Protein AF-A0A5C6YU87-F1 (afdb_monomer_lite)

Sequence (389 aa):
AAAARAAITAGRIEARHSPREPLDVLVQHLVTVALGGGFEPDALLAEVRGTVAYEALDDANWRWALDFVRQGGASLTAYPDYHRVVPDEHGVWRVPDARLARRHRVNIGTIVSDASISVQYLGGGKLGSVEESFIARLRPGDAFMFSGRLLELVRVEQMTALVRRATAGRAALPRWNGGRMPLSSTLADAVLRELAEADAGRFDSPEMACVRPLIDIQRRWSGVPAPDVLVAETLKSREGWHLFLYPFAGRQVHLGLAGLIAWRAAQPETGTFSIALNDYGIELLSAKPIDWAERLPGLLSVPPLETLLHEVLASLNATELARRRFREIARIAGLIFQSHPGERRSNRQLQASATLFFEVFQQHDPGNLLLAQAERELLTQELDVRRLA

Foldseek 3Di:
DQLVVVCVVVVNDDDDDAAACLLLLVLLVQLVVLAVPFAALVVVLVVQCVDPNCVVPDPVSSVQSVCCQQQNGDQRNVPVLSRQWDADPVRTIHGPDPVSVVQSVVLADLDDDQDWAWEAEPVGDTPGTARPVQVVPDDQQAWADDPNFIWGFHDDDDSYGYIDGDPDDDHDYRDDPVPDDWQAPSSLLSVQALQVCVVVVHQPDPVSVVCNVVSVVCVVQFDTHHQPDWTWDWDQDPQAIKIKIFNLHIDLQQVLLQLQLQQVQCVVPHWDWDWDDGRGIIMTGTRDDDPCVVCVVVSLDDDPLVVSLVSSCVSDVVVVQLLVLLQSSCSSSPLATDDDVPDDDDPPDPRQHSVNVLVSCVVPPVVNVSSVSSSVCCCCPRNVSVSSD

Structure (mmCIF, N/CA/C/O backbone):
data_AF-A0A5C6YU87-F1
#
_entry.id   AF-A0A5C6YU87-F1
#
loop_
_atom_site.group_PDB
_atom_site.id
_atom_site.type_symbol
_atom_site.label_atom_id
_atom_site.label_alt_id
_atom_site.label_comp_id
_atom_site.label_asym_id
_atom_site.label_entity_id
_atom_site.label_seq_id
_atom_site.pdbx_PDB_ins_code
_atom_site.Cartn_x
_atom_site.Cartn_y
_atom_site.Cartn_z
_atom_site.occupancy
_atom_site.B_iso_or_equiv
_atom_site.auth_seq_id
_atom_site.auth_comp_id
_atom_site.auth_asym_id
_atom_site.auth_atom_id
_atom_site.pdbx_PDB_model_num
ATOM 1 N N . ALA A 1 1 ? -4.157 -17.519 17.948 1.00 85.12 1 ALA A N 1
ATOM 2 C CA . ALA A 1 1 ? -3.646 -18.887 17.709 1.00 85.12 1 ALA A CA 1
ATOM 3 C C . ALA A 1 1 ? -4.759 -19.826 17.247 1.00 85.12 1 ALA A C 1
ATOM 5 O O . ALA A 1 1 ? -4.598 -20.373 16.164 1.00 85.12 1 ALA A O 1
ATOM 6 N N . ALA A 1 2 ? -5.884 -19.941 17.976 1.00 92.62 2 ALA A N 1
ATOM 7 C CA . ALA A 1 2 ? -7.069 -20.710 17.553 1.00 92.62 2 ALA A CA 1
ATOM 8 C C . ALA A 1 2 ? -7.459 -20.456 16.085 1.00 92.62 2 ALA A C 1
ATOM 10 O O . ALA A 1 2 ? -7.330 -21.354 15.260 1.00 92.62 2 ALA A O 1
ATOM 11 N N . ALA A 1 3 ? -7.752 -19.196 15.739 1.00 92.81 3 ALA A N 1
ATOM 12 C CA . ALA A 1 3 ? -8.098 -18.779 14.377 1.00 92.81 3 ALA A CA 1
ATOM 13 C C . ALA A 1 3 ? -7.095 -19.238 13.302 1.00 92.81 3 ALA A C 1
ATOM 15 O O . ALA A 1 3 ? -7.489 -19.759 12.263 1.00 92.81 3 ALA A O 1
ATOM 16 N N . ALA A 1 4 ? -5.790 -19.090 13.557 1.00 92.38 4 ALA A N 1
ATOM 17 C CA . ALA A 1 4 ? -4.751 -19.510 12.617 1.00 92.38 4 ALA A CA 1
ATOM 18 C C . ALA A 1 4 ? -4.733 -21.037 12.436 1.00 92.38 4 ALA A C 1
ATOM 20 O O . ALA A 1 4 ? -4.671 -21.523 11.312 1.00 92.38 4 ALA A O 1
ATOM 21 N N . ARG A 1 5 ? -4.842 -21.806 13.529 1.00 92.31 5 ARG A N 1
ATOM 22 C CA . ARG A 1 5 ? -4.903 -23.277 13.478 1.00 92.31 5 ARG A CA 1
ATOM 23 C C . ARG A 1 5 ? -6.151 -23.754 12.738 1.00 92.31 5 ARG A C 1
ATOM 25 O O . ARG A 1 5 ? -6.049 -24.651 11.902 1.00 92.31 5 ARG A O 1
ATOM 32 N N . ALA A 1 6 ? -7.300 -23.136 13.008 1.00 90.75 6 ALA A N 1
ATOM 33 C CA . ALA A 1 6 ? -8.559 -23.433 12.337 1.00 90.75 6 ALA A CA 1
ATOM 34 C C . ALA A 1 6 ? -8.488 -23.120 10.834 1.00 90.75 6 ALA A C 1
ATOM 36 O O . ALA A 1 6 ? -8.895 -23.941 10.014 1.00 90.75 6 ALA A O 1
ATOM 37 N N . ALA A 1 7 ? -7.920 -21.969 10.456 1.00 92.31 7 ALA A N 1
ATOM 38 C CA . ALA A 1 7 ? -7.718 -21.594 9.057 1.00 92.31 7 ALA A CA 1
ATOM 39 C C . ALA A 1 7 ? -6.790 -22.575 8.322 1.00 92.31 7 ALA A C 1
ATOM 41 O O . ALA A 1 7 ? -7.168 -23.081 7.268 1.00 92.31 7 ALA A O 1
ATOM 42 N N . ILE A 1 8 ? -5.639 -22.915 8.915 1.00 92.88 8 ILE A N 1
ATOM 43 C CA . ILE A 1 8 ? -4.677 -23.875 8.347 1.00 92.88 8 ILE A CA 1
ATOM 44 C C . ILE A 1 8 ? -5.317 -25.255 8.167 1.00 92.88 8 ILE A C 1
ATOM 46 O O . ILE A 1 8 ? -5.205 -25.847 7.097 1.00 92.88 8 ILE A O 1
ATOM 50 N N . THR A 1 9 ? -6.024 -25.753 9.185 1.00 92.62 9 THR A N 1
ATOM 51 C CA . THR A 1 9 ? -6.695 -27.065 9.130 1.00 92.62 9 THR A CA 1
ATOM 52 C C . THR A 1 9 ? -7.761 -27.102 8.034 1.00 92.62 9 THR A C 1
ATOM 54 O O . THR A 1 9 ? -7.929 -28.117 7.366 1.00 92.62 9 THR A O 1
ATOM 57 N N . ALA A 1 10 ? -8.448 -25.981 7.807 1.00 92.06 10 ALA A N 1
ATOM 58 C CA . ALA A 1 10 ? -9.442 -25.832 6.750 1.00 92.06 10 ALA A CA 1
ATOM 59 C C . ALA A 1 10 ? -8.846 -25.504 5.364 1.00 92.06 10 ALA A C 1
ATOM 61 O O . ALA A 1 10 ? -9.606 -25.230 4.438 1.00 92.06 10 ALA A O 1
ATOM 62 N N . GLY A 1 11 ? -7.515 -25.465 5.214 1.00 92.31 11 GLY A N 1
ATOM 63 C CA . GLY A 1 11 ? -6.851 -25.102 3.957 1.00 92.31 11 GLY A CA 1
ATOM 64 C C . GLY A 1 11 ? -7.065 -23.646 3.524 1.00 92.31 11 GLY A C 1
ATOM 65 O O . GLY A 1 11 ? -6.836 -23.309 2.365 1.00 92.31 11 GLY A O 1
ATOM 66 N N . ARG A 1 12 ? -7.512 -22.770 4.432 1.00 91.38 12 ARG A N 1
ATOM 67 C CA . ARG A 1 12 ? -7.722 -21.343 4.164 1.00 91.38 12 ARG A CA 1
ATOM 68 C C . ARG A 1 12 ? -6.412 -20.590 4.367 1.00 91.38 12 ARG A C 1
ATOM 70 O O . ARG A 1 12 ? -6.059 -20.251 5.493 1.00 91.38 12 ARG A O 1
ATOM 77 N N . ILE A 1 13 ? -5.709 -20.348 3.267 1.00 88.94 13 ILE A N 1
ATOM 78 C CA . ILE A 1 13 ? -4.433 -19.625 3.209 1.00 88.94 13 ILE A CA 1
ATOM 79 C C . ILE A 1 13 ? -4.624 -18.374 2.344 1.00 88.94 13 ILE A C 1
ATOM 81 O O . ILE A 1 13 ? -5.483 -18.349 1.462 1.00 88.94 13 ILE A O 1
ATOM 85 N N . GLU A 1 14 ? -3.842 -17.332 2.606 1.00 87.06 14 GLU A N 1
ATOM 86 C CA . GLU A 1 14 ? -3.879 -16.078 1.863 1.00 87.06 14 GLU A CA 1
ATOM 87 C C . GLU A 1 14 ? -3.655 -16.295 0.361 1.00 87.06 14 GLU A C 1
ATOM 89 O O . GLU A 1 14 ? -2.667 -16.901 -0.071 1.00 87.06 14 GLU A O 1
ATOM 94 N N . ALA A 1 15 ? -4.554 -15.732 -0.446 1.00 85.00 15 ALA A N 1
ATOM 95 C CA . ALA A 1 15 ? -4.391 -15.693 -1.890 1.00 85.00 15 ALA A CA 1
ATOM 96 C C . ALA A 1 15 ? -3.213 -14.785 -2.272 1.00 85.00 15 ALA A C 1
ATOM 98 O O . ALA A 1 15 ? -3.036 -13.691 -1.731 1.00 85.00 15 ALA A O 1
ATOM 99 N N . ARG A 1 16 ? -2.422 -15.228 -3.251 1.00 84.31 16 ARG A N 1
ATOM 100 C CA . ARG A 1 16 ? -1.367 -14.419 -3.865 1.00 84.31 16 ARG A CA 1
ATOM 101 C C . ARG A 1 16 ? -1.865 -13.912 -5.205 1.00 84.31 16 ARG A C 1
ATOM 103 O O . ARG A 1 16 ? -2.233 -14.704 -6.066 1.00 84.31 16 ARG A O 1
ATOM 110 N N . HIS A 1 17 ? -1.848 -12.599 -5.373 1.00 83.19 17 HIS A N 1
ATOM 111 C CA . HIS A 1 17 ? -2.238 -11.950 -6.615 1.00 83.19 17 HIS A CA 1
ATOM 112 C C . HIS A 1 17 ? -0.985 -11.453 -7.329 1.00 83.19 17 HIS A C 1
ATOM 114 O O . HIS A 1 17 ? -0.085 -10.903 -6.693 1.00 83.19 17 HIS A O 1
ATOM 120 N N . SER A 1 18 ? -0.928 -11.655 -8.644 1.00 89.12 18 SER A N 1
ATOM 121 C CA . SER A 1 18 ? 0.130 -11.068 -9.464 1.00 89.12 18 SER A CA 1
ATOM 122 C C . SER A 1 18 ? -0.140 -9.565 -9.625 1.00 89.12 18 SER A C 1
ATOM 124 O O . SER A 1 18 ? -1.296 -9.197 -9.870 1.00 89.12 18 SER A O 1
ATOM 126 N N . PRO A 1 19 ? 0.873 -8.687 -9.499 1.00 88.25 19 PRO A N 1
ATOM 127 C CA . PRO A 1 19 ? 0.748 -7.291 -9.902 1.00 88.25 19 PRO A CA 1
ATOM 128 C C . PRO A 1 19 ? 0.308 -7.184 -11.366 1.00 88.25 19 PRO A C 1
ATOM 130 O O . PRO A 1 19 ? 0.625 -8.052 -12.178 1.00 88.25 19 PRO A O 1
ATOM 133 N N . ARG A 1 20 ? -0.407 -6.109 -11.706 1.00 90.81 20 ARG A N 1
ATOM 134 C CA . ARG A 1 20 ? -0.860 -5.842 -13.077 1.00 90.81 20 ARG A CA 1
ATOM 135 C C . ARG A 1 20 ? -0.042 -4.709 -13.674 1.00 90.81 20 ARG A C 1
ATOM 137 O O . ARG A 1 20 ? -0.125 -3.583 -13.187 1.00 90.81 20 ARG A O 1
ATOM 144 N N . GLU A 1 21 ? 0.733 -5.035 -14.701 1.00 94.38 21 GLU A N 1
ATOM 145 C CA . GLU A 1 21 ? 1.553 -4.112 -15.489 1.00 94.38 21 GLU A CA 1
ATOM 146 C C . GLU A 1 21 ? 2.400 -3.141 -14.638 1.00 94.38 21 GLU A C 1
ATOM 148 O O . GLU A 1 21 ? 2.215 -1.922 -14.733 1.00 94.38 21 GLU A O 1
ATOM 153 N N . PRO A 1 22 ? 3.312 -3.634 -13.772 1.00 95.31 22 PRO A N 1
ATOM 154 C CA . PRO A 1 22 ? 4.274 -2.774 -13.084 1.00 95.31 22 PRO A CA 1
ATOM 155 C C . PRO A 1 22 ? 5.314 -2.253 -14.091 1.00 95.31 22 PRO A C 1
ATOM 157 O O . PRO A 1 22 ? 6.263 -2.943 -14.465 1.00 95.31 22 PRO A O 1
ATOM 160 N N . LEU A 1 23 ? 5.107 -1.039 -14.595 1.00 97.12 23 LEU A N 1
ATOM 161 C CA . LEU A 1 23 ? 5.894 -0.474 -15.691 1.00 97.12 23 LEU A CA 1
ATOM 162 C C . LEU A 1 23 ? 7.319 -0.109 -15.272 1.00 97.12 23 LEU A C 1
ATOM 164 O O . LEU A 1 23 ? 8.227 -0.196 -16.092 1.00 97.12 23 LEU A O 1
ATOM 168 N N . ASP A 1 24 ? 7.545 0.238 -14.008 1.00 95.94 24 ASP A N 1
ATOM 169 C CA . ASP A 1 24 ? 8.885 0.386 -13.430 1.00 95.94 24 ASP A CA 1
ATOM 170 C C . ASP A 1 24 ? 9.734 -0.892 -13.555 1.00 95.94 24 ASP A C 1
ATOM 172 O O . ASP A 1 24 ? 10.902 -0.835 -13.957 1.00 95.94 24 ASP A O 1
ATOM 176 N N . VAL A 1 25 ? 9.141 -2.054 -13.276 1.00 96.94 25 VAL A N 1
ATOM 177 C CA . VAL A 1 25 ? 9.771 -3.366 -13.441 1.00 96.94 25 VAL A CA 1
ATOM 178 C C . VAL A 1 25 ? 9.985 -3.659 -14.920 1.00 96.94 25 VAL A C 1
ATOM 180 O O . VAL A 1 25 ? 11.058 -4.145 -15.279 1.00 96.94 25 VAL A O 1
ATOM 183 N N . LEU A 1 26 ? 9.020 -3.326 -15.783 1.00 97.81 26 LEU A N 1
ATOM 184 C CA . LEU A 1 26 ? 9.150 -3.500 -17.229 1.00 97.81 26 LEU A CA 1
ATOM 185 C C . LEU A 1 26 ? 10.330 -2.697 -17.786 1.00 97.81 26 LEU A C 1
ATOM 187 O O . LEU A 1 26 ? 11.214 -3.273 -18.416 1.00 97.81 26 LEU A O 1
ATOM 191 N N . VAL A 1 27 ? 10.414 -1.392 -17.509 1.00 97.19 27 VAL A N 1
ATOM 192 C CA . VAL A 1 27 ? 11.515 -0.554 -18.014 1.00 97.19 27 VAL A CA 1
ATOM 193 C C . VAL A 1 27 ? 12.866 -0.986 -17.440 1.00 97.19 27 VAL A C 1
ATOM 195 O O . VAL A 1 27 ? 13.872 -0.963 -18.149 1.00 97.19 27 VAL A O 1
ATOM 198 N N . GLN A 1 28 ? 12.913 -1.449 -16.186 1.00 96.50 28 GLN A N 1
ATOM 199 C CA . GLN A 1 28 ? 14.116 -2.057 -15.614 1.00 96.50 28 GLN A CA 1
ATOM 200 C C . GLN A 1 28 ? 14.509 -3.342 -16.355 1.00 96.50 28 GLN A C 1
ATOM 202 O O . GLN A 1 28 ? 15.694 -3.578 -16.620 1.00 96.50 28 GLN A O 1
ATOM 207 N N . HIS A 1 29 ? 13.526 -4.178 -16.685 1.00 97.56 29 HIS A N 1
ATOM 208 C CA . HIS A 1 29 ? 13.731 -5.423 -17.410 1.00 97.56 29 HIS A CA 1
ATOM 209 C C . HIS A 1 29 ? 14.273 -5.161 -18.819 1.00 97.56 29 HIS A C 1
ATOM 211 O O . HIS A 1 29 ? 15.285 -5.756 -19.178 1.00 97.56 29 HIS A O 1
ATOM 217 N N . LEU A 1 30 ? 13.725 -4.188 -19.556 1.00 97.81 30 LEU A N 1
ATOM 218 C CA . LEU A 1 30 ? 14.235 -3.784 -20.875 1.00 97.81 30 LEU A CA 1
ATOM 219 C C . LEU A 1 30 ? 15.729 -3.429 -20.834 1.00 97.81 30 LEU A C 1
ATOM 221 O O . LEU A 1 30 ? 16.518 -3.941 -21.625 1.00 97.81 30 LEU A O 1
ATOM 225 N N . VAL A 1 31 ? 16.150 -2.602 -19.870 1.00 96.75 31 VAL A N 1
ATOM 226 C CA . VAL A 1 31 ? 17.574 -2.251 -19.703 1.00 96.75 31 VAL A CA 1
ATOM 227 C C . VAL A 1 31 ? 18.413 -3.488 -19.359 1.00 96.75 31 VAL A C 1
ATOM 229 O O . VAL A 1 31 ? 19.546 -3.623 -19.817 1.00 96.75 31 VAL A O 1
ATOM 232 N N . THR A 1 32 ? 17.860 -4.419 -18.580 1.00 96.69 32 THR A N 1
ATOM 233 C CA . THR A 1 32 ? 18.535 -5.670 -18.206 1.00 96.69 32 THR A CA 1
ATOM 234 C C . THR A 1 32 ? 18.770 -6.571 -19.417 1.00 96.69 32 THR A C 1
ATOM 236 O O . THR A 1 32 ? 19.893 -7.035 -19.613 1.00 96.69 32 THR A O 1
ATOM 239 N N . VAL A 1 33 ? 17.753 -6.784 -20.255 1.00 97.12 33 VAL A N 1
ATOM 240 C CA . VAL A 1 33 ? 17.874 -7.600 -21.473 1.00 97.12 33 VAL A CA 1
ATOM 241 C C . VAL A 1 33 ? 18.802 -6.923 -22.487 1.00 97.12 33 VAL A C 1
ATOM 243 O O . VAL A 1 33 ? 19.673 -7.577 -23.061 1.00 97.12 33 VAL A O 1
ATOM 246 N N . ALA A 1 34 ? 18.729 -5.593 -22.620 1.00 96.94 34 ALA A N 1
ATOM 247 C CA . ALA A 1 34 ? 19.652 -4.824 -23.458 1.00 96.94 34 ALA A CA 1
ATOM 248 C C . ALA A 1 34 ? 21.129 -5.026 -23.070 1.00 96.94 34 ALA A C 1
ATOM 250 O O . ALA A 1 34 ? 22.004 -5.025 -23.938 1.00 96.94 34 ALA A O 1
ATOM 251 N N . LEU A 1 35 ? 21.420 -5.219 -21.777 1.00 94.00 35 LEU A N 1
ATOM 252 C CA . LEU A 1 35 ? 22.762 -5.549 -21.283 1.00 94.00 35 LEU A CA 1
ATOM 253 C C . LEU A 1 35 ? 23.158 -7.009 -21.515 1.00 94.00 35 LEU A C 1
ATOM 255 O O . LEU A 1 35 ? 24.347 -7.299 -21.630 1.00 94.00 35 LEU A O 1
ATOM 259 N N . GLY A 1 36 ? 22.184 -7.918 -21.550 1.00 91.81 36 GLY A N 1
ATOM 260 C CA . GLY A 1 36 ? 22.383 -9.365 -21.655 1.00 91.81 36 GLY A CA 1
ATOM 261 C C . GLY A 1 36 ? 22.646 -9.890 -23.067 1.00 91.81 36 GLY A C 1
ATOM 262 O O . GLY A 1 36 ? 22.768 -11.097 -23.238 1.00 91.81 36 GLY A O 1
ATOM 263 N N . GLY A 1 37 ? 22.735 -9.019 -24.072 1.00 89.12 37 GLY A N 1
ATOM 264 C CA . GLY A 1 37 ? 22.900 -9.429 -25.471 1.00 89.12 37 GLY A CA 1
ATOM 265 C C . GLY A 1 37 ? 22.091 -8.600 -26.462 1.00 89.12 37 GLY A C 1
ATOM 266 O O . GLY A 1 37 ? 22.342 -8.706 -27.662 1.00 89.12 37 GLY A O 1
ATOM 267 N N . GLY A 1 38 ? 21.219 -7.718 -25.969 1.00 95.75 38 GLY A N 1
ATOM 268 C CA . GLY A 1 38 ? 20.331 -6.895 -26.784 1.00 95.75 38 GLY A CA 1
ATOM 269 C C . GLY A 1 38 ? 18.974 -7.558 -27.014 1.00 95.75 38 GLY A C 1
ATOM 270 O O . GLY A 1 38 ? 18.820 -8.750 -26.754 1.00 95.75 38 GLY A O 1
ATOM 271 N N . PHE A 1 39 ? 17.989 -6.792 -27.482 1.00 98.12 39 PHE A N 1
ATOM 272 C CA . PHE A 1 39 ? 16.667 -7.328 -27.823 1.00 98.12 39 PHE A CA 1
ATOM 273 C C . PHE A 1 39 ? 16.058 -6.676 -29.063 1.00 98.12 39 PHE A C 1
ATOM 275 O O . PHE A 1 39 ? 16.335 -5.519 -29.371 1.00 98.12 39 PHE A O 1
ATOM 282 N N . GLU A 1 40 ? 15.180 -7.411 -29.739 1.00 98.00 40 GLU A N 1
ATOM 283 C CA . GLU A 1 40 ? 14.272 -6.871 -30.752 1.00 98.00 40 GLU A CA 1
ATOM 284 C C . GLU A 1 40 ? 12.913 -6.572 -30.096 1.00 98.00 40 GLU A C 1
ATOM 286 O O . GLU A 1 40 ? 12.397 -7.436 -29.376 1.00 98.00 40 GLU A O 1
ATOM 291 N N . PRO A 1 41 ? 12.319 -5.377 -30.294 1.00 97.19 41 PRO A N 1
ATOM 292 C CA . PRO A 1 41 ? 11.104 -4.982 -29.583 1.00 97.19 41 PRO A CA 1
ATOM 293 C C . PRO A 1 41 ? 9.926 -5.951 -29.730 1.00 97.19 41 PRO A C 1
ATOM 295 O O . PRO A 1 41 ? 9.310 -6.308 -28.731 1.00 97.19 41 PRO A O 1
ATOM 298 N N . ASP A 1 42 ? 9.628 -6.411 -30.944 1.00 97.00 42 ASP A N 1
ATOM 299 C CA . ASP A 1 42 ? 8.447 -7.250 -31.187 1.00 97.00 42 ASP A CA 1
ATOM 300 C C . ASP A 1 42 ? 8.604 -8.652 -30.581 1.00 97.00 42 ASP A C 1
ATOM 302 O O . ASP A 1 42 ? 7.666 -9.189 -29.987 1.00 97.00 42 ASP A O 1
ATOM 306 N N . ALA A 1 43 ? 9.811 -9.221 -30.662 1.00 97.56 43 ALA A N 1
ATOM 307 C CA . ALA A 1 43 ? 10.125 -10.508 -30.052 1.00 97.56 43 ALA A CA 1
ATOM 308 C C . ALA A 1 43 ? 10.036 -10.437 -28.518 1.00 97.56 43 ALA A C 1
ATOM 310 O O . ALA A 1 43 ? 9.415 -11.299 -27.895 1.00 97.56 43 ALA A O 1
ATOM 311 N N . LEU A 1 44 ? 10.597 -9.383 -27.910 1.00 98.19 44 LEU A N 1
ATOM 312 C CA . LEU A 1 44 ? 10.551 -9.211 -26.458 1.00 98.19 44 LEU A CA 1
ATOM 313 C C . LEU A 1 44 ? 9.131 -8.915 -25.955 1.00 98.19 44 LEU A C 1
ATOM 315 O O . LEU A 1 44 ? 8.749 -9.408 -24.898 1.00 98.19 44 LEU A O 1
ATOM 319 N N . LEU A 1 45 ? 8.321 -8.167 -26.710 1.00 98.38 45 LEU A N 1
ATOM 320 C CA . LEU A 1 45 ? 6.913 -7.944 -26.375 1.00 98.38 45 LEU A CA 1
ATOM 321 C C . LEU A 1 45 ? 6.129 -9.260 -26.311 1.00 98.38 45 LEU A C 1
ATOM 323 O O . LEU A 1 45 ? 5.336 -9.456 -25.388 1.00 98.38 45 LEU A O 1
ATOM 327 N N . ALA A 1 46 ? 6.352 -10.164 -27.270 1.00 98.12 46 ALA A N 1
ATOM 328 C CA . ALA A 1 46 ? 5.695 -11.469 -27.292 1.00 98.12 46 ALA A CA 1
ATOM 329 C C . ALA A 1 46 ? 6.063 -12.316 -26.060 1.00 98.12 46 ALA A C 1
ATOM 331 O O . ALA A 1 46 ? 5.186 -12.936 -25.459 1.00 98.12 46 ALA A O 1
ATOM 332 N N . GLU A 1 47 ? 7.333 -12.291 -25.644 1.00 98.06 47 GLU A N 1
ATOM 333 C CA . GLU A 1 47 ? 7.791 -12.952 -24.416 1.00 98.06 47 GLU A CA 1
ATOM 334 C C . GLU A 1 47 ? 7.153 -12.331 -23.163 1.00 98.06 47 GLU A C 1
ATOM 336 O O . GLU A 1 47 ? 6.588 -13.044 -22.332 1.00 98.06 47 GLU A O 1
ATOM 341 N N . VAL A 1 48 ? 7.180 -10.999 -23.046 1.00 98.00 48 VAL A N 1
ATOM 342 C CA . VAL A 1 48 ? 6.624 -10.257 -21.902 1.00 98.00 48 VAL A CA 1
ATOM 343 C C . VAL A 1 48 ? 5.129 -10.541 -21.729 1.00 98.00 48 VAL A C 1
ATOM 345 O O . VAL A 1 48 ? 4.690 -10.852 -20.617 1.00 98.00 48 VAL A O 1
ATOM 348 N N . ARG A 1 49 ? 4.353 -10.513 -22.821 1.00 98.06 49 ARG A N 1
ATOM 349 C CA . ARG A 1 49 ? 2.914 -10.843 -22.819 1.00 98.06 49 ARG A CA 1
ATOM 350 C C . ARG A 1 49 ? 2.622 -12.307 -22.478 1.00 98.06 49 ARG A C 1
ATOM 352 O O . ARG A 1 49 ? 1.496 -12.624 -22.114 1.00 98.06 49 ARG A O 1
ATOM 359 N N . GLY A 1 50 ? 3.620 -13.190 -22.535 1.00 97.44 50 GLY A N 1
ATOM 360 C CA . GLY A 1 50 ? 3.513 -14.569 -22.050 1.00 97.44 50 GLY A CA 1
ATOM 361 C C . GLY A 1 50 ? 3.467 -14.695 -20.522 1.00 97.44 50 GLY A C 1
ATOM 362 O O . GLY A 1 50 ? 3.229 -15.784 -20.001 1.00 97.44 50 GLY A O 1
ATOM 363 N N . THR A 1 51 ? 3.696 -13.606 -19.782 1.00 96.94 51 THR A N 1
ATOM 364 C CA . THR A 1 51 ? 3.670 -13.595 -18.315 1.00 96.94 51 THR A CA 1
ATOM 365 C C . THR A 1 51 ? 2.338 -13.075 -17.766 1.00 96.94 51 THR A C 1
ATOM 367 O O . THR A 1 51 ? 1.747 -12.148 -18.310 1.00 96.94 51 THR A O 1
ATOM 370 N N . VAL A 1 52 ? 1.909 -13.589 -16.606 1.00 95.88 52 VAL A N 1
ATOM 371 C CA . VAL A 1 52 ? 0.647 -13.179 -15.947 1.00 95.88 52 VAL A CA 1
ATOM 372 C C . VAL A 1 52 ? 0.598 -11.676 -15.637 1.00 95.88 52 VAL A C 1
ATOM 374 O O . VAL A 1 52 ? -0.465 -11.069 -15.654 1.00 95.88 52 VAL A O 1
ATOM 377 N N . ALA A 1 53 ? 1.739 -11.053 -15.323 1.00 95.62 53 ALA A N 1
ATOM 378 C CA . ALA A 1 53 ? 1.773 -9.640 -14.941 1.00 95.62 53 ALA A CA 1
ATOM 379 C C . ALA A 1 53 ? 1.547 -8.683 -16.125 1.00 95.62 53 ALA A C 1
ATOM 381 O O . ALA A 1 53 ? 1.105 -7.556 -15.905 1.00 95.62 53 ALA A O 1
ATOM 382 N N . TYR A 1 54 ? 1.844 -9.120 -17.354 1.00 97.81 54 TYR A N 1
ATOM 383 C CA . TYR A 1 54 ? 1.800 -8.289 -18.562 1.00 97.81 54 TYR A CA 1
ATOM 384 C C . TYR A 1 54 ? 0.936 -8.896 -19.679 1.00 97.81 54 TYR A C 1
ATOM 386 O O . TYR A 1 54 ? 0.997 -8.429 -20.813 1.00 97.81 54 TYR A O 1
ATOM 394 N N . GLU A 1 55 ? 0.110 -9.904 -19.382 1.00 96.31 55 GLU A N 1
ATOM 395 C CA . GLU A 1 55 ? -0.777 -10.554 -20.363 1.00 96.31 55 GLU A CA 1
ATOM 396 C C . GLU A 1 55 ? -1.735 -9.565 -21.051 1.00 96.31 55 GLU A C 1
ATOM 398 O O . GLU A 1 55 ? -2.094 -9.746 -22.213 1.00 96.31 55 GLU A O 1
ATOM 403 N N . ALA A 1 56 ? -2.109 -8.494 -20.343 1.00 96.06 56 ALA A N 1
ATOM 404 C CA . ALA A 1 56 ? -2.993 -7.433 -20.820 1.00 96.06 56 ALA A CA 1
ATOM 405 C C . ALA A 1 56 ? -2.250 -6.166 -21.289 1.00 96.06 56 ALA A C 1
ATOM 407 O O . ALA A 1 56 ? -2.907 -5.200 -21.672 1.00 96.06 56 ALA A O 1
ATOM 408 N N . LEU A 1 57 ? -0.907 -6.173 -21.295 1.00 97.50 57 LEU A N 1
ATOM 409 C CA . LEU A 1 57 ? -0.096 -5.008 -21.649 1.00 97.50 57 LEU A CA 1
ATOM 410 C C . LEU A 1 57 ? -0.421 -4.551 -23.070 1.00 97.50 57 LEU A C 1
ATOM 412 O O . LEU A 1 57 ? -0.130 -5.264 -24.035 1.00 97.50 57 LEU A O 1
ATOM 416 N N . ASP A 1 58 ? -0.982 -3.355 -23.208 1.00 96.81 58 ASP A N 1
ATOM 417 C CA . ASP A 1 58 ? -1.329 -2.794 -24.509 1.00 96.81 58 ASP A CA 1
ATOM 418 C C . ASP A 1 58 ? -0.103 -2.243 -25.267 1.00 96.81 58 ASP A C 1
ATOM 420 O O . ASP A 1 58 ? 0.997 -2.068 -24.730 1.00 96.81 58 ASP A O 1
ATOM 424 N N . ASP A 1 59 ? -0.280 -2.000 -26.567 1.00 97.31 59 ASP A N 1
ATOM 425 C CA . ASP A 1 59 ? 0.796 -1.489 -27.423 1.00 97.31 59 ASP A CA 1
ATOM 426 C C . ASP A 1 59 ? 1.220 -0.058 -27.048 1.00 97.31 59 ASP A C 1
ATOM 428 O O . ASP A 1 59 ? 2.342 0.347 -27.354 1.00 97.31 59 ASP A O 1
ATOM 432 N N . ALA A 1 60 ? 0.344 0.729 -26.415 1.00 96.38 60 ALA A N 1
ATOM 433 C CA . ALA A 1 60 ? 0.644 2.106 -26.035 1.00 96.38 60 ALA A CA 1
ATOM 434 C C . ALA A 1 60 ? 1.606 2.144 -24.838 1.00 96.38 60 ALA A C 1
ATOM 436 O O . ALA A 1 60 ? 2.632 2.822 -24.899 1.00 96.38 60 ALA A O 1
ATOM 437 N N . ASN A 1 61 ? 1.333 1.347 -23.806 1.00 96.81 61 ASN A N 1
ATOM 438 C CA . ASN A 1 61 ? 2.181 1.156 -22.635 1.00 96.81 61 ASN A CA 1
ATOM 439 C C . ASN A 1 61 ? 3.528 0.539 -23.028 1.00 96.81 61 ASN A C 1
ATOM 441 O O . ASN A 1 61 ? 4.569 0.952 -22.512 1.00 96.81 61 ASN A O 1
ATOM 445 N N . TRP A 1 62 ? 3.538 -0.397 -23.986 1.00 97.88 62 TRP A N 1
ATOM 446 C CA . TRP A 1 62 ? 4.781 -0.939 -24.542 1.00 97.88 62 TRP A CA 1
ATOM 447 C C . TRP A 1 62 ? 5.636 0.134 -25.232 1.00 97.88 62 TRP A C 1
ATOM 449 O O . TRP A 1 62 ? 6.823 0.272 -24.929 1.00 97.88 62 TRP A O 1
ATOM 459 N N . ARG A 1 63 ? 5.040 0.938 -26.123 1.00 96.56 63 ARG A N 1
ATOM 460 C CA . ARG A 1 63 ? 5.745 2.046 -26.798 1.00 96.56 63 ARG A CA 1
ATOM 461 C C . ARG A 1 63 ? 6.257 3.073 -25.799 1.00 96.56 63 ARG A C 1
ATOM 463 O O . ARG A 1 63 ? 7.407 3.489 -25.897 1.00 96.56 63 ARG A O 1
ATOM 470 N N . TRP A 1 64 ? 5.443 3.415 -24.802 1.00 96.69 64 TRP A N 1
ATOM 471 C CA . TRP A 1 64 ? 5.862 4.292 -23.717 1.00 96.69 64 TRP A CA 1
ATOM 472 C C . TRP A 1 64 ? 7.089 3.729 -22.986 1.00 96.69 64 TRP A C 1
ATOM 474 O O . TRP A 1 64 ? 8.040 4.468 -22.745 1.00 96.69 64 TRP A O 1
ATOM 484 N N . ALA A 1 65 ? 7.122 2.425 -22.687 1.00 97.50 65 ALA A N 1
ATOM 485 C CA . ALA A 1 65 ? 8.255 1.802 -22.003 1.00 97.50 65 ALA A CA 1
ATOM 486 C C . ALA A 1 65 ? 9.542 1.861 -22.846 1.00 97.50 65 ALA A C 1
ATOM 488 O O . ALA A 1 65 ? 10.611 2.169 -22.309 1.00 97.50 65 ALA A O 1
ATOM 489 N N . LEU A 1 66 ? 9.440 1.627 -24.160 1.00 96.81 66 LEU A N 1
ATOM 490 C CA . LEU A 1 66 ? 10.553 1.771 -25.105 1.00 96.81 66 LEU A CA 1
ATOM 491 C C . LEU A 1 66 ? 11.066 3.216 -25.172 1.00 96.81 66 LEU A C 1
ATOM 493 O O . LEU A 1 66 ? 12.268 3.451 -25.028 1.00 96.81 66 LEU A O 1
ATOM 497 N N . ASP A 1 67 ? 10.171 4.191 -25.325 1.00 95.31 67 ASP A N 1
ATOM 498 C CA . ASP A 1 67 ? 10.529 5.613 -25.350 1.00 95.31 67 ASP A CA 1
ATOM 499 C C . ASP A 1 67 ? 11.155 6.053 -24.021 1.00 95.31 67 ASP A C 1
ATOM 501 O O . ASP A 1 67 ? 12.137 6.804 -23.988 1.00 95.31 67 ASP A O 1
ATOM 505 N N . PHE A 1 68 ? 10.651 5.530 -22.905 1.00 95.62 68 PHE A N 1
ATOM 506 C CA . PHE A 1 68 ? 11.177 5.824 -21.582 1.00 95.62 68 PHE A CA 1
ATOM 507 C C . PHE A 1 68 ? 12.610 5.316 -21.395 1.00 95.62 68 PHE A C 1
ATOM 509 O O . PHE A 1 68 ? 13.456 6.042 -20.872 1.00 95.62 68 PHE A O 1
ATOM 516 N N . VAL A 1 69 ? 12.938 4.098 -21.839 1.00 95.56 69 VAL A N 1
ATOM 517 C CA . VAL A 1 69 ? 14.325 3.601 -21.751 1.00 95.56 69 VAL A CA 1
ATOM 518 C C . VAL A 1 69 ? 15.248 4.224 -22.795 1.00 95.56 69 VAL A C 1
ATOM 520 O O . VAL A 1 69 ? 16.455 4.299 -22.556 1.00 95.56 69 VAL A O 1
ATOM 523 N N . ARG A 1 70 ? 14.698 4.702 -23.917 1.00 94.62 70 ARG A N 1
ATOM 524 C CA . ARG A 1 70 ? 15.463 5.333 -24.995 1.00 94.62 70 ARG A CA 1
ATOM 525 C C . ARG A 1 70 ? 15.877 6.762 -24.700 1.00 94.62 70 ARG A C 1
ATOM 527 O O . ARG A 1 70 ? 17.016 7.127 -24.977 1.00 94.62 70 ARG A O 1
ATOM 534 N N . GLN A 1 71 ? 14.960 7.562 -24.169 1.00 90.75 71 GLN A N 1
ATOM 535 C CA . GLN A 1 71 ? 15.155 9.006 -24.013 1.00 90.75 71 GLN A CA 1
ATOM 536 C C . GLN A 1 71 ? 14.592 9.575 -22.700 1.00 90.75 71 GLN A C 1
ATOM 538 O O . GLN A 1 71 ? 14.501 10.786 -22.537 1.00 90.75 71 GLN A O 1
ATOM 543 N N . GLY A 1 72 ? 14.194 8.719 -21.754 1.00 85.62 72 GLY A N 1
ATOM 544 C CA . GLY A 1 72 ? 13.634 9.145 -20.468 1.00 85.62 72 GLY A CA 1
ATOM 545 C C . GLY A 1 72 ? 12.202 9.697 -20.547 1.00 85.62 72 GLY A C 1
ATOM 546 O O . GLY A 1 72 ? 11.758 10.389 -19.633 1.00 85.62 72 GLY A O 1
ATOM 547 N N . GLY A 1 73 ? 11.467 9.394 -21.622 1.00 84.12 73 GLY A N 1
ATOM 548 C CA . GLY A 1 73 ? 10.093 9.859 -21.835 1.00 84.12 73 GLY A CA 1
ATOM 549 C C . GLY A 1 73 ? 10.029 11.285 -22.388 1.00 84.12 73 GLY A C 1
ATOM 550 O O . GLY A 1 73 ? 10.976 11.750 -23.021 1.00 84.12 73 GLY A O 1
ATOM 551 N N . ALA A 1 74 ? 8.910 11.984 -22.174 1.00 83.19 74 ALA A N 1
ATOM 552 C CA . ALA A 1 74 ? 8.699 13.325 -22.727 1.00 83.19 74 ALA A CA 1
ATOM 553 C C . ALA A 1 74 ? 9.528 14.409 -22.011 1.00 83.19 74 ALA A C 1
ATOM 555 O O . ALA A 1 74 ? 10.022 15.333 -22.656 1.00 83.19 74 ALA A O 1
ATOM 556 N N . SER A 1 75 ? 9.721 14.294 -20.691 1.00 85.19 75 SER A N 1
ATOM 557 C CA . SER A 1 75 ? 10.371 15.345 -19.888 1.00 85.19 75 SER A CA 1
ATOM 558 C C . SER A 1 75 ? 11.891 15.249 -19.781 1.00 85.19 75 SER A C 1
ATOM 560 O O . SER A 1 75 ? 12.518 16.218 -19.356 1.00 85.19 75 SER A O 1
ATOM 562 N N . LEU A 1 76 ? 12.501 14.101 -20.096 1.00 86.31 76 LEU A N 1
ATOM 563 C CA . LEU A 1 76 ? 13.917 13.852 -19.785 1.00 86.31 76 LEU A CA 1
ATOM 564 C C . LEU A 1 76 ? 14.831 13.738 -21.017 1.00 86.31 76 LEU A C 1
ATOM 566 O O . LEU A 1 76 ? 16.014 13.440 -20.866 1.00 86.31 76 LEU A O 1
ATOM 570 N N . THR A 1 77 ? 14.326 14.060 -22.208 1.00 85.75 77 THR A N 1
ATOM 571 C CA . THR A 1 77 ? 15.057 13.989 -23.492 1.00 85.75 77 THR A CA 1
ATOM 572 C C . THR A 1 77 ? 16.335 14.832 -23.542 1.00 85.75 77 THR A C 1
ATOM 574 O O . THR A 1 77 ? 17.261 14.532 -24.293 1.00 85.75 77 THR A O 1
ATOM 577 N N . ALA A 1 78 ? 16.410 15.898 -22.743 1.00 85.06 78 ALA A N 1
ATOM 578 C CA . ALA A 1 78 ? 17.581 16.769 -22.658 1.00 85.06 78 ALA A CA 1
ATOM 579 C C . ALA A 1 78 ? 18.719 16.193 -21.791 1.00 85.06 78 ALA A C 1
ATOM 581 O O . ALA A 1 78 ? 19.784 16.804 -21.691 1.00 85.06 78 ALA A O 1
ATOM 582 N N . TYR A 1 79 ? 18.508 15.045 -21.141 1.00 83.88 79 TYR A N 1
ATOM 583 C CA . TYR A 1 79 ? 19.406 14.496 -20.130 1.00 83.88 79 TYR A CA 1
ATOM 584 C C . TYR A 1 79 ? 19.954 13.126 -20.571 1.00 83.88 79 TYR A C 1
ATOM 586 O O . TYR A 1 79 ? 19.315 12.094 -20.343 1.00 83.88 79 TYR A O 1
ATOM 594 N N . PRO A 1 80 ? 21.189 13.077 -21.112 1.00 83.62 80 PRO A N 1
ATOM 595 C CA . PRO A 1 80 ? 21.781 11.851 -21.657 1.00 83.62 80 PRO A CA 1
ATOM 596 C C . PRO A 1 80 ? 21.877 10.693 -20.658 1.00 83.62 80 PRO A C 1
ATOM 598 O O . PRO A 1 80 ? 21.863 9.530 -21.048 1.00 83.62 80 PRO A O 1
ATOM 601 N N . ASP A 1 81 ? 21.942 10.991 -19.355 1.00 82.31 81 ASP A N 1
ATOM 602 C CA . ASP A 1 81 ? 21.982 9.976 -18.301 1.00 82.31 81 ASP A CA 1
ATOM 603 C C . ASP A 1 81 ? 20.716 9.088 -18.264 1.00 82.31 81 ASP A C 1
ATOM 605 O O . ASP A 1 81 ? 20.789 7.997 -17.694 1.00 82.31 81 ASP A O 1
ATOM 609 N N . TYR A 1 82 ? 19.589 9.490 -18.869 1.00 87.12 82 TYR A N 1
ATOM 610 C CA . TYR A 1 82 ? 18.368 8.667 -18.964 1.00 87.12 82 TYR A CA 1
ATOM 611 C C . TYR A 1 82 ? 18.191 7.978 -20.325 1.00 87.12 82 TYR A C 1
ATOM 613 O O . TYR A 1 82 ? 17.236 7.224 -20.504 1.00 87.12 82 TYR A O 1
ATOM 621 N N . HIS A 1 83 ? 19.133 8.160 -21.257 1.00 90.94 83 HIS A N 1
ATOM 622 C CA . HIS A 1 83 ? 19.142 7.492 -22.559 1.00 90.94 83 HIS A CA 1
ATOM 623 C C . HIS A 1 83 ? 19.811 6.119 -22.414 1.00 90.94 83 HIS A C 1
ATOM 625 O O . HIS A 1 83 ? 20.984 5.923 -22.736 1.00 90.94 83 HIS A O 1
ATOM 631 N N . ARG A 1 84 ? 19.093 5.178 -21.795 1.00 92.69 84 ARG A N 1
ATOM 632 C CA . ARG A 1 84 ? 19.670 3.925 -21.288 1.00 92.69 84 ARG A CA 1
ATOM 633 C C . ARG A 1 84 ? 19.804 2.840 -22.341 1.00 92.69 84 ARG A C 1
ATOM 635 O O . ARG A 1 84 ? 20.686 1.999 -22.196 1.00 92.69 84 ARG A O 1
ATOM 642 N N . VAL A 1 85 ? 18.947 2.838 -23.356 1.00 95.44 85 VAL A N 1
ATOM 643 C CA . VAL A 1 85 ? 18.923 1.812 -24.402 1.00 95.44 85 VAL A CA 1
ATOM 644 C C . VAL A 1 85 ? 18.728 2.473 -25.760 1.00 95.44 85 VAL A C 1
ATOM 646 O O . VAL A 1 85 ? 17.880 3.342 -25.902 1.00 95.44 85 VAL A O 1
ATOM 649 N N . VAL A 1 86 ? 19.490 2.067 -26.769 1.00 94.44 86 VAL A N 1
ATOM 650 C CA . VAL A 1 86 ? 19.356 2.572 -28.142 1.00 94.44 86 VAL A CA 1
ATOM 651 C C . VAL A 1 86 ? 19.394 1.413 -29.141 1.00 94.44 86 VAL A C 1
ATOM 653 O O . VAL A 1 86 ? 20.114 0.443 -28.892 1.00 94.44 86 VAL A O 1
ATOM 656 N N . PRO A 1 87 ? 18.634 1.476 -30.248 1.00 95.50 87 PRO A N 1
ATOM 657 C CA . PRO A 1 87 ? 18.769 0.508 -31.331 1.00 95.50 87 PRO A CA 1
ATOM 658 C C . PRO A 1 87 ? 20.124 0.667 -32.028 1.00 95.50 87 PRO A C 1
ATOM 660 O O . PRO A 1 87 ? 20.571 1.789 -32.276 1.00 95.50 87 PRO A O 1
ATOM 663 N N . ASP A 1 88 ? 20.761 -0.456 -32.346 1.00 93.25 88 ASP A N 1
ATOM 664 C CA . ASP A 1 88 ? 21.903 -0.513 -33.253 1.00 93.25 88 ASP A CA 1
ATOM 665 C C . ASP A 1 88 ? 21.458 -0.494 -34.729 1.00 93.25 88 ASP A C 1
ATOM 667 O O . ASP A 1 88 ? 20.272 -0.382 -35.049 1.00 93.25 88 ASP A O 1
ATOM 671 N N . GLU A 1 89 ? 22.423 -0.584 -35.646 1.00 91.00 89 GLU A N 1
ATOM 672 C CA . GLU A 1 89 ? 22.190 -0.554 -37.099 1.00 91.00 89 GLU A CA 1
ATOM 673 C C . GLU A 1 89 ? 21.300 -1.703 -37.602 1.00 91.00 89 GLU A C 1
ATOM 675 O O . GLU A 1 89 ? 20.701 -1.598 -38.671 1.00 91.00 89 GLU A O 1
ATOM 680 N N . HIS A 1 90 ? 21.184 -2.785 -36.830 1.00 90.75 90 HIS A N 1
ATOM 681 C CA . HIS A 1 90 ? 20.351 -3.943 -37.141 1.00 90.75 90 HIS A CA 1
ATOM 682 C C . HIS A 1 90 ? 18.985 -3.888 -36.443 1.00 90.75 90 HIS A C 1
ATOM 684 O O . HIS A 1 90 ? 18.202 -4.826 -36.557 1.00 90.75 90 HIS A O 1
ATOM 690 N N . GLY A 1 91 ? 18.681 -2.797 -35.731 1.00 91.44 91 GLY A N 1
ATOM 691 C CA . GLY A 1 91 ? 17.440 -2.638 -34.977 1.00 91.44 91 GLY A CA 1
ATOM 692 C C . GLY A 1 91 ? 17.443 -3.340 -33.618 1.00 91.44 91 GLY A C 1
ATOM 693 O O . GLY A 1 91 ? 16.404 -3.364 -32.956 1.00 91.44 91 GLY A O 1
ATOM 694 N N . VAL A 1 92 ? 18.588 -3.866 -33.165 1.00 96.38 92 VAL A N 1
ATOM 695 C CA . VAL A 1 92 ? 18.713 -4.530 -31.863 1.00 96.38 92 VAL A CA 1
ATOM 696 C C . VAL A 1 92 ? 19.017 -3.494 -30.786 1.00 96.38 92 VAL A C 1
ATOM 698 O O . VAL A 1 92 ? 19.978 -2.732 -30.860 1.00 96.38 92 VAL A O 1
ATOM 701 N N . TRP A 1 93 ? 18.194 -3.464 -29.745 1.00 97.75 93 TRP A N 1
ATOM 702 C CA . TRP A 1 93 ? 18.267 -2.495 -28.658 1.00 97.75 93 TRP A CA 1
ATOM 703 C C . TRP A 1 93 ? 19.337 -2.890 -27.640 1.00 97.75 93 TRP A C 1
ATOM 705 O O . TRP A 1 93 ? 19.271 -3.964 -27.044 1.00 97.75 93 TRP A O 1
ATOM 715 N N . ARG A 1 94 ? 20.328 -2.016 -27.424 1.00 96.62 94 ARG A N 1
ATOM 716 C CA . ARG A 1 94 ? 21.499 -2.248 -26.559 1.00 96.62 94 ARG A CA 1
ATOM 717 C C . ARG A 1 94 ? 21.768 -1.055 -25.648 1.00 96.62 94 ARG A C 1
ATOM 719 O O . ARG A 1 94 ? 21.371 0.071 -25.937 1.00 96.62 94 ARG A O 1
ATOM 726 N N . VAL A 1 95 ? 22.480 -1.284 -24.546 1.00 95.38 95 VAL A N 1
ATOM 727 C CA . VAL A 1 95 ? 22.961 -0.182 -23.697 1.00 95.38 95 VAL A CA 1
ATOM 728 C C . VAL A 1 95 ? 24.196 0.465 -24.338 1.00 95.38 95 VAL A C 1
ATOM 730 O O . VAL A 1 95 ? 25.166 -0.249 -24.594 1.00 95.38 95 VAL A O 1
ATOM 733 N N . PRO A 1 96 ? 24.205 1.793 -24.568 1.00 89.56 96 PRO A N 1
ATOM 734 C CA . PRO A 1 96 ? 25.248 2.447 -25.363 1.00 89.56 96 PRO A CA 1
ATOM 735 C C . PRO A 1 96 ? 26.578 2.659 -24.624 1.00 89.56 96 PRO A C 1
ATOM 737 O O . PRO A 1 96 ? 27.613 2.798 -25.268 1.00 89.56 96 PRO A O 1
ATOM 740 N N . ASP A 1 97 ? 26.575 2.710 -23.286 1.00 87.25 97 ASP A N 1
ATOM 741 C CA . ASP A 1 97 ? 27.756 3.066 -22.484 1.00 87.25 97 ASP A CA 1
ATOM 742 C C . ASP A 1 97 ? 27.965 2.105 -21.295 1.00 87.25 97 ASP A C 1
ATOM 744 O O . ASP A 1 97 ? 27.050 1.802 -20.519 1.00 87.25 97 ASP A O 1
ATOM 748 N N . ALA A 1 98 ? 29.216 1.676 -21.098 1.00 89.00 98 ALA A N 1
ATOM 749 C CA . ALA A 1 98 ? 29.678 0.886 -19.961 1.00 89.00 98 ALA A CA 1
ATOM 750 C C . ALA A 1 98 ? 29.403 1.539 -18.588 1.00 89.00 98 ALA A C 1
ATOM 752 O O . ALA A 1 98 ? 29.208 0.828 -17.596 1.00 89.00 98 ALA A O 1
ATOM 753 N N . ARG A 1 99 ? 29.371 2.873 -18.493 1.00 87.19 99 ARG A N 1
ATOM 754 C CA . ARG A 1 99 ? 28.986 3.606 -17.277 1.00 87.19 99 ARG A CA 1
ATOM 755 C C . ARG A 1 99 ? 27.527 3.337 -16.915 1.00 87.19 99 ARG A C 1
ATOM 757 O O . ARG A 1 99 ? 27.244 3.024 -15.757 1.00 87.19 99 ARG A O 1
ATOM 764 N N . LEU A 1 100 ? 26.619 3.421 -17.889 1.00 86.50 100 LEU A N 1
ATOM 765 C CA . LEU A 1 100 ? 25.194 3.124 -17.700 1.00 86.50 100 LEU A CA 1
ATOM 766 C C . LEU A 1 100 ? 25.002 1.652 -17.316 1.00 86.50 100 LEU A C 1
ATOM 768 O O . LEU A 1 100 ? 24.271 1.355 -16.371 1.00 86.50 100 LEU A O 1
ATOM 772 N N . ALA A 1 101 ? 25.748 0.750 -17.962 1.00 90.00 101 ALA A N 1
ATOM 773 C CA . ALA A 1 101 ? 25.753 -0.677 -17.651 1.00 90.00 101 ALA A CA 1
ATOM 774 C C . ALA A 1 101 ? 26.161 -0.977 -16.199 1.00 90.00 101 ALA A C 1
ATOM 776 O O . ALA A 1 101 ? 25.465 -1.700 -15.485 1.00 90.00 101 ALA A O 1
ATOM 777 N N . ARG A 1 102 ? 27.280 -0.405 -15.729 1.00 88.50 102 ARG A N 1
ATOM 778 C CA . ARG A 1 102 ? 27.747 -0.572 -14.340 1.00 88.50 102 ARG A CA 1
ATOM 779 C C . ARG A 1 102 ? 26.734 -0.027 -13.339 1.00 88.50 102 ARG A C 1
ATOM 781 O O . ARG A 1 102 ? 26.478 -0.671 -12.324 1.00 88.50 102 ARG A O 1
ATOM 788 N N . ARG A 1 103 ? 26.146 1.132 -13.641 1.00 85.00 103 ARG A N 1
ATOM 789 C CA . ARG A 1 103 ? 25.143 1.778 -12.792 1.00 85.00 103 ARG A CA 1
ATOM 790 C C . ARG A 1 103 ? 23.883 0.926 -12.661 1.00 85.00 103 ARG A C 1
ATOM 792 O O . ARG A 1 103 ? 23.422 0.721 -11.543 1.00 85.00 103 ARG A O 1
ATOM 799 N N . HIS A 1 104 ? 23.370 0.386 -13.768 1.00 90.06 104 HIS A N 1
ATOM 800 C CA . HIS A 1 104 ? 22.219 -0.524 -13.756 1.00 90.06 104 HIS A CA 1
ATOM 801 C C . HIS A 1 104 ? 22.506 -1.783 -12.935 1.00 90.06 104 HIS A C 1
ATOM 803 O O . HIS A 1 104 ? 21.748 -2.114 -12.035 1.00 90.06 104 HIS A O 1
ATOM 809 N N . ARG A 1 105 ? 23.655 -2.434 -13.156 1.00 88.88 105 ARG A N 1
ATOM 810 C CA . ARG A 1 105 ? 24.030 -3.678 -12.458 1.00 88.88 105 ARG A CA 1
ATOM 811 C C . ARG A 1 105 ? 24.093 -3.566 -10.936 1.00 88.88 105 ARG A C 1
ATOM 813 O O . ARG A 1 105 ? 23.916 -4.574 -10.265 1.00 88.88 105 ARG A O 1
ATOM 820 N N . VAL A 1 106 ? 24.383 -2.386 -10.395 1.00 83.50 106 VAL A N 1
ATOM 821 C CA . VAL A 1 106 ? 24.437 -2.177 -8.937 1.00 83.50 106 VAL A CA 1
ATOM 822 C C . VAL A 1 106 ? 23.086 -1.781 -8.348 1.00 83.50 106 VAL A C 1
ATOM 824 O O . VAL A 1 106 ? 22.879 -1.951 -7.152 1.00 83.50 106 VAL A O 1
ATOM 827 N N . ASN A 1 107 ? 22.164 -1.291 -9.174 1.00 80.69 107 ASN A N 1
ATOM 828 C CA . ASN A 1 107 ? 20.848 -0.831 -8.733 1.00 80.69 107 ASN A CA 1
ATOM 829 C C . ASN A 1 107 ? 19.705 -1.777 -9.126 1.00 80.69 107 ASN A C 1
ATOM 831 O O . ASN A 1 107 ? 18.583 -1.559 -8.684 1.00 80.69 107 ASN A O 1
ATOM 835 N N . ILE A 1 108 ? 19.980 -2.806 -9.935 1.00 88.50 108 ILE A N 1
ATOM 836 C CA . ILE A 1 108 ? 18.971 -3.756 -10.397 1.00 88.50 108 ILE A CA 1
ATOM 837 C C . ILE A 1 108 ? 18.337 -4.503 -9.220 1.00 88.50 108 ILE A C 1
ATOM 839 O O . ILE A 1 108 ? 19.020 -5.110 -8.395 1.00 88.50 108 ILE A O 1
ATOM 843 N N . GLY A 1 109 ? 17.011 -4.484 -9.173 1.00 87.44 109 GLY A N 1
ATOM 844 C CA . GLY A 1 109 ? 16.219 -5.181 -8.174 1.00 87.44 109 GLY A CA 1
ATOM 845 C C . GLY A 1 109 ? 14.877 -4.502 -7.940 1.00 87.44 109 GLY A C 1
ATOM 846 O O . GLY A 1 109 ? 14.639 -3.372 -8.354 1.00 87.44 109 GLY A O 1
ATOM 847 N N . THR A 1 110 ? 13.978 -5.215 -7.273 1.00 88.44 110 THR A N 1
ATOM 848 C CA . THR A 1 110 ? 12.654 -4.698 -6.885 1.00 88.44 110 THR A CA 1
ATOM 849 C C . THR A 1 110 ? 12.508 -4.549 -5.372 1.00 88.44 110 THR A C 1
ATOM 851 O O . THR A 1 110 ? 11.585 -3.898 -4.895 1.00 88.44 110 THR A O 1
ATOM 854 N N . ILE A 1 111 ? 13.438 -5.115 -4.594 1.00 78.38 111 ILE A N 1
ATOM 855 C CA . ILE A 1 111 ? 13.443 -5.000 -3.136 1.00 78.38 111 ILE A CA 1
ATOM 856 C C . ILE A 1 111 ? 14.057 -3.654 -2.761 1.00 78.38 111 ILE A C 1
ATOM 858 O O . ILE A 1 111 ? 15.275 -3.464 -2.771 1.00 78.38 111 ILE A O 1
ATOM 862 N N . VAL A 1 112 ? 13.190 -2.716 -2.408 1.00 68.56 112 VAL A N 1
ATOM 863 C CA . VAL A 1 112 ? 13.567 -1.394 -1.923 1.00 68.56 112 VAL A CA 1
ATOM 864 C C . VAL A 1 112 ? 13.498 -1.370 -0.397 1.00 68.56 112 VAL A C 1
ATOM 866 O O . VAL A 1 112 ? 12.484 -1.694 0.209 1.00 68.56 112 VAL A O 1
ATOM 869 N N . SER A 1 113 ? 14.598 -1.000 0.257 1.00 59.69 113 SER A N 1
ATOM 870 C CA . SER A 1 113 ? 14.593 -0.686 1.688 1.00 59.69 113 SER A CA 1
ATOM 871 C C . SER A 1 113 ? 14.196 0.772 1.911 1.00 59.69 113 SER A C 1
ATOM 873 O O . SER A 1 113 ? 14.577 1.635 1.106 1.00 59.69 113 SER A O 1
ATOM 875 N N . ASP A 1 114 ? 13.517 1.053 3.029 1.00 60.72 114 ASP A N 1
ATOM 876 C CA . ASP A 1 114 ? 13.372 2.421 3.539 1.00 60.72 114 ASP A CA 1
ATOM 877 C C . ASP A 1 114 ? 14.785 3.008 3.702 1.00 60.72 114 ASP A C 1
ATOM 879 O O . ASP A 1 114 ? 15.701 2.339 4.200 1.00 60.72 114 ASP A O 1
ATOM 883 N N . ALA A 1 115 ? 15.009 4.223 3.205 1.00 62.91 115 ALA A N 1
ATOM 884 C CA . ALA A 1 115 ? 16.339 4.811 3.271 1.00 62.91 115 ALA A CA 1
ATOM 885 C C . ALA A 1 115 ? 16.696 5.095 4.736 1.00 62.91 115 ALA A C 1
ATOM 887 O O . ALA A 1 115 ? 15.856 5.511 5.533 1.00 62.91 115 ALA A O 1
ATOM 888 N N . SER A 1 116 ? 17.950 4.859 5.116 1.00 67.56 116 SER A N 1
ATOM 889 C CA . SER A 1 116 ? 18.422 5.192 6.457 1.00 67.56 116 SER A CA 1
ATOM 890 C C . SER A 1 116 ? 18.856 6.655 6.509 1.00 67.56 116 SER A C 1
ATOM 892 O O . SER A 1 116 ? 19.673 7.078 5.689 1.00 67.56 116 SER A O 1
ATOM 894 N N . ILE A 1 117 ? 18.389 7.404 7.503 1.00 75.94 117 ILE A N 1
ATOM 895 C CA . ILE A 1 117 ? 18.833 8.771 7.780 1.00 75.94 117 ILE A CA 1
ATOM 896 C C . ILE A 1 117 ? 19.794 8.778 8.976 1.00 75.94 117 ILE A C 1
ATOM 898 O O . ILE A 1 117 ? 19.555 8.113 9.987 1.00 75.94 117 ILE A O 1
ATOM 902 N N . SER A 1 118 ? 20.911 9.500 8.863 1.00 83.12 118 SER A N 1
ATOM 903 C CA . SER A 1 118 ? 21.907 9.623 9.936 1.00 83.12 118 SER A CA 1
ATOM 904 C C . SER A 1 118 ? 21.375 10.535 11.042 1.00 83.12 118 SER A C 1
ATOM 906 O O . SER A 1 118 ? 20.921 11.635 10.756 1.00 83.12 118 SER A O 1
ATOM 908 N N . VAL A 1 119 ? 21.453 10.128 12.307 1.00 89.31 119 VAL A N 1
ATOM 909 C CA . VAL A 1 119 ? 21.084 10.981 13.449 1.00 89.31 119 VAL A CA 1
ATOM 910 C C . VAL A 1 119 ? 22.357 11.588 14.030 1.00 89.31 119 VAL A C 1
ATOM 912 O O . VAL A 1 119 ? 23.259 10.854 14.446 1.00 89.31 119 VAL A O 1
ATOM 915 N N . GLN A 1 120 ? 22.452 12.919 14.050 1.00 92.12 120 GLN A N 1
ATOM 916 C CA . GLN A 1 120 ? 23.655 13.644 14.475 1.00 92.12 120 GLN A CA 1
ATOM 917 C C . GLN A 1 120 ? 23.301 14.845 15.349 1.00 92.12 120 GLN A C 1
ATOM 919 O O . GLN A 1 120 ? 22.312 15.528 15.094 1.00 92.12 120 GLN A O 1
ATOM 924 N N . TYR A 1 121 ? 24.109 15.143 16.368 1.00 92.94 121 TYR A N 1
ATOM 925 C CA . TYR A 1 121 ? 23.915 16.382 17.124 1.00 92.94 121 TYR A CA 1
ATOM 926 C C . TYR A 1 121 ? 24.256 17.614 16.277 1.00 92.94 121 TYR A C 1
ATOM 928 O O . TYR A 1 121 ? 25.153 17.567 15.438 1.00 92.94 121 TYR A O 1
ATOM 936 N N . LEU A 1 122 ? 23.607 18.745 16.570 1.00 86.69 122 LEU A N 1
ATOM 937 C CA . LEU A 1 122 ? 23.950 20.057 15.996 1.00 86.69 122 LEU A CA 1
ATOM 938 C C . LEU A 1 122 ? 25.443 20.404 16.117 1.00 86.69 122 LEU A C 1
ATOM 940 O O . LEU A 1 122 ? 26.019 20.957 15.188 1.00 86.69 122 LEU A O 1
ATOM 944 N N . GLY A 1 123 ? 26.061 20.080 17.257 1.00 79.62 123 GLY A N 1
ATOM 945 C CA . GLY A 1 123 ? 27.485 20.324 17.522 1.00 79.62 123 GLY A CA 1
ATOM 946 C C . GLY A 1 123 ? 28.434 19.294 16.898 1.00 79.62 123 GLY A C 1
ATOM 947 O O . GLY A 1 123 ? 29.625 19.317 17.189 1.00 79.62 123 GLY A O 1
ATOM 948 N N . GLY A 1 124 ? 27.917 18.376 16.078 1.00 77.06 124 GLY A N 1
ATOM 949 C CA . GLY A 1 124 ? 28.657 17.234 15.555 1.00 77.06 124 GLY A CA 1
ATOM 950 C C . GLY A 1 124 ? 28.573 15.999 16.457 1.00 77.06 124 GLY A C 1
ATOM 951 O O . GLY A 1 124 ? 28.166 16.053 17.616 1.00 77.06 124 GLY A O 1
ATOM 952 N N . GLY A 1 125 ? 28.943 14.848 15.895 1.00 85.62 125 GLY A N 1
ATOM 953 C CA . GLY A 1 125 ? 28.856 13.546 16.558 1.00 85.62 125 GLY A CA 1
ATOM 954 C C . GLY A 1 125 ? 27.660 12.731 16.069 1.00 85.62 125 GLY A C 1
ATOM 955 O O . GLY A 1 125 ? 26.500 13.054 16.339 1.00 85.62 125 GLY A O 1
ATOM 956 N N . LYS A 1 126 ? 27.961 11.645 15.351 1.00 90.25 126 LYS A N 1
ATOM 957 C CA . LYS A 1 126 ? 26.968 10.703 14.831 1.00 90.25 126 LYS A CA 1
ATOM 958 C C . LYS A 1 126 ? 26.518 9.751 15.933 1.00 90.25 126 LYS A C 1
ATOM 960 O O . LYS A 1 126 ? 27.338 9.079 16.548 1.00 90.25 126 LYS A O 1
ATOM 965 N N . LEU A 1 127 ? 25.209 9.693 16.160 1.00 87.62 127 LEU A N 1
ATOM 966 C CA . LEU A 1 127 ? 24.585 8.801 17.136 1.00 87.62 127 LEU A CA 1
ATOM 967 C C . LEU A 1 127 ? 24.221 7.445 16.523 1.00 87.62 127 LEU A C 1
ATOM 969 O O . LEU A 1 127 ? 24.222 6.440 17.224 1.00 87.62 127 LEU A O 1
ATOM 973 N N . GLY A 1 128 ? 23.897 7.417 15.230 1.00 87.19 128 GLY A N 1
ATOM 974 C CA . GLY A 1 128 ? 23.495 6.211 14.511 1.00 87.19 128 GLY A CA 1
ATOM 975 C C . GLY A 1 128 ? 22.636 6.558 13.301 1.00 87.19 128 GLY A C 1
ATOM 976 O O . GLY A 1 128 ? 22.797 7.631 12.718 1.00 87.19 128 GLY A O 1
ATOM 977 N N . SER A 1 129 ? 21.731 5.661 12.923 1.00 82.69 129 SER A N 1
ATOM 978 C CA . SER A 1 129 ? 20.765 5.884 11.846 1.00 82.69 129 SER A CA 1
ATOM 979 C C . SER A 1 129 ? 19.401 5.291 12.183 1.00 82.69 129 SER A C 1
ATOM 981 O O . SER A 1 129 ? 19.316 4.299 12.905 1.00 82.69 129 SER A O 1
ATOM 983 N N . VAL A 1 130 ? 18.348 5.891 11.637 1.00 80.12 130 VAL A N 1
ATOM 984 C CA . VAL A 1 130 ? 16.952 5.427 11.729 1.00 80.12 130 VAL A CA 1
ATOM 985 C C . VAL A 1 130 ? 16.339 5.353 10.331 1.00 80.12 130 VAL A C 1
ATOM 987 O O . VAL A 1 130 ? 16.929 5.874 9.385 1.00 80.12 130 VAL A O 1
ATOM 990 N N . GLU A 1 131 ? 15.171 4.726 10.183 1.00 74.50 131 GLU A N 1
ATOM 991 C CA . GLU A 1 131 ? 14.389 4.827 8.941 1.00 74.50 131 GLU A CA 1
ATOM 992 C C . GLU A 1 131 ? 14.032 6.298 8.672 1.00 74.50 131 GLU A C 1
ATOM 994 O O . GLU A 1 131 ? 13.558 7.013 9.558 1.00 74.50 131 GLU A O 1
ATOM 999 N N . GLU A 1 132 ? 14.244 6.765 7.445 1.00 73.75 132 GLU A N 1
ATOM 1000 C CA . GLU A 1 132 ? 13.884 8.117 7.010 1.00 73.75 132 GLU A CA 1
ATOM 1001 C C . GLU A 1 132 ? 12.391 8.389 7.241 1.00 73.75 132 GLU A C 1
ATOM 1003 O O . GLU A 1 132 ? 12.025 9.459 7.724 1.00 73.75 132 GLU A O 1
ATOM 1008 N N . SER A 1 133 ? 11.535 7.388 7.003 1.00 68.31 133 SER A N 1
ATOM 1009 C CA . SER A 1 133 ? 10.088 7.465 7.225 1.00 68.31 133 SER A CA 1
ATOM 1010 C C . SER A 1 133 ? 9.705 7.749 8.682 1.00 68.31 133 SER A C 1
ATOM 1012 O O . SER A 1 133 ? 8.624 8.273 8.960 1.00 68.31 133 SER A O 1
ATOM 1014 N N . PHE A 1 134 ? 10.568 7.427 9.648 1.00 75.38 134 PHE A N 1
ATOM 1015 C CA . PHE A 1 134 ? 10.380 7.830 11.037 1.00 75.38 134 PHE A CA 1
ATOM 1016 C C . PHE A 1 134 ? 10.620 9.328 11.229 1.00 75.38 134 PHE A C 1
ATOM 1018 O O . PHE A 1 134 ? 9.756 10.000 11.785 1.00 75.38 134 PHE A O 1
ATOM 1025 N N . ILE A 1 135 ? 11.736 9.857 10.721 1.00 79.06 135 ILE A N 1
ATOM 1026 C CA . ILE A 1 135 ? 12.063 11.284 10.842 1.00 79.06 135 ILE A CA 1
ATOM 1027 C C . ILE A 1 135 ? 11.104 12.157 10.029 1.00 79.06 135 ILE A C 1
ATOM 1029 O O . ILE A 1 135 ? 10.727 13.223 10.498 1.00 79.06 135 ILE A O 1
ATOM 1033 N N . ALA A 1 136 ? 10.647 11.699 8.861 1.00 68.56 136 ALA A N 1
ATOM 1034 C CA . ALA A 1 136 ? 9.715 12.441 8.008 1.00 68.56 136 ALA A CA 1
ATOM 1035 C C . ALA A 1 136 ? 8.353 12.725 8.673 1.00 68.56 136 ALA A C 1
ATOM 1037 O O . ALA A 1 136 ? 7.653 13.651 8.276 1.00 68.56 136 ALA A O 1
ATOM 1038 N N . ARG A 1 137 ? 7.969 11.939 9.689 1.00 69.81 137 ARG A N 1
ATOM 1039 C CA . ARG A 1 137 ? 6.735 12.145 10.468 1.00 69.81 137 ARG A CA 1
ATOM 1040 C C . ARG A 1 137 ? 6.892 13.162 11.598 1.00 69.81 137 ARG A C 1
ATOM 1042 O O . ARG A 1 137 ? 5.890 13.546 12.192 1.00 69.81 137 ARG A O 1
ATOM 1049 N N . LEU A 1 138 ? 8.124 13.551 11.917 1.00 76.62 138 LEU A N 1
ATOM 1050 C CA . LEU A 1 138 ? 8.436 14.488 12.987 1.00 76.62 138 LEU A CA 1
ATOM 1051 C C . LEU A 1 138 ? 8.544 15.903 12.425 1.00 76.62 138 LEU A C 1
ATOM 1053 O O . LEU A 1 138 ? 9.106 16.133 11.353 1.00 76.62 138 LEU A O 1
ATOM 1057 N N . ARG A 1 139 ? 8.049 16.872 13.184 1.00 78.38 139 ARG A N 1
ATOM 1058 C CA . ARG A 1 139 ? 8.271 18.294 12.936 1.00 78.38 139 ARG A CA 1
ATOM 1059 C C . ARG A 1 139 ? 9.514 18.762 13.695 1.00 78.38 139 ARG A C 1
ATOM 1061 O O . ARG A 1 139 ? 9.850 18.196 14.737 1.00 78.38 139 ARG A O 1
ATOM 1068 N N . PRO A 1 140 ? 10.205 19.811 13.218 1.00 84.56 140 PRO A N 1
ATOM 1069 C CA . PRO A 1 140 ? 11.160 20.535 14.048 1.00 84.56 140 PRO A CA 1
ATOM 1070 C C . PRO A 1 140 ? 10.537 20.905 15.404 1.00 84.56 140 PRO A C 1
ATOM 1072 O O . PRO A 1 140 ? 9.471 21.515 15.442 1.00 84.56 140 PRO A O 1
ATOM 1075 N N . GLY A 1 141 ? 11.189 20.519 16.499 1.00 84.81 141 GLY A N 1
ATOM 1076 C CA . GLY A 1 141 ? 10.694 20.645 17.872 1.00 84.81 141 GLY A CA 1
ATOM 1077 C C . GLY A 1 141 ? 10.139 19.349 18.476 1.00 84.81 141 GLY A C 1
ATOM 1078 O O . GLY A 1 141 ? 10.037 19.253 19.698 1.00 84.81 141 GLY A O 1
ATOM 1079 N N . ASP A 1 142 ? 9.827 18.332 17.666 1.00 84.75 142 ASP A N 1
ATOM 1080 C CA . ASP A 1 142 ? 9.311 17.062 18.179 1.00 84.75 142 ASP A CA 1
ATOM 1081 C C . ASP A 1 142 ? 10.409 16.245 18.869 1.00 84.75 142 ASP A C 1
ATOM 1083 O O . ASP A 1 142 ? 11.544 16.138 18.387 1.00 84.75 142 ASP A O 1
ATOM 1087 N N . ALA A 1 143 ? 10.049 15.619 19.992 1.00 88.75 143 ALA A N 1
ATOM 1088 C CA . ALA A 1 143 ? 10.943 14.772 20.767 1.00 88.75 143 ALA A CA 1
ATOM 1089 C C . ALA A 1 143 ? 10.759 13.282 20.437 1.00 88.75 143 ALA A C 1
ATOM 1091 O O . ALA A 1 143 ? 9.641 12.772 20.332 1.00 88.75 143 ALA A O 1
ATOM 1092 N N . PHE A 1 144 ? 11.863 12.547 20.347 1.00 87.31 144 PHE A N 1
ATOM 1093 C CA . PHE A 1 144 ? 11.873 11.109 20.126 1.00 87.31 144 PHE A CA 1
ATOM 1094 C C . PHE A 1 144 ? 12.959 10.392 20.926 1.00 87.31 144 PHE A C 1
ATOM 1096 O O . PHE A 1 144 ? 14.003 10.958 21.249 1.00 87.31 144 PHE A O 1
ATOM 1103 N N . MET A 1 145 ? 12.719 9.120 21.241 1.00 85.75 145 MET A N 1
ATOM 1104 C CA . MET A 1 145 ? 13.712 8.278 21.909 1.00 85.75 145 MET A CA 1
ATOM 1105 C C . MET A 1 145 ? 14.645 7.630 20.890 1.00 85.75 145 MET A C 1
ATOM 1107 O O . MET A 1 145 ? 14.198 6.927 19.990 1.00 85.75 145 MET A O 1
ATOM 1111 N N . PHE A 1 146 ? 15.954 7.782 21.067 1.00 86.94 146 PHE A N 1
ATOM 1112 C CA . PHE A 1 146 ? 16.951 7.103 20.245 1.00 86.94 146 PHE A CA 1
ATOM 1113 C C . PHE A 1 146 ? 18.164 6.701 21.079 1.00 86.94 146 PHE A C 1
ATOM 1115 O O . PHE A 1 146 ? 18.738 7.518 21.799 1.00 86.94 146 PHE A O 1
ATOM 1122 N N . SER A 1 147 ? 18.549 5.423 21.007 1.00 80.31 147 SER A N 1
ATOM 1123 C CA . SER A 1 147 ? 19.653 4.855 21.797 1.00 80.31 147 SER A CA 1
ATOM 1124 C C . SER A 1 147 ? 19.555 5.177 23.305 1.00 80.31 147 SER A C 1
ATOM 1126 O O . SER A 1 147 ? 20.551 5.524 23.943 1.00 80.31 147 SER A O 1
ATOM 1128 N N . GLY A 1 148 ? 18.340 5.119 23.867 1.00 80.94 148 GLY A N 1
ATOM 1129 C CA . GLY A 1 148 ? 18.072 5.408 25.283 1.00 80.94 148 GLY A CA 1
ATOM 1130 C C . GLY A 1 148 ? 18.088 6.894 25.661 1.00 80.94 148 GLY A C 1
ATOM 1131 O O . GLY A 1 148 ? 18.058 7.219 26.844 1.00 80.94 148 GLY A O 1
ATOM 1132 N N . ARG A 1 149 ? 18.142 7.807 24.685 1.00 86.94 149 ARG A N 1
ATOM 1133 C CA . ARG A 1 149 ? 18.185 9.259 24.908 1.00 86.94 149 ARG A CA 1
ATOM 1134 C C . ARG A 1 149 ? 16.959 9.926 24.305 1.00 86.94 149 ARG A C 1
ATOM 1136 O O . ARG A 1 149 ? 16.562 9.569 23.200 1.00 86.94 149 ARG A O 1
ATOM 1143 N N . LEU A 1 150 ? 16.420 10.921 25.003 1.00 89.81 150 LEU A N 1
ATOM 1144 C CA . LEU A 1 150 ? 15.382 11.794 24.469 1.00 89.81 150 LEU A CA 1
ATOM 1145 C C . LEU A 1 150 ? 16.036 12.899 23.629 1.00 89.81 150 LEU A C 1
ATOM 1147 O O . LEU A 1 150 ? 16.837 13.693 24.134 1.00 89.81 150 LEU A O 1
ATOM 1151 N N . LEU A 1 151 ? 15.726 12.919 22.338 1.00 92.19 151 LEU A N 1
ATOM 1152 C CA . LEU A 1 151 ? 16.287 13.840 21.356 1.00 92.19 151 LEU A CA 1
ATOM 1153 C C . LEU A 1 151 ? 15.173 14.681 20.749 1.00 92.19 151 LEU A C 1
ATOM 1155 O O . LEU A 1 151 ? 14.097 14.169 20.484 1.00 92.19 151 LEU A O 1
ATOM 1159 N N . GLU A 1 152 ? 15.445 15.953 20.505 1.00 93.06 152 GLU A N 1
ATOM 1160 C CA . GLU A 1 152 ? 14.558 16.859 19.781 1.00 93.06 152 GLU A CA 1
ATOM 1161 C C . GLU A 1 152 ? 15.060 17.015 18.348 1.00 93.06 152 GLU A C 1
ATOM 1163 O O . GLU A 1 152 ? 16.248 17.300 18.141 1.00 93.06 152 GLU A O 1
ATOM 1168 N N . LEU A 1 153 ? 14.175 16.842 17.366 1.00 91.81 153 LEU A N 1
ATOM 1169 C CA . LEU A 1 153 ? 14.493 17.121 15.971 1.00 91.81 153 LEU A CA 1
ATOM 1170 C C . LEU A 1 153 ? 14.609 18.632 15.769 1.00 91.81 153 LEU A C 1
ATOM 1172 O O . LEU A 1 153 ? 13.655 19.360 15.998 1.00 91.81 153 LEU A O 1
ATOM 1176 N N . VAL A 1 154 ? 15.757 19.114 15.297 1.00 91.88 154 VAL A N 1
ATOM 1177 C CA . VAL A 1 154 ? 15.945 20.543 15.000 1.00 91.88 154 VAL A CA 1
ATOM 1178 C C . VAL A 1 154 ? 15.699 20.817 13.526 1.00 91.88 154 VAL A C 1
ATOM 1180 O O . VAL A 1 154 ? 14.975 21.744 13.181 1.00 91.88 154 VAL A O 1
ATOM 1183 N N . ARG A 1 155 ? 16.315 20.024 12.647 1.00 85.69 155 ARG A N 1
ATOM 1184 C CA . ARG A 1 155 ? 16.095 20.079 11.197 1.00 85.69 155 ARG A CA 1
ATOM 1185 C C . ARG A 1 155 ? 16.609 18.817 10.521 1.00 85.69 155 ARG A C 1
ATOM 1187 O O . ARG A 1 155 ? 17.386 18.062 11.105 1.00 85.69 155 ARG A O 1
ATOM 1194 N N . VAL A 1 156 ? 16.213 18.631 9.270 1.00 80.88 156 VAL A N 1
ATOM 1195 C CA . VAL A 1 156 ? 16.739 17.587 8.392 1.00 80.88 156 VAL A CA 1
ATOM 1196 C C . VAL A 1 156 ? 17.527 18.243 7.269 1.00 80.88 156 VAL A C 1
ATOM 1198 O O . VAL A 1 156 ? 17.033 19.159 6.620 1.00 80.88 156 VAL A O 1
ATOM 1201 N N . GLU A 1 157 ? 18.750 17.778 7.044 1.00 72.06 157 GLU A N 1
ATOM 1202 C CA . GLU A 1 157 ? 19.636 18.293 6.006 1.00 72.06 157 GLU A CA 1
ATOM 1203 C C . GLU A 1 157 ? 20.466 17.139 5.432 1.00 72.06 157 GLU A C 1
ATOM 1205 O O . GLU A 1 157 ? 21.087 16.397 6.186 1.00 72.06 157 GLU A O 1
ATOM 1210 N N . GLN A 1 158 ? 20.458 16.951 4.107 1.00 68.50 158 GLN A N 1
ATOM 1211 C CA . GLN A 1 158 ? 21.315 15.979 3.400 1.00 68.50 158 GLN A CA 1
ATOM 1212 C C . GLN A 1 158 ? 21.317 14.561 4.017 1.00 68.50 158 GLN A C 1
ATOM 1214 O O . GLN A 1 158 ? 22.365 14.026 4.380 1.00 68.50 158 GLN A O 1
ATOM 1219 N N . MET A 1 159 ? 20.139 13.946 4.183 1.00 69.12 159 MET A N 1
ATOM 1220 C CA . MET A 1 159 ? 19.995 12.625 4.828 1.00 69.12 159 MET A CA 1
ATOM 1221 C C . MET A 1 159 ? 20.594 12.560 6.248 1.00 69.12 159 MET A C 1
ATOM 1223 O O . MET A 1 159 ? 20.984 11.493 6.737 1.00 69.12 159 MET A O 1
ATOM 1227 N N . THR A 1 160 ? 20.630 13.700 6.938 1.00 79.81 160 THR A N 1
ATOM 1228 C CA . THR A 1 160 ? 20.998 13.817 8.345 1.00 79.81 160 THR A CA 1
ATOM 1229 C C . THR A 1 160 ? 19.894 14.523 9.127 1.00 79.81 160 THR A C 1
ATOM 1231 O O . THR A 1 160 ? 19.538 15.664 8.843 1.00 79.81 160 THR A O 1
ATOM 1234 N N . ALA A 1 161 ? 19.368 13.853 10.148 1.00 85.62 161 ALA A N 1
ATOM 1235 C CA . ALA A 1 161 ? 18.535 14.457 11.175 1.00 85.62 161 ALA A CA 1
ATOM 1236 C C . ALA A 1 161 ? 19.447 15.124 12.212 1.00 85.62 161 ALA A C 1
ATOM 1238 O O . ALA A 1 161 ? 20.152 14.438 12.961 1.00 85.62 161 ALA A O 1
ATOM 1239 N N . LEU A 1 162 ? 19.446 16.457 12.235 1.00 92.00 162 LEU A N 1
ATOM 1240 C CA . LEU A 1 162 ? 20.175 17.248 13.217 1.00 92.00 162 LEU A CA 1
ATOM 1241 C C . LEU A 1 162 ? 19.325 17.401 14.474 1.00 92.00 162 LEU A C 1
ATOM 1243 O O . LEU A 1 162 ? 18.191 17.881 14.415 1.00 92.00 162 LEU A O 1
ATOM 1247 N N . VAL A 1 163 ? 19.884 16.992 15.609 1.00 94.38 163 VAL A N 1
ATOM 1248 C CA . VAL A 1 163 ? 19.155 16.892 16.876 1.00 94.38 163 VAL A CA 1
ATOM 1249 C C . VAL A 1 163 ? 19.867 17.598 18.024 1.00 94.38 163 VAL A C 1
ATOM 1251 O O . VAL A 1 163 ? 21.071 17.871 17.982 1.00 94.38 163 VAL A O 1
ATOM 1254 N N . ARG A 1 164 ? 19.119 17.854 19.096 1.00 93.75 164 ARG A N 1
ATOM 1255 C CA . ARG A 1 164 ? 19.646 18.248 20.411 1.00 93.75 164 ARG A CA 1
ATOM 1256 C C . ARG A 1 164 ? 19.042 17.374 21.505 1.00 93.75 164 ARG A C 1
ATOM 1258 O O . ARG A 1 164 ? 18.082 16.653 21.260 1.00 93.75 164 ARG A O 1
ATOM 1265 N N . ARG A 1 165 ? 19.606 17.409 22.713 1.00 91.12 165 ARG A N 1
ATOM 1266 C CA . ARG A 1 165 ? 18.986 16.735 23.864 1.00 91.12 165 ARG A CA 1
ATOM 1267 C C . ARG A 1 165 ? 17.707 17.472 24.253 1.00 91.12 165 ARG A C 1
ATOM 1269 O O . ARG A 1 165 ? 17.757 18.682 24.453 1.00 91.12 165 ARG A O 1
ATOM 1276 N N . ALA A 1 166 ? 16.613 16.734 24.385 1.00 87.31 166 ALA A N 1
ATOM 1277 C CA . ALA A 1 166 ? 15.369 17.246 24.947 1.00 87.31 166 ALA A CA 1
ATOM 1278 C C . ALA A 1 166 ? 15.353 17.032 26.468 1.00 87.31 166 ALA A C 1
ATOM 1280 O O . ALA A 1 166 ? 15.867 16.031 26.971 1.00 87.31 166 ALA A O 1
ATOM 1281 N N . THR A 1 167 ? 14.764 17.977 27.199 1.00 75.88 167 THR A N 1
ATOM 1282 C CA . THR A 1 167 ? 14.619 17.934 28.665 1.00 75.88 167 THR A CA 1
ATOM 1283 C C . THR A 1 167 ? 13.272 17.367 29.114 1.00 75.88 167 THR A C 1
ATOM 1285 O O . THR A 1 167 ? 13.190 16.805 30.202 1.00 75.88 167 THR A O 1
ATOM 1288 N N . ALA A 1 168 ? 12.230 17.475 28.285 1.00 70.50 168 ALA A N 1
ATOM 1289 C CA . ALA A 1 168 ? 10.892 16.937 28.527 1.00 70.50 168 ALA A CA 1
ATOM 1290 C C . ALA A 1 168 ? 10.132 16.762 27.198 1.00 70.50 168 ALA A C 1
ATOM 1292 O O . ALA A 1 168 ? 10.460 17.416 26.210 1.00 70.50 168 ALA A O 1
ATOM 1293 N N . GLY A 1 169 ? 9.117 15.892 27.170 1.00 64.44 169 GLY A N 1
ATOM 1294 C CA . GLY A 1 169 ? 8.231 15.716 26.012 1.00 64.44 169 GLY A CA 1
ATOM 1295 C C . GLY A 1 169 ? 7.664 14.299 25.881 1.00 64.44 169 GLY A C 1
ATOM 1296 O O . GLY A 1 169 ? 8.240 13.337 26.391 1.00 64.44 169 GLY A O 1
ATOM 1297 N N . ARG A 1 170 ? 6.529 14.161 25.180 1.00 65.38 170 ARG A N 1
ATOM 1298 C CA . ARG A 1 170 ? 5.953 12.857 24.813 1.00 65.38 170 ARG A CA 1
ATOM 1299 C C . ARG A 1 170 ? 6.787 12.280 23.672 1.00 65.38 170 ARG A C 1
ATOM 1301 O O . ARG A 1 170 ? 6.713 12.757 22.546 1.00 65.38 170 ARG A O 1
ATOM 1308 N N . ALA A 1 171 ? 7.617 11.293 23.983 1.00 70.25 171 ALA A N 1
ATOM 1309 C CA . ALA A 1 171 ? 8.604 10.802 23.037 1.00 70.25 171 ALA A CA 1
ATOM 1310 C C . ALA A 1 171 ? 7.984 9.879 21.983 1.00 70.25 171 ALA A C 1
ATOM 1312 O O . ALA A 1 171 ? 7.421 8.833 22.317 1.00 70.25 171 ALA A O 1
ATOM 1313 N N . ALA A 1 172 ? 8.154 10.216 20.706 1.00 71.19 172 ALA A N 1
ATOM 1314 C CA . ALA A 1 172 ? 7.926 9.257 19.636 1.00 71.19 172 ALA A CA 1
ATOM 1315 C C . ALA A 1 172 ? 8.985 8.141 19.714 1.00 71.19 172 ALA A C 1
ATOM 1317 O O . ALA A 1 172 ? 10.179 8.402 19.875 1.00 71.19 172 ALA A O 1
ATOM 1318 N N . LEU A 1 173 ? 8.559 6.882 19.610 1.00 68.25 173 LEU A N 1
ATOM 1319 C CA . LEU A 1 173 ? 9.474 5.744 19.530 1.00 68.25 173 LEU A CA 1
ATOM 1320 C C . LEU A 1 173 ? 9.723 5.394 18.058 1.00 68.25 173 LEU A C 1
ATOM 1322 O O . LEU A 1 173 ? 8.746 5.243 17.315 1.00 68.25 173 LEU A O 1
ATOM 1326 N N . PRO A 1 174 ? 10.986 5.230 17.624 1.00 59.28 174 PRO A N 1
ATOM 1327 C CA . PRO A 1 174 ? 11.289 4.726 16.296 1.00 59.28 174 PRO A CA 1
ATOM 1328 C C . PRO A 1 174 ? 10.720 3.318 16.168 1.00 59.28 174 PRO A C 1
ATOM 1330 O O . PRO A 1 174 ? 11.103 2.396 16.889 1.00 59.28 174 PRO A O 1
ATOM 1333 N N . ARG A 1 175 ? 9.757 3.171 15.260 1.00 60.47 175 ARG A N 1
ATOM 1334 C CA . ARG A 1 175 ? 9.172 1.884 14.895 1.00 60.47 175 ARG A CA 1
ATOM 1335 C C . ARG A 1 175 ? 9.761 1.483 13.556 1.00 60.47 175 ARG A C 1
ATOM 1337 O O . ARG A 1 175 ? 9.541 2.192 12.582 1.00 60.47 175 ARG A O 1
ATOM 1344 N N . TRP A 1 176 ? 10.478 0.365 13.544 1.00 56.25 176 TRP A N 1
ATOM 1345 C CA . TRP A 1 176 ? 10.962 -0.270 12.324 1.00 56.25 176 TRP A CA 1
ATOM 1346 C C . TRP A 1 176 ? 9.777 -0.913 11.610 1.00 56.25 176 TRP A C 1
ATOM 1348 O O . TRP A 1 176 ? 9.116 -1.791 12.176 1.00 56.25 176 TRP A O 1
ATOM 1358 N N . ASN A 1 177 ? 9.478 -0.458 10.395 1.00 53.28 177 ASN A N 1
ATOM 1359 C CA . ASN A 1 177 ? 8.358 -1.000 9.626 1.00 53.28 177 ASN A CA 1
ATOM 1360 C C . ASN A 1 177 ? 8.626 -2.439 9.147 1.00 53.28 177 ASN A C 1
ATOM 1362 O O . ASN A 1 177 ? 7.677 -3.184 8.917 1.00 53.28 177 ASN A O 1
ATOM 1366 N N . GLY A 1 178 ? 9.893 -2.867 9.076 1.00 45.66 178 GLY A N 1
ATOM 1367 C CA . GLY A 1 178 ? 10.295 -4.179 8.546 1.00 45.66 178 GLY A CA 1
ATOM 1368 C C . GLY A 1 178 ? 9.846 -5.422 9.335 1.00 45.66 178 GLY A C 1
ATOM 1369 O O . GLY A 1 178 ? 10.152 -6.532 8.916 1.00 45.66 178 GLY A O 1
ATOM 1370 N N . GLY A 1 179 ? 9.151 -5.274 10.470 1.00 44.59 179 GLY A N 1
ATOM 1371 C CA . GLY A 1 179 ? 8.843 -6.387 11.381 1.00 44.59 179 GLY A CA 1
ATOM 1372 C C . GLY A 1 179 ? 7.370 -6.776 11.536 1.00 44.59 179 GLY A C 1
ATOM 1373 O O . GLY A 1 179 ? 7.082 -7.693 12.302 1.00 44.59 179 GLY A O 1
ATOM 1374 N N . ARG A 1 180 ? 6.417 -6.094 10.889 1.00 52.78 180 ARG A N 1
ATOM 1375 C CA . ARG A 1 180 ? 4.986 -6.409 11.050 1.00 52.78 180 ARG A CA 1
ATOM 1376 C C . ARG A 1 180 ? 4.350 -6.762 9.716 1.00 52.78 180 ARG A C 1
ATOM 1378 O O . ARG A 1 180 ? 4.010 -5.875 8.945 1.00 52.78 180 ARG A O 1
ATOM 1385 N N . MET A 1 181 ? 4.133 -8.057 9.492 1.00 59.19 181 MET A N 1
ATOM 1386 C CA . MET A 1 181 ? 3.090 -8.486 8.563 1.00 59.19 181 MET A CA 1
ATOM 1387 C C . MET A 1 181 ? 1.746 -8.093 9.195 1.00 59.19 181 MET A C 1
ATOM 1389 O O . MET A 1 181 ? 1.473 -8.545 10.313 1.00 59.19 181 MET A O 1
ATOM 1393 N N . PRO A 1 182 ? 0.954 -7.203 8.569 1.00 69.44 182 PRO A N 1
ATOM 1394 C CA . PRO A 1 182 ? -0.367 -6.868 9.081 1.00 69.44 182 PRO A CA 1
ATOM 1395 C C . PRO A 1 182 ? -1.247 -8.120 9.094 1.00 69.44 182 PRO A C 1
ATOM 1397 O O . PRO A 1 182 ? -0.993 -9.081 8.365 1.00 69.44 182 PRO A O 1
ATOM 1400 N N . LEU A 1 183 ? -2.290 -8.106 9.923 1.00 80.50 183 LEU A N 1
ATOM 1401 C CA . LEU A 1 183 ? -3.302 -9.162 9.916 1.00 80.50 183 LEU A CA 1
ATOM 1402 C C . LEU A 1 183 ? -3.887 -9.280 8.500 1.00 80.50 183 LEU A C 1
ATOM 1404 O O . LEU A 1 183 ? -4.457 -8.317 7.982 1.00 80.50 183 LEU A O 1
ATOM 1408 N N . SER A 1 184 ? -3.705 -10.441 7.869 1.00 85.06 184 SER A N 1
ATOM 1409 C CA . SER A 1 184 ? -4.277 -10.733 6.554 1.00 85.06 184 SER A CA 1
ATOM 1410 C C . SER A 1 184 ? -5.802 -10.792 6.634 1.00 85.06 184 SER A C 1
ATOM 1412 O O . SER A 1 184 ? -6.364 -11.038 7.702 1.00 85.06 184 SER A O 1
ATOM 1414 N N . SER A 1 185 ? -6.486 -10.618 5.502 1.00 83.00 185 SER A N 1
ATOM 1415 C CA . SER A 1 185 ? -7.940 -10.818 5.419 1.00 83.00 185 SER A CA 1
ATOM 1416 C C . SER A 1 185 ? -8.346 -12.219 5.864 1.00 83.00 185 SER A C 1
ATOM 1418 O O . SER A 1 185 ? -9.199 -12.373 6.730 1.00 83.00 185 SER A O 1
ATOM 1420 N N . THR A 1 186 ? -7.659 -13.241 5.353 1.00 88.81 186 THR A N 1
ATOM 1421 C CA . THR A 1 186 ? -7.929 -14.642 5.680 1.00 88.81 186 THR A CA 1
ATOM 1422 C C . THR A 1 186 ? -7.832 -14.914 7.180 1.00 88.81 186 THR A C 1
ATOM 1424 O O . THR A 1 186 ? -8.698 -15.588 7.744 1.00 88.81 186 THR A O 1
ATOM 1427 N N . LEU A 1 187 ? -6.806 -14.373 7.843 1.00 91.19 187 LEU A N 1
ATOM 1428 C CA . LEU A 1 187 ? -6.639 -14.537 9.281 1.00 91.19 187 LEU A CA 1
ATOM 1429 C C . LEU A 1 187 ? -7.636 -13.685 10.070 1.00 91.19 187 LEU A C 1
ATOM 1431 O O . LEU A 1 187 ? -8.146 -14.151 11.086 1.00 91.19 187 LEU A O 1
ATOM 1435 N N . ALA A 1 188 ? -7.944 -12.473 9.613 1.00 91.38 188 ALA A N 1
ATOM 1436 C CA . ALA A 1 188 ? -8.922 -11.613 10.262 1.00 91.38 188 ALA A CA 1
ATOM 1437 C C . ALA A 1 188 ? -10.328 -12.227 10.253 1.00 91.38 188 ALA A C 1
ATOM 1439 O O . ALA A 1 188 ? -10.953 -12.325 11.307 1.00 91.38 188 ALA A O 1
ATOM 1440 N N . ASP A 1 189 ? -10.769 -12.765 9.115 1.00 91.31 189 ASP A N 1
ATOM 1441 C CA . ASP A 1 189 ? -12.044 -13.476 9.009 1.00 91.31 189 ASP A CA 1
ATOM 1442 C C . ASP A 1 189 ? -12.064 -14.723 9.898 1.00 91.31 189 ASP A C 1
ATOM 1444 O O . ASP A 1 189 ? -13.096 -15.105 10.446 1.00 91.31 189 ASP A O 1
ATOM 1448 N N . ALA A 1 190 ? -10.932 -15.422 10.019 1.00 93.88 190 ALA A N 1
ATOM 1449 C CA . ALA A 1 190 ? -10.827 -16.558 10.926 1.00 93.88 190 ALA A CA 1
ATOM 1450 C C . ALA A 1 190 ? -10.969 -16.112 12.388 1.00 93.88 190 ALA A C 1
ATOM 1452 O O . ALA A 1 190 ? -11.657 -16.780 13.152 1.00 93.88 190 ALA A O 1
ATOM 1453 N N . VAL A 1 191 ? -10.380 -14.973 12.769 1.00 94.62 191 VAL A N 1
ATOM 1454 C CA . VAL A 1 191 ? -10.545 -14.395 14.111 1.00 94.62 191 VAL A CA 1
ATOM 1455 C C . VAL A 1 191 ? -11.998 -14.001 14.362 1.00 94.62 191 VAL A C 1
ATOM 1457 O O . VAL A 1 191 ? -12.537 -14.379 15.396 1.00 94.62 191 VAL A O 1
ATOM 1460 N N . LEU A 1 192 ? -12.648 -13.313 13.421 1.00 95.44 192 LEU A N 1
ATOM 1461 C CA . LEU A 1 192 ? -14.058 -12.935 13.546 1.00 95.44 192 LEU A CA 1
ATOM 1462 C C . LEU A 1 192 ? -14.971 -14.157 13.703 1.00 95.44 192 LEU A C 1
ATOM 1464 O O . LEU A 1 192 ? -15.886 -14.127 14.519 1.00 95.44 192 LEU A O 1
ATOM 1468 N N . ARG A 1 193 ? -14.709 -15.254 12.980 1.00 94.94 193 ARG A N 1
ATOM 1469 C CA . ARG A 1 193 ? -15.461 -16.508 13.158 1.00 94.94 193 ARG A CA 1
ATOM 1470 C C . ARG A 1 193 ? -15.276 -17.092 14.557 1.00 94.94 193 ARG A C 1
ATOM 1472 O O . ARG A 1 193 ? -16.267 -17.413 15.192 1.00 94.94 193 ARG A O 1
ATOM 1479 N N . GLU A 1 194 ? -14.047 -17.175 15.067 1.00 95.69 194 GLU A N 1
ATOM 1480 C CA . GLU A 1 194 ? -13.809 -17.641 16.446 1.00 95.69 194 GLU A CA 1
ATOM 1481 C C . GLU A 1 194 ? -14.510 -16.748 17.483 1.00 95.69 194 GLU A C 1
ATOM 1483 O O . GLU A 1 194 ? -15.045 -17.251 18.469 1.00 95.69 194 GLU A O 1
ATOM 1488 N N . LEU A 1 195 ? -14.542 -15.428 17.261 1.00 95.69 195 LEU A N 1
ATOM 1489 C CA . LEU A 1 195 ? -15.267 -14.492 18.123 1.00 95.69 195 LEU A CA 1
ATOM 1490 C C . LEU A 1 195 ? -16.785 -14.695 18.054 1.00 95.69 195 LEU A C 1
ATOM 1492 O O . LEU A 1 195 ? -17.432 -14.655 19.096 1.00 95.69 195 LEU A O 1
ATOM 1496 N N . ALA A 1 196 ? -17.343 -14.970 16.875 1.00 95.75 196 ALA A N 1
ATOM 1497 C CA . ALA A 1 196 ? -18.764 -15.272 16.703 1.00 95.75 196 ALA A CA 1
ATOM 1498 C C . ALA A 1 196 ? -19.167 -16.589 17.393 1.00 95.75 196 ALA A C 1
ATOM 1500 O O . ALA A 1 196 ? -20.181 -16.650 18.089 1.00 95.75 196 ALA A O 1
ATOM 1501 N N . GLU A 1 197 ? -18.349 -17.635 17.255 1.00 95.69 197 GLU A N 1
ATOM 1502 C CA . GLU A 1 197 ? -18.552 -18.911 17.950 1.00 95.69 197 GLU A CA 1
ATOM 1503 C C . GLU A 1 197 ? -18.480 -18.724 19.470 1.00 95.69 197 GLU A C 1
ATOM 1505 O O . GLU A 1 197 ? -19.359 -19.193 20.203 1.00 95.69 197 GLU A O 1
ATOM 1510 N N . ALA A 1 198 ? -17.482 -17.962 19.932 1.00 94.69 198 ALA A N 1
ATOM 1511 C CA . ALA A 1 198 ? -17.368 -17.579 21.328 1.00 94.69 198 ALA A CA 1
ATOM 1512 C C . ALA A 1 198 ? -18.617 -16.837 21.787 1.00 94.69 198 ALA A C 1
ATOM 1514 O O . ALA A 1 198 ? -19.149 -17.203 22.835 1.00 94.69 198 ALA A O 1
ATOM 1515 N N . ASP A 1 199 ? -19.107 -15.857 21.015 1.00 93.25 199 ASP A N 1
ATOM 1516 C CA . ASP A 1 199 ? -20.311 -15.075 21.314 1.00 93.25 199 ASP A CA 1
ATOM 1517 C C . ASP A 1 199 ? -21.550 -15.958 21.517 1.00 93.25 199 ASP A C 1
ATOM 1519 O O . ASP A 1 199 ? -22.282 -15.805 22.496 1.00 93.25 199 ASP A O 1
ATOM 1523 N N . ALA A 1 200 ? -21.677 -17.005 20.702 1.00 93.25 200 ALA A N 1
ATOM 1524 C CA . ALA A 1 200 ? -22.695 -18.045 20.836 1.00 93.25 200 ALA A CA 1
ATOM 1525 C C . ALA A 1 200 ? -22.445 -19.052 21.985 1.00 93.25 200 ALA A C 1
ATOM 1527 O O . ALA A 1 200 ? -23.187 -20.024 22.138 1.00 93.25 200 ALA A O 1
ATOM 1528 N N . GLY A 1 201 ? -21.411 -18.840 22.802 1.00 93.62 201 GLY A N 1
ATOM 1529 C CA . GLY A 1 201 ? -21.075 -19.642 23.979 1.00 93.62 201 GLY A CA 1
ATOM 1530 C C . GLY A 1 201 ? -20.196 -20.863 23.701 1.00 93.62 201 GLY A C 1
ATOM 1531 O O . GLY A 1 201 ? -20.017 -21.679 24.608 1.00 93.62 201 GLY A O 1
ATOM 1532 N N . ARG A 1 202 ? -19.647 -21.007 22.488 1.00 95.62 202 ARG A N 1
ATOM 1533 C CA . ARG A 1 202 ? -18.798 -22.141 22.095 1.00 95.62 202 ARG A CA 1
ATOM 1534 C C . ARG A 1 202 ? -17.319 -21.787 22.237 1.00 95.62 202 ARG A C 1
ATOM 1536 O O . ARG A 1 202 ? -16.842 -20.804 21.685 1.00 95.62 202 ARG A O 1
ATOM 1543 N N . PHE A 1 203 ? -16.584 -22.594 22.999 1.00 95.31 203 PHE A N 1
ATOM 1544 C CA . PHE A 1 203 ? -15.169 -22.369 23.322 1.00 95.31 203 PHE A CA 1
ATOM 1545 C C . PHE A 1 203 ? -14.381 -23.669 23.125 1.00 95.31 203 PHE A C 1
ATOM 1547 O O . PHE A 1 203 ? -13.856 -24.245 24.075 1.00 95.31 203 PHE A O 1
ATOM 1554 N N . ASP A 1 204 ? -14.339 -24.148 21.883 1.00 90.44 204 ASP A N 1
ATOM 1555 C CA . ASP A 1 204 ? -13.957 -25.534 21.572 1.00 90.44 204 ASP A CA 1
ATOM 1556 C C . ASP A 1 204 ? -12.443 -25.800 21.618 1.00 90.44 204 ASP A C 1
ATOM 1558 O O . ASP A 1 204 ? -12.011 -26.950 21.700 1.00 90.44 204 ASP A O 1
ATOM 1562 N N . SER A 1 205 ? -11.615 -24.752 21.586 1.00 93.44 205 SER A N 1
ATOM 1563 C CA . SER A 1 205 ? -10.156 -24.874 21.671 1.00 93.44 205 SER A CA 1
ATOM 1564 C C . SER A 1 205 ? -9.609 -24.427 23.034 1.00 93.44 205 SER A C 1
ATOM 1566 O O . SER A 1 205 ? -10.190 -23.543 23.671 1.00 93.44 205 SER A O 1
ATOM 1568 N N . PRO A 1 206 ? -8.457 -24.969 23.482 1.00 94.19 206 PRO A N 1
ATOM 1569 C CA . PRO A 1 206 ? -7.803 -24.529 24.717 1.00 94.19 206 PRO A CA 1
ATOM 1570 C C . PRO A 1 206 ? -7.517 -23.024 24.739 1.00 94.19 206 PRO A C 1
ATOM 1572 O O . PRO A 1 206 ? -7.669 -22.366 25.768 1.00 94.19 206 PRO A O 1
ATOM 1575 N N . GLU A 1 207 ? -7.126 -22.461 23.594 1.00 95.06 207 GLU A N 1
ATOM 1576 C CA . GLU A 1 207 ? -6.886 -21.031 23.450 1.00 95.06 207 GLU A CA 1
ATOM 1577 C C . GLU A 1 207 ? -8.180 -20.222 23.605 1.00 95.06 207 GLU A C 1
ATOM 1579 O O . GLU A 1 207 ? -8.154 -19.187 24.270 1.00 95.06 207 GLU A O 1
ATOM 1584 N N . MET A 1 208 ? -9.308 -20.702 23.063 1.00 95.75 208 MET A N 1
ATOM 1585 C CA . MET A 1 208 ? -10.610 -20.045 23.229 1.00 95.75 208 MET A CA 1
ATOM 1586 C C . MET A 1 208 ? -11.139 -20.155 24.663 1.00 95.75 208 MET A C 1
ATOM 1588 O O . MET A 1 208 ? -11.607 -19.164 25.222 1.00 95.75 208 MET A O 1
ATOM 1592 N N . ALA A 1 209 ? -10.978 -21.311 25.312 1.00 95.25 209 ALA A N 1
ATOM 1593 C CA . ALA A 1 209 ? -11.311 -21.480 26.725 1.00 95.25 209 ALA A CA 1
ATOM 1594 C C . ALA A 1 209 ? -10.512 -20.519 27.628 1.00 95.25 209 ALA A C 1
ATOM 1596 O O . ALA A 1 209 ? -11.059 -19.961 28.577 1.00 95.25 209 ALA A O 1
ATOM 1597 N N . CYS A 1 210 ? -9.238 -20.279 27.302 1.00 95.94 210 CYS A N 1
ATOM 1598 C CA . CYS A 1 210 ? -8.377 -19.342 28.024 1.00 95.94 210 CYS A CA 1
ATOM 1599 C C . CYS A 1 210 ? -8.845 -17.881 27.896 1.00 95.94 210 CYS A C 1
ATOM 1601 O O . CYS A 1 210 ? -8.834 -17.145 28.881 1.00 95.94 210 CYS A O 1
ATOM 1603 N N . VAL A 1 211 ? -9.288 -17.449 26.707 1.00 95.38 211 VAL A N 1
ATOM 1604 C CA . VAL A 1 211 ? -9.733 -16.056 26.488 1.00 95.38 211 VAL A CA 1
ATOM 1605 C C . VAL A 1 211 ? -11.174 -15.792 26.923 1.00 95.38 211 VAL A C 1
ATOM 1607 O O . VAL A 1 211 ? -11.571 -14.629 26.989 1.00 95.38 211 VAL A O 1
ATOM 1610 N N . ARG A 1 212 ? -11.951 -16.826 27.267 1.00 96.19 212 ARG A N 1
ATOM 1611 C CA . ARG A 1 212 ? -13.353 -16.703 27.698 1.00 96.19 212 ARG A CA 1
ATOM 1612 C C . ARG A 1 212 ? -13.606 -15.587 28.726 1.00 96.19 212 ARG A C 1
ATOM 1614 O O . ARG A 1 212 ? -14.504 -14.789 28.471 1.00 96.19 212 ARG A O 1
ATOM 1621 N N . PRO A 1 213 ? -12.821 -15.428 29.814 1.00 96.31 213 PRO A N 1
ATOM 1622 C CA . PRO A 1 213 ? -13.061 -14.352 30.778 1.00 96.31 213 PRO A CA 1
ATOM 1623 C C . PRO A 1 213 ? -12.977 -12.944 30.168 1.00 96.31 213 PRO A C 1
ATOM 1625 O O . PRO A 1 213 ? -13.665 -12.035 30.629 1.00 96.31 213 PRO A O 1
ATOM 1628 N N . LEU A 1 214 ? -12.151 -12.750 29.132 1.00 94.88 214 LEU A N 1
ATOM 1629 C CA . LEU A 1 214 ? -12.041 -11.475 28.417 1.00 94.88 214 LEU A CA 1
ATOM 1630 C C . LEU A 1 214 ? -13.259 -11.231 27.524 1.00 94.88 214 LEU A C 1
ATOM 1632 O O . LEU A 1 214 ? -13.771 -10.116 27.489 1.00 94.88 214 LEU A O 1
ATOM 1636 N N . ILE A 1 215 ? -13.757 -12.274 26.855 1.00 94.94 215 ILE A N 1
ATOM 1637 C CA . ILE A 1 215 ? -14.987 -12.198 26.055 1.00 94.94 215 ILE A CA 1
ATOM 1638 C C . ILE A 1 215 ? -16.196 -11.898 26.952 1.00 94.94 215 ILE A C 1
ATOM 1640 O O . ILE A 1 215 ? -17.013 -11.043 26.618 1.00 94.94 215 ILE A O 1
ATOM 1644 N N . ASP A 1 216 ? -16.271 -12.517 28.131 1.00 95.00 216 ASP A N 1
ATOM 1645 C CA . ASP A 1 216 ? -17.331 -12.253 29.109 1.00 95.00 216 ASP A CA 1
ATOM 1646 C C . ASP A 1 216 ? -17.279 -10.805 29.641 1.00 95.00 216 ASP A C 1
ATOM 1648 O O . ASP A 1 216 ? -18.314 -10.201 29.927 1.00 95.00 216 ASP A O 1
ATOM 1652 N N . ILE A 1 217 ? -16.086 -10.207 29.772 1.00 95.56 217 ILE A N 1
ATOM 1653 C CA . ILE A 1 217 ? -15.947 -8.771 30.069 1.00 95.56 217 ILE A CA 1
ATOM 1654 C C . ILE A 1 217 ? -16.471 -7.934 28.900 1.00 95.56 217 ILE A C 1
ATOM 1656 O O . ILE A 1 217 ? -17.301 -7.058 29.138 1.00 95.56 217 ILE A O 1
ATOM 1660 N N . GLN A 1 218 ? -16.039 -8.231 27.671 1.00 95.12 218 GLN A N 1
ATOM 1661 C CA . GLN A 1 218 ? -16.455 -7.498 26.475 1.00 95.12 218 GLN A CA 1
ATOM 1662 C C . GLN A 1 218 ? -17.981 -7.465 26.347 1.00 95.12 218 GLN A C 1
ATOM 1664 O O . GLN A 1 218 ? -18.546 -6.384 26.233 1.00 95.12 218 GLN A O 1
ATOM 1669 N N . ARG A 1 219 ? -18.663 -8.610 26.490 1.00 93.81 219 ARG A N 1
ATOM 1670 C CA . ARG A 1 219 ? -20.136 -8.697 26.429 1.00 93.81 219 ARG A CA 1
ATOM 1671 C C . ARG A 1 219 ? -20.866 -7.853 27.460 1.00 93.81 219 ARG A C 1
ATOM 1673 O O . ARG A 1 219 ? -21.991 -7.422 27.231 1.00 93.81 219 ARG A O 1
ATOM 1680 N N . ARG A 1 220 ? -20.272 -7.675 28.641 1.00 94.50 220 ARG A N 1
ATOM 1681 C CA . ARG A 1 220 ? -20.885 -6.858 29.695 1.00 94.50 220 ARG A CA 1
ATOM 1682 C C . ARG A 1 220 ? -20.787 -5.370 29.391 1.00 94.50 220 ARG A C 1
ATOM 1684 O O . ARG A 1 220 ? -21.577 -4.609 29.938 1.00 94.50 220 ARG A O 1
ATOM 1691 N N . TRP A 1 221 ? -19.797 -4.955 28.607 1.00 93.38 221 TRP A N 1
ATOM 1692 C CA . TRP A 1 221 ? -19.527 -3.545 28.323 1.00 93.38 221 TRP A CA 1
ATOM 1693 C C . TRP A 1 221 ? -20.020 -3.114 26.940 1.00 93.38 221 TRP A C 1
ATOM 1695 O O . TRP A 1 221 ? -20.356 -1.947 26.765 1.00 93.38 221 TRP A O 1
ATOM 1705 N N . SER A 1 222 ? -20.053 -4.030 25.973 1.00 95.31 222 SER A N 1
ATOM 1706 C CA . SER A 1 222 ? -20.238 -3.742 24.552 1.00 95.31 222 SER A CA 1
ATOM 1707 C C . SER A 1 222 ? -20.633 -5.014 23.774 1.00 95.31 222 SER A C 1
ATOM 1709 O O . SER A 1 222 ? -20.946 -6.052 24.359 1.00 95.31 222 SER A O 1
ATOM 1711 N N . GLY A 1 223 ? -20.632 -4.937 22.443 1.00 93.81 223 GLY A N 1
ATOM 1712 C CA . GLY A 1 223 ? -20.780 -6.077 21.541 1.00 93.81 223 GLY A CA 1
ATOM 1713 C C . GLY A 1 223 ? -19.464 -6.820 21.291 1.00 93.81 223 GLY A C 1
ATOM 1714 O O . GLY A 1 223 ? -18.369 -6.286 21.492 1.00 93.81 223 GLY A O 1
ATOM 1715 N N . VAL A 1 224 ? -19.571 -8.061 20.817 1.00 95.69 224 VAL A N 1
ATOM 1716 C CA . VAL A 1 224 ? -18.432 -8.851 20.331 1.00 95.69 224 VAL A CA 1
ATOM 1717 C C . VAL A 1 224 ? -18.372 -8.729 18.802 1.00 95.69 224 VAL A C 1
ATOM 1719 O O . VAL A 1 224 ? -19.379 -8.992 18.145 1.00 95.69 224 VAL A O 1
ATOM 1722 N N . PRO A 1 225 ? -17.228 -8.327 18.213 1.00 95.94 225 PRO A N 1
ATOM 1723 C CA . PRO A 1 225 ? -17.070 -8.287 16.761 1.00 95.94 225 PRO A CA 1
ATOM 1724 C C . PRO A 1 225 ? -17.273 -9.667 16.134 1.00 95.94 225 PRO A C 1
ATOM 1726 O O . PRO A 1 225 ? -16.762 -10.666 16.640 1.00 95.94 225 PRO A O 1
ATOM 1729 N N . ALA A 1 226 ? -17.977 -9.709 15.010 1.00 95.19 226 ALA A N 1
ATOM 1730 C CA . ALA A 1 226 ? -18.267 -10.923 14.251 1.00 95.19 226 ALA A CA 1
ATOM 1731 C C . ALA A 1 226 ? -18.254 -10.598 12.744 1.00 95.19 226 ALA A C 1
ATOM 1733 O O . ALA A 1 226 ? -18.231 -9.417 12.397 1.00 95.19 226 ALA A O 1
ATOM 1734 N N . PRO A 1 227 ? -18.271 -11.594 11.836 1.00 93.31 227 PRO A N 1
ATOM 1735 C CA . PRO A 1 227 ? -18.193 -11.348 10.391 1.00 93.31 227 PRO A CA 1
ATOM 1736 C C . PRO A 1 227 ? -19.206 -10.321 9.871 1.00 93.31 227 PRO A C 1
ATOM 1738 O O . PRO A 1 227 ? -18.852 -9.484 9.050 1.00 93.31 227 PRO A O 1
ATOM 1741 N N . ASP A 1 228 ? -20.421 -10.333 10.423 1.00 91.88 228 ASP A N 1
ATOM 1742 C CA . ASP A 1 228 ? -21.515 -9.439 10.026 1.00 91.88 228 ASP A CA 1
ATOM 1743 C C . ASP A 1 228 ? -21.820 -8.363 11.088 1.00 91.88 228 ASP A C 1
ATOM 1745 O O . ASP A 1 228 ? -22.871 -7.724 11.059 1.00 91.88 228 ASP A O 1
ATOM 1749 N N . VAL A 1 229 ? -20.921 -8.172 12.064 1.00 94.06 229 VAL A N 1
ATOM 1750 C CA . VAL A 1 229 ? -21.111 -7.244 13.188 1.00 94.06 229 VAL A CA 1
ATOM 1751 C C . VAL A 1 229 ? -19.902 -6.326 13.318 1.00 94.06 229 VAL A C 1
ATOM 1753 O O . VAL A 1 229 ? -18.863 -6.706 13.864 1.00 94.06 229 VAL A O 1
ATOM 1756 N N . LEU A 1 230 ? -20.070 -5.077 12.879 1.00 94.94 230 LEU A N 1
ATOM 1757 C CA . LEU A 1 230 ? -19.136 -3.998 13.183 1.00 94.94 230 LEU A CA 1
ATOM 1758 C C . LEU A 1 230 ? -19.445 -3.426 14.569 1.00 94.94 230 LEU A C 1
ATOM 1760 O O . LEU A 1 230 ? -20.515 -2.863 14.794 1.00 94.94 230 LEU A O 1
ATOM 1764 N N . VAL A 1 231 ? -18.484 -3.526 15.485 1.00 96.88 231 VAL A N 1
ATOM 1765 C CA . VAL A 1 231 ? -18.597 -2.915 16.814 1.00 96.88 231 VAL A CA 1
ATOM 1766 C C . VAL A 1 231 ? -18.031 -1.499 16.780 1.00 96.88 231 VAL A C 1
ATOM 1768 O O . VAL A 1 231 ? -16.900 -1.281 16.331 1.00 96.88 231 VAL A O 1
ATOM 1771 N N . ALA A 1 232 ? -18.828 -0.556 17.283 1.00 97.25 232 ALA A N 1
ATOM 1772 C CA . ALA A 1 232 ? -18.467 0.836 17.489 1.00 97.25 232 ALA A CA 1
ATOM 1773 C C . ALA A 1 232 ? -18.641 1.203 18.964 1.00 97.25 232 ALA A C 1
ATOM 1775 O O . ALA A 1 232 ? -19.726 1.047 19.521 1.00 97.25 232 ALA A O 1
ATOM 1776 N N . GLU A 1 233 ? -17.582 1.705 19.591 1.00 96.88 233 GLU A N 1
ATOM 1777 C CA . GLU A 1 233 ? -17.580 2.087 21.002 1.00 96.88 233 GLU A CA 1
ATOM 1778 C C . GLU A 1 233 ? -17.218 3.557 21.152 1.00 96.88 233 GLU A C 1
ATOM 1780 O O . GLU A 1 233 ? -16.276 4.049 20.532 1.00 96.88 233 GLU A O 1
ATOM 1785 N N . THR A 1 234 ? -17.946 4.264 22.013 1.00 96.31 234 THR A N 1
ATOM 1786 C CA . THR A 1 234 ? -17.666 5.667 22.319 1.00 96.31 234 THR A CA 1
ATOM 1787 C C . THR A 1 234 ? -17.224 5.829 23.761 1.00 96.31 234 THR A C 1
ATOM 1789 O O . THR A 1 234 ? -17.869 5.308 24.671 1.00 96.31 234 THR A O 1
ATOM 1792 N N . LEU A 1 235 ? -16.171 6.610 23.989 1.00 95.94 235 LEU A N 1
ATOM 1793 C CA . LEU A 1 235 ? -15.650 6.887 25.325 1.00 95.94 235 LEU A CA 1
ATOM 1794 C C . LEU A 1 235 ? -15.343 8.375 25.482 1.00 95.94 235 LEU A C 1
ATOM 1796 O O . LEU A 1 235 ? -14.758 8.999 24.600 1.00 95.94 235 LEU A O 1
ATOM 1800 N N . LYS A 1 236 ? -15.673 8.940 26.644 1.00 96.88 236 LYS A N 1
ATOM 1801 C CA . LYS A 1 236 ? -15.160 10.245 27.068 1.00 96.88 236 LYS A CA 1
ATOM 1802 C C . LYS A 1 236 ? -13.996 10.042 28.030 1.00 96.88 236 LYS A C 1
ATOM 1804 O O . LYS A 1 236 ? -14.156 9.395 29.064 1.00 96.88 236 LYS A O 1
ATOM 1809 N N . SER A 1 237 ? -12.848 10.634 27.720 1.00 94.94 237 SER A N 1
ATOM 1810 C CA . SER A 1 237 ? -11.672 10.633 28.590 1.00 94.94 237 SER A CA 1
ATOM 1811 C C . SER A 1 237 ? -11.231 12.064 28.928 1.00 94.94 237 SER A C 1
ATOM 1813 O O . SER A 1 237 ? -11.924 13.040 28.637 1.00 94.94 237 SER A O 1
ATOM 1815 N N . ARG A 1 238 ? -10.067 12.199 29.574 1.00 93.38 238 ARG A N 1
ATOM 1816 C CA . ARG A 1 238 ? -9.421 13.501 29.806 1.00 93.38 238 ARG A CA 1
ATOM 1817 C C . ARG A 1 238 ? -8.817 14.090 28.525 1.00 93.38 238 ARG A C 1
ATOM 1819 O O . ARG A 1 238 ? -8.619 15.296 28.470 1.00 93.38 238 ARG A O 1
ATOM 1826 N N . GLU A 1 239 ? -8.505 13.248 27.538 1.00 89.44 239 GLU A N 1
ATOM 1827 C CA . GLU A 1 239 ? -7.912 13.658 26.258 1.00 89.44 239 GLU A CA 1
ATOM 1828 C C . GLU A 1 239 ? -8.974 14.136 25.253 1.00 89.44 239 GLU A C 1
ATOM 1830 O O . GLU A 1 239 ? -8.657 14.919 24.361 1.00 89.44 239 GLU A O 1
ATOM 1835 N N . GLY A 1 240 ? -10.235 13.717 25.414 1.00 93.88 240 GLY A N 1
ATOM 1836 C CA . GLY A 1 240 ? -11.348 14.137 24.563 1.00 93.88 240 GLY A CA 1
ATOM 1837 C C . GLY A 1 240 ? -12.428 13.066 24.417 1.00 93.88 240 GLY A C 1
ATOM 1838 O O . GLY A 1 240 ? -12.726 12.324 25.359 1.00 93.88 240 GLY A O 1
ATOM 1839 N N . TRP A 1 241 ? -13.029 13.021 23.231 1.00 96.06 241 TRP A N 1
ATOM 1840 C CA . TRP A 1 241 ? -14.091 12.094 22.849 1.00 96.06 241 TRP A CA 1
ATOM 1841 C C . TRP A 1 241 ? -13.557 11.100 21.828 1.00 96.06 241 TRP A C 1
ATOM 1843 O O . TRP A 1 241 ? -13.002 11.492 20.805 1.00 96.06 241 TRP A O 1
ATOM 1853 N N . HIS A 1 242 ? -13.722 9.820 22.121 1.00 96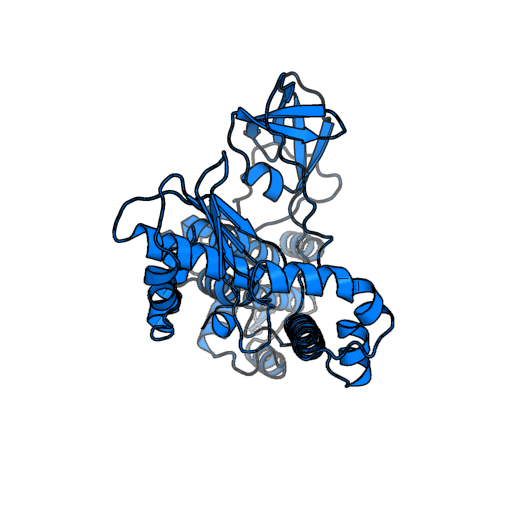.38 242 HIS A N 1
ATOM 1854 C CA . HIS A 1 242 ? -13.145 8.727 21.358 1.00 96.38 242 HIS A CA 1
ATOM 1855 C C . HIS A 1 242 ? -14.256 7.948 20.662 1.00 96.38 242 HIS A C 1
ATOM 1857 O O . HIS A 1 242 ? -15.269 7.633 21.290 1.00 96.38 242 HIS A O 1
ATOM 1863 N N . LEU A 1 243 ? -14.032 7.609 19.397 1.00 97.50 243 LEU A N 1
ATOM 1864 C CA . LEU A 1 243 ? -14.725 6.544 18.684 1.00 97.50 243 LEU A CA 1
ATOM 1865 C C . LEU A 1 243 ? -13.721 5.428 18.411 1.00 97.50 243 LEU A C 1
ATOM 1867 O O . LEU A 1 243 ? -12.738 5.651 17.706 1.00 97.50 243 LEU A O 1
ATOM 1871 N N . PHE A 1 244 ? -13.997 4.235 18.920 1.00 97.19 244 PHE A N 1
ATOM 1872 C CA . PHE A 1 244 ? -13.301 3.012 18.552 1.00 97.19 244 PHE A CA 1
ATOM 1873 C C . PHE A 1 244 ? -14.165 2.216 17.580 1.00 97.19 244 PHE A C 1
ATOM 1875 O O . PHE A 1 244 ? -15.353 2.016 17.823 1.00 97.19 244 PHE A O 1
ATOM 1882 N N . LEU A 1 245 ? -13.569 1.754 16.485 1.00 97.00 245 LEU A N 1
ATOM 1883 C CA . LEU A 1 245 ? -14.202 0.836 15.540 1.00 97.00 245 LEU A CA 1
ATOM 1884 C C . LEU A 1 245 ? -13.356 -0.421 15.420 1.00 97.00 245 LEU A C 1
ATOM 1886 O O . LEU A 1 245 ? -12.126 -0.337 15.365 1.00 97.00 245 LEU A O 1
ATOM 1890 N N . TYR A 1 246 ? -14.017 -1.573 15.302 1.00 96.19 246 TYR A N 1
ATOM 1891 C CA . TYR A 1 246 ? -13.363 -2.881 15.215 1.00 96.19 246 TYR A CA 1
ATOM 1892 C C . TYR A 1 246 ? -13.732 -3.633 13.923 1.00 96.19 246 TYR A C 1
ATOM 1894 O O . TYR A 1 246 ? -14.469 -4.615 13.989 1.00 96.19 246 TYR A O 1
ATOM 1902 N N . PRO A 1 247 ? -13.248 -3.202 12.739 1.00 93.56 247 PRO A N 1
ATOM 1903 C CA . PRO A 1 247 ? -13.602 -3.833 11.467 1.00 93.56 247 PRO A CA 1
ATOM 1904 C C . PRO A 1 247 ? -12.848 -5.134 11.185 1.00 93.56 247 PRO A C 1
ATOM 1906 O O . PRO A 1 247 ? -13.266 -5.890 10.319 1.00 93.56 247 PRO A O 1
ATOM 1909 N N . PHE A 1 248 ? -11.702 -5.379 11.839 1.00 93.06 248 PHE A N 1
ATOM 1910 C CA . PHE A 1 248 ? -10.819 -6.506 11.503 1.00 93.06 248 PHE A CA 1
ATOM 1911 C C . PHE A 1 248 ? -10.442 -6.544 10.008 1.00 93.06 248 PHE A C 1
ATOM 1913 O O . PHE A 1 248 ? -10.357 -7.594 9.379 1.00 93.06 248 PHE A O 1
ATOM 1920 N N . ALA A 1 249 ? -10.158 -5.380 9.421 1.00 87.62 249 ALA A N 1
ATOM 1921 C CA . ALA A 1 249 ? -9.814 -5.272 8.007 1.00 87.62 249 ALA A CA 1
ATOM 1922 C C . ALA A 1 249 ? -8.296 -5.195 7.744 1.00 87.62 249 ALA A C 1
ATOM 1924 O O . ALA A 1 249 ? -7.848 -5.168 6.598 1.00 87.62 249 ALA A O 1
ATOM 1925 N N . GLY A 1 250 ? -7.472 -5.217 8.792 1.00 85.69 250 GLY A N 1
ATOM 1926 C CA . GLY A 1 250 ? -6.029 -5.047 8.674 1.00 85.69 250 GLY A CA 1
ATOM 1927 C C . GLY A 1 250 ? -5.619 -3.581 8.513 1.00 85.69 250 GLY A C 1
ATOM 1928 O O . GLY A 1 250 ? -6.403 -2.698 8.166 1.00 85.69 250 GLY A O 1
ATOM 1929 N N . ARG A 1 251 ? -4.340 -3.314 8.790 1.00 82.94 251 ARG A N 1
ATOM 1930 C CA . ARG A 1 251 ? -3.807 -1.955 8.957 1.00 82.94 251 ARG A CA 1
ATOM 1931 C C . ARG A 1 251 ? -4.031 -1.022 7.757 1.00 82.94 251 ARG A C 1
ATOM 1933 O O . ARG A 1 251 ? -4.271 0.162 7.969 1.00 82.94 251 ARG A O 1
ATOM 1940 N N . GLN A 1 252 ? -3.920 -1.546 6.540 1.00 79.88 252 GLN A N 1
ATOM 1941 C CA . GLN A 1 252 ? -4.009 -0.754 5.309 1.00 79.88 252 GLN A CA 1
ATOM 1942 C C . GLN A 1 252 ? -5.432 -0.257 5.049 1.00 79.88 252 GLN A C 1
ATOM 1944 O O . GLN A 1 252 ? -5.655 0.944 4.911 1.00 79.88 252 GLN A O 1
ATOM 1949 N N . VAL A 1 253 ? -6.422 -1.147 5.151 1.00 86.38 253 VAL A N 1
ATOM 1950 C CA . VAL A 1 253 ? -7.837 -0.758 5.065 1.00 86.38 253 VAL A CA 1
ATOM 1951 C C . VAL A 1 253 ? -8.199 0.217 6.186 1.00 86.38 253 VAL A C 1
ATOM 1953 O O . VAL A 1 253 ? -8.880 1.211 5.958 1.00 86.38 253 VAL A O 1
ATOM 1956 N N . HIS A 1 254 ? -7.697 -0.019 7.400 1.00 88.69 254 HIS A N 1
ATOM 1957 C CA . HIS A 1 254 ? -7.917 0.868 8.540 1.00 88.69 254 HIS A CA 1
ATOM 1958 C C . HIS A 1 254 ? -7.392 2.292 8.317 1.00 88.69 254 HIS A C 1
ATOM 1960 O O . HIS A 1 254 ? -7.999 3.239 8.813 1.00 88.69 254 HIS A O 1
ATOM 1966 N N . LEU A 1 255 ? -6.295 2.462 7.572 1.00 84.06 255 LEU A N 1
ATOM 1967 C CA . LEU A 1 255 ? -5.771 3.784 7.230 1.00 84.06 255 LEU A CA 1
ATOM 1968 C C . LEU A 1 255 ? -6.748 4.545 6.328 1.00 84.06 255 LEU A C 1
ATOM 1970 O O . LEU A 1 255 ? -7.085 5.689 6.637 1.00 84.06 255 LEU A O 1
ATOM 1974 N N . GLY A 1 256 ? -7.225 3.895 5.263 1.00 85.88 256 GLY A N 1
ATOM 1975 C CA . GLY A 1 256 ? -8.225 4.465 4.359 1.00 85.88 256 GLY A CA 1
ATOM 1976 C C . GLY A 1 256 ? -9.545 4.761 5.070 1.00 85.88 256 GLY A C 1
ATOM 1977 O O . GLY A 1 256 ? -10.047 5.879 4.995 1.00 85.88 256 GLY A O 1
ATOM 1978 N N . LEU A 1 257 ? -10.063 3.795 5.834 1.00 90.75 257 LEU A N 1
ATOM 1979 C CA . LEU A 1 257 ? -11.331 3.915 6.554 1.00 90.75 257 LEU A CA 1
ATOM 1980 C C . LEU A 1 257 ? -11.305 5.038 7.597 1.00 90.75 257 LEU A C 1
ATOM 1982 O O . LEU A 1 257 ? -12.228 5.846 7.656 1.00 90.75 257 LEU A O 1
ATOM 1986 N N . ALA A 1 258 ? -10.249 5.117 8.412 1.00 90.81 258 ALA A N 1
ATOM 1987 C CA . ALA A 1 258 ? -10.147 6.150 9.437 1.00 90.81 258 ALA A CA 1
ATOM 1988 C C . ALA A 1 258 ? -10.028 7.552 8.829 1.00 90.81 258 ALA A C 1
ATOM 1990 O O . ALA A 1 258 ? -10.683 8.478 9.309 1.00 90.81 258 ALA A O 1
ATOM 1991 N N . GLY A 1 259 ? -9.227 7.700 7.765 1.00 88.81 259 GLY A N 1
ATOM 1992 C CA . GLY A 1 259 ? -9.116 8.953 7.020 1.00 88.81 259 GLY A CA 1
ATOM 1993 C C . GLY A 1 259 ? -10.464 9.383 6.447 1.00 88.81 259 GLY A C 1
ATOM 1994 O O . GLY A 1 259 ? -10.909 10.502 6.700 1.00 88.81 259 GLY A O 1
ATOM 1995 N N . LEU A 1 260 ? -11.156 8.463 5.770 1.00 90.81 260 LEU A N 1
ATOM 1996 C CA . LEU A 1 260 ? -12.461 8.707 5.163 1.00 90.81 260 LEU A CA 1
ATOM 1997 C C . LEU A 1 260 ? -13.511 9.135 6.196 1.00 90.81 260 LEU A C 1
ATOM 1999 O O . LEU A 1 260 ? -14.172 10.155 6.005 1.00 90.81 260 LEU A O 1
ATOM 2003 N N . ILE A 1 261 ? -13.650 8.402 7.307 1.00 93.44 261 ILE A N 1
ATOM 2004 C CA . ILE A 1 261 ? -14.629 8.733 8.354 1.00 93.44 261 ILE A CA 1
ATOM 2005 C C . ILE A 1 261 ? -14.303 10.089 8.982 1.00 93.44 261 ILE A C 1
ATOM 2007 O O . ILE A 1 261 ? -15.208 10.905 9.154 1.00 93.44 261 ILE A O 1
ATOM 2011 N N . ALA A 1 262 ? -13.033 10.357 9.300 1.00 91.50 262 ALA A N 1
ATOM 2012 C CA . ALA A 1 262 ? -12.616 11.633 9.876 1.00 91.50 262 ALA A CA 1
ATOM 2013 C C . ALA A 1 262 ? -12.908 12.804 8.926 1.00 91.50 262 ALA A C 1
ATOM 2015 O O . ALA A 1 262 ? -13.457 13.822 9.349 1.00 91.50 262 ALA A O 1
ATOM 2016 N N . TRP A 1 263 ? -12.600 12.638 7.638 1.00 90.00 263 TRP A N 1
ATOM 2017 C CA . TRP A 1 263 ? -12.880 13.633 6.609 1.00 90.00 263 TRP A CA 1
ATOM 2018 C C . TRP A 1 263 ? -14.381 13.884 6.472 1.00 90.00 263 TRP A C 1
ATOM 2020 O O . TRP A 1 263 ? -14.820 15.016 6.657 1.00 90.00 263 TRP A O 1
ATOM 2030 N N . ARG A 1 264 ? -15.193 12.836 6.271 1.00 92.38 264 ARG A N 1
ATOM 2031 C CA . ARG A 1 264 ? -16.658 12.960 6.173 1.00 92.38 264 ARG A CA 1
ATOM 2032 C C . ARG A 1 264 ? -17.267 13.576 7.440 1.00 92.38 264 ARG A C 1
ATOM 2034 O O . ARG A 1 264 ? -18.198 14.379 7.360 1.00 92.38 264 ARG A O 1
ATOM 2041 N N . ALA A 1 265 ? -16.745 13.234 8.619 1.00 92.00 265 ALA A N 1
ATOM 2042 C CA . ALA A 1 265 ? -17.225 13.774 9.887 1.00 92.00 265 ALA A CA 1
ATOM 2043 C C . ALA A 1 265 ? -16.931 15.275 10.043 1.00 92.00 265 ALA A C 1
ATOM 2045 O O . ALA A 1 265 ? -17.766 15.974 10.627 1.00 92.00 265 ALA A O 1
ATOM 2046 N N . ALA A 1 266 ? -15.809 15.754 9.490 1.00 89.94 266 ALA A N 1
ATOM 2047 C CA . ALA A 1 266 ? -15.371 17.153 9.500 1.00 89.94 266 ALA A CA 1
ATOM 2048 C C . ALA A 1 266 ? -16.036 18.045 8.432 1.00 89.94 266 ALA A C 1
ATOM 2050 O O . ALA A 1 266 ? -15.870 19.261 8.480 1.00 89.94 266 ALA A O 1
ATOM 2051 N N . GLN A 1 267 ? -16.769 17.479 7.464 1.00 87.38 267 GLN A N 1
ATOM 2052 C CA . GLN A 1 267 ? -17.384 18.266 6.382 1.00 87.38 267 GLN A CA 1
ATOM 2053 C C . GLN A 1 267 ? -18.440 19.279 6.873 1.00 87.38 267 GLN A C 1
ATOM 2055 O O . GLN A 1 267 ? -18.403 20.421 6.418 1.00 87.38 267 GLN A O 1
ATOM 2060 N N . PRO A 1 268 ? -19.375 18.932 7.788 1.00 84.06 268 PRO A N 1
ATOM 2061 C CA . PRO A 1 268 ? -20.393 19.888 8.240 1.00 84.06 268 PRO A CA 1
ATOM 2062 C C . PRO A 1 268 ? -19.842 20.955 9.192 1.00 84.06 268 PRO A C 1
ATOM 2064 O O . PRO A 1 268 ? -20.325 22.083 9.208 1.00 84.06 268 PRO A O 1
ATOM 2067 N N . GLU A 1 269 ? -18.833 20.599 9.988 1.00 78.75 269 GLU A N 1
ATOM 2068 C CA . GLU A 1 269 ? -18.170 21.490 10.936 1.00 78.75 269 GLU A CA 1
ATOM 2069 C C . GLU A 1 269 ? -16.675 21.193 10.958 1.00 78.75 269 GLU A C 1
ATOM 2071 O O . GLU A 1 269 ? -16.270 20.051 11.192 1.00 78.75 269 GLU A O 1
ATOM 2076 N N . THR A 1 270 ? -15.849 22.229 10.789 1.00 74.00 270 THR A N 1
ATOM 2077 C CA . THR A 1 270 ? -14.393 22.077 10.825 1.00 74.00 270 THR A CA 1
ATOM 2078 C C . THR A 1 270 ? -13.950 21.464 12.156 1.00 74.00 270 THR A C 1
ATOM 2080 O O . THR A 1 270 ? -14.155 22.017 13.242 1.00 74.00 270 THR A O 1
ATOM 2083 N N . GLY A 1 271 ? -13.334 20.287 12.065 1.00 77.44 271 GLY A N 1
ATOM 2084 C CA . GLY A 1 271 ? -12.901 19.500 13.210 1.00 77.44 271 GLY A CA 1
ATOM 2085 C C . GLY A 1 271 ? -11.605 18.761 12.907 1.00 77.44 271 GLY A C 1
ATOM 2086 O O . GLY A 1 271 ? -11.439 18.188 11.834 1.00 77.44 271 GLY A O 1
ATOM 2087 N N . THR A 1 272 ? -10.680 18.780 13.864 1.00 83.62 272 THR A N 1
ATOM 2088 C CA . THR A 1 272 ? -9.435 18.011 13.783 1.00 83.62 272 THR A CA 1
ATOM 2089 C C . THR A 1 272 ? -9.610 16.696 14.526 1.00 83.62 272 THR A C 1
ATOM 2091 O O . THR A 1 272 ? -10.023 16.694 15.688 1.00 83.62 272 THR A O 1
ATOM 2094 N N . PHE A 1 273 ? -9.236 15.597 13.875 1.00 88.81 273 PHE A N 1
ATOM 2095 C CA . PHE A 1 273 ? -9.209 14.267 14.472 1.00 88.81 273 PHE A CA 1
ATOM 2096 C C . PHE A 1 273 ? -7.771 13.796 14.675 1.00 88.81 273 PHE A C 1
ATOM 2098 O O . PHE A 1 273 ? -6.919 13.972 13.804 1.00 88.81 273 PHE A O 1
ATOM 2105 N N . SER A 1 274 ? -7.507 13.172 15.820 1.00 86.12 274 SER A N 1
ATOM 2106 C CA . SER A 1 274 ? -6.318 12.337 15.994 1.00 86.12 274 SER A CA 1
ATOM 2107 C C . SER A 1 274 ? -6.688 10.896 15.672 1.00 86.12 274 SER A C 1
ATOM 2109 O O . SER A 1 274 ? -7.695 10.400 16.172 1.00 86.12 274 SER A O 1
ATOM 2111 N N . ILE A 1 275 ? -5.891 10.243 14.826 1.00 85.56 275 ILE A N 1
ATOM 2112 C CA . ILE A 1 275 ? -6.163 8.888 14.342 1.00 85.56 275 ILE A CA 1
ATOM 2113 C C . ILE A 1 275 ? -5.121 7.928 14.910 1.00 85.56 275 ILE A C 1
ATOM 2115 O O . ILE A 1 275 ? -3.918 8.131 14.725 1.00 85.56 275 ILE A O 1
ATOM 2119 N N . ALA A 1 276 ? -5.578 6.849 15.541 1.00 83.56 276 ALA A N 1
ATOM 2120 C CA . ALA A 1 276 ? -4.742 5.700 15.867 1.00 83.56 276 ALA A CA 1
ATOM 2121 C C . ALA A 1 276 ? -5.324 4.431 15.239 1.00 83.56 276 ALA A C 1
ATOM 2123 O O . ALA A 1 276 ? -6.530 4.292 15.074 1.00 83.56 276 ALA A O 1
ATOM 2124 N N . LEU A 1 277 ? -4.455 3.503 14.837 1.00 86.25 277 LEU A N 1
ATOM 2125 C CA . LEU A 1 277 ? -4.883 2.277 14.170 1.00 86.25 277 LEU A CA 1
ATOM 2126 C C . LEU A 1 277 ? -3.937 1.106 14.443 1.00 86.25 277 LEU A C 1
ATOM 2128 O O . LEU A 1 277 ? -2.711 1.256 14.578 1.00 86.25 277 LEU A O 1
ATOM 2132 N N . ASN A 1 278 ? -4.522 -0.082 14.515 1.00 85.75 278 ASN A N 1
ATOM 2133 C CA . ASN A 1 278 ? -3.824 -1.354 14.635 1.00 85.75 278 ASN A CA 1
ATOM 2134 C C . ASN A 1 278 ? -4.386 -2.346 13.603 1.00 85.75 278 ASN A C 1
ATOM 2136 O O . ASN A 1 278 ? -4.971 -1.936 12.604 1.00 85.75 278 ASN A O 1
ATOM 2140 N N . ASP A 1 279 ? -4.143 -3.639 13.791 1.00 85.62 279 ASP A N 1
ATOM 2141 C CA . ASP A 1 279 ? -4.531 -4.653 12.814 1.00 85.62 279 ASP A CA 1
ATOM 2142 C C . ASP A 1 279 ? -6.011 -5.067 12.887 1.00 85.62 279 ASP A C 1
ATOM 2144 O O . ASP A 1 279 ? -6.516 -5.657 11.937 1.00 85.62 279 ASP A O 1
ATOM 2148 N N . TYR A 1 280 ? -6.724 -4.735 13.967 1.00 90.38 280 TYR A N 1
ATOM 2149 C CA . TYR A 1 280 ? -8.126 -5.122 14.180 1.00 90.38 280 TYR A CA 1
ATOM 2150 C C . TYR A 1 280 ? -9.093 -3.948 14.395 1.00 90.38 280 TYR A C 1
ATOM 2152 O O . TYR A 1 280 ? -10.303 -4.144 14.323 1.00 90.38 280 TYR A O 1
ATOM 2160 N N . GLY A 1 281 ? -8.587 -2.734 14.613 1.00 93.31 281 GLY A N 1
ATOM 2161 C CA . GLY A 1 281 ? -9.426 -1.565 14.826 1.00 93.31 281 GLY A CA 1
ATOM 2162 C C . GLY A 1 281 ? -8.734 -0.222 14.628 1.00 93.31 281 GLY A C 1
ATOM 2163 O O . GLY A 1 281 ? -7.515 -0.128 14.414 1.00 93.31 281 GLY A O 1
ATOM 2164 N N . ILE A 1 282 ? -9.561 0.815 14.719 1.00 94.81 282 ILE A N 1
ATOM 2165 C CA . ILE A 1 282 ? -9.201 2.227 14.597 1.00 94.81 282 ILE A CA 1
ATOM 2166 C C . ILE A 1 282 ? -9.786 3.034 15.751 1.00 94.81 282 ILE A C 1
ATOM 2168 O O . ILE A 1 282 ? -10.804 2.667 16.330 1.00 94.81 282 ILE A O 1
ATOM 2172 N N . GLU A 1 283 ? -9.134 4.147 16.053 1.00 95.62 283 GLU A N 1
ATOM 2173 C CA . GLU A 1 283 ? -9.565 5.152 17.012 1.00 95.62 283 GLU A CA 1
ATOM 2174 C C . GLU A 1 283 ? -9.585 6.519 16.327 1.00 95.62 283 GLU A C 1
ATOM 2176 O O . GLU A 1 283 ? -8.588 6.929 15.723 1.00 95.62 283 GLU A O 1
ATOM 2181 N N . LEU A 1 284 ? -10.703 7.230 16.471 1.00 94.94 284 LEU A N 1
ATOM 2182 C CA . LEU A 1 284 ? -10.829 8.648 16.155 1.00 94.94 284 LEU A CA 1
ATOM 2183 C C . LEU A 1 284 ? -11.039 9.430 17.451 1.00 94.94 284 LEU A C 1
ATOM 2185 O O . LEU A 1 284 ? -12.035 9.236 18.146 1.00 94.94 284 LEU A O 1
ATOM 2189 N N . LEU A 1 285 ? -10.115 10.337 17.753 1.00 93.12 285 LEU A N 1
ATOM 2190 C CA . LEU A 1 285 ? -10.192 11.238 18.899 1.00 93.12 285 LEU A CA 1
ATOM 2191 C C . LEU A 1 285 ? -10.535 12.657 18.435 1.00 93.12 285 LEU A C 1
ATOM 2193 O O . LEU A 1 285 ? -9.809 13.239 17.624 1.00 93.12 285 LEU A O 1
ATOM 2197 N N . SER A 1 286 ? -11.602 13.228 18.995 1.00 93.56 286 SER A N 1
ATOM 2198 C CA . SER A 1 286 ? -12.040 14.608 18.779 1.00 93.56 286 SER A CA 1
ATOM 2199 C C . SER A 1 286 ? -12.078 15.414 20.079 1.00 93.56 286 SER A C 1
ATOM 2201 O O . SER A 1 286 ? -12.359 14.906 21.165 1.00 93.56 286 SER A O 1
ATOM 2203 N N . ALA A 1 287 ? -11.837 16.724 19.975 1.00 91.62 287 ALA A N 1
ATOM 2204 C CA . ALA A 1 287 ? -11.953 17.635 21.118 1.00 91.62 287 ALA A CA 1
ATOM 2205 C C . ALA A 1 287 ? -13.420 17.909 21.504 1.00 91.62 287 ALA A C 1
ATOM 2207 O O . ALA A 1 287 ? -13.738 18.140 22.672 1.00 91.62 287 ALA A O 1
ATOM 2208 N N . LYS A 1 288 ? -14.319 17.880 20.514 1.00 91.19 288 LYS A N 1
ATOM 2209 C CA . LYS A 1 288 ? -15.757 18.117 20.675 1.00 91.19 288 LYS A CA 1
ATOM 2210 C C . LYS A 1 288 ? -16.534 16.795 20.686 1.00 91.19 288 LYS A C 1
ATOM 2212 O O . LYS A 1 288 ? -16.103 15.858 20.006 1.00 91.19 288 LYS A O 1
ATOM 2217 N N . PRO A 1 289 ? -17.662 16.725 21.417 1.00 92.69 289 PRO A N 1
ATOM 2218 C CA . PRO A 1 289 ? -18.564 15.585 21.331 1.00 92.69 289 PRO A CA 1
ATOM 2219 C C . PRO A 1 289 ? -19.145 15.479 19.923 1.00 92.69 289 PRO A C 1
ATOM 2221 O O . PRO A 1 289 ? -19.480 16.490 19.309 1.00 92.69 289 PRO A O 1
ATOM 2224 N N . ILE A 1 290 ? -19.277 14.249 19.440 1.00 92.50 290 ILE A N 1
ATOM 2225 C CA . ILE A 1 290 ? -19.963 13.914 18.195 1.00 92.50 290 ILE A CA 1
ATOM 2226 C C . ILE A 1 290 ? -20.928 12.785 18.530 1.00 92.50 290 ILE A C 1
ATOM 2228 O O . ILE A 1 290 ? -20.527 11.812 19.175 1.00 92.50 290 ILE A O 1
ATOM 2232 N N . ASP A 1 291 ? -22.183 12.916 18.105 1.00 93.38 291 ASP A N 1
ATOM 2233 C CA . ASP A 1 291 ? -23.143 11.820 18.197 1.00 93.38 291 ASP A CA 1
ATOM 2234 C C . ASP A 1 291 ? -22.822 10.774 17.125 1.00 93.38 291 ASP A C 1
ATOM 2236 O O . ASP A 1 291 ? -23.297 10.817 15.988 1.00 93.38 291 ASP A O 1
ATOM 2240 N N . TRP A 1 292 ? -21.916 9.861 17.467 1.00 94.62 292 TRP A N 1
ATOM 2241 C CA . TRP A 1 292 ? -21.510 8.799 16.558 1.00 94.62 292 TRP A CA 1
ATOM 2242 C C . TRP A 1 292 ? -22.623 7.784 16.318 1.00 94.62 292 TRP A C 1
ATOM 2244 O O . TRP A 1 292 ? -22.667 7.222 15.231 1.00 94.62 292 TRP A O 1
ATOM 2254 N N . ALA A 1 293 ? -23.530 7.569 17.273 1.00 91.94 293 ALA A N 1
ATOM 2255 C CA . ALA A 1 293 ? -24.636 6.634 17.086 1.00 91.94 293 ALA A CA 1
ATOM 2256 C C . ALA A 1 293 ? -25.571 7.108 15.963 1.00 91.94 293 ALA A C 1
ATOM 2258 O O . ALA A 1 293 ? -25.975 6.307 15.123 1.00 91.94 293 ALA A O 1
ATOM 2259 N N . GLU A 1 294 ? -25.847 8.413 15.902 1.00 94.00 294 GLU A N 1
ATOM 2260 C CA . GLU A 1 294 ? -26.629 9.017 14.821 1.00 94.00 294 GLU A CA 1
ATOM 2261 C C . GLU A 1 294 ? -25.830 9.119 13.512 1.00 94.00 294 GLU A C 1
ATOM 2263 O O . GLU A 1 294 ? -26.314 8.755 12.438 1.00 94.00 294 GLU A O 1
ATOM 2268 N N . ARG A 1 29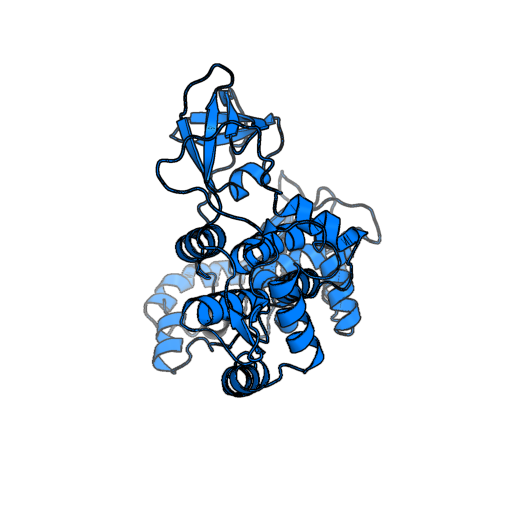5 ? -24.592 9.626 13.574 1.00 93.94 295 ARG A N 1
ATOM 2269 C CA . ARG A 1 295 ? -23.848 10.009 12.364 1.00 93.94 295 ARG A CA 1
ATOM 2270 C C . ARG A 1 295 ? -23.158 8.849 11.660 1.00 93.94 295 ARG A C 1
ATOM 2272 O O . ARG A 1 295 ? -23.063 8.861 10.432 1.00 93.94 295 ARG A O 1
ATOM 2279 N N . LEU A 1 296 ? -22.630 7.878 12.405 1.00 94.56 296 LEU A N 1
ATOM 2280 C CA . LEU A 1 296 ? -21.747 6.846 11.861 1.00 94.56 296 LEU A CA 1
ATOM 2281 C C . LEU A 1 296 ? -22.384 6.024 10.725 1.00 94.56 296 LEU A C 1
ATOM 2283 O O . LEU A 1 296 ? -21.695 5.841 9.722 1.00 94.56 296 LEU A O 1
ATOM 2287 N N . PRO A 1 297 ? -23.662 5.591 10.787 1.00 94.12 297 PRO A N 1
ATOM 2288 C CA . PRO A 1 297 ? -24.282 4.855 9.683 1.00 94.12 297 PRO A CA 1
ATOM 2289 C C . PRO A 1 297 ? -24.239 5.614 8.349 1.00 94.12 297 PRO A C 1
ATOM 2291 O O . PRO A 1 297 ? -23.910 5.036 7.316 1.00 94.12 297 PRO A O 1
ATOM 2294 N N . GLY A 1 298 ? -24.494 6.928 8.368 1.00 93.56 298 GLY A N 1
ATOM 2295 C CA . GLY A 1 298 ? -24.388 7.772 7.175 1.00 93.56 298 GLY A CA 1
ATOM 2296 C C . GLY A 1 298 ? -22.941 7.940 6.703 1.00 93.56 298 GLY A C 1
ATOM 2297 O O . GLY A 1 298 ? -22.665 7.883 5.506 1.00 93.56 298 GLY A O 1
ATOM 2298 N N . LEU A 1 299 ? -21.998 8.081 7.638 1.00 92.81 299 LEU A N 1
ATOM 2299 C CA . LEU A 1 299 ? -20.567 8.204 7.336 1.00 92.81 299 LEU A CA 1
ATOM 2300 C C . LEU A 1 299 ? -19.943 6.910 6.799 1.00 92.81 299 LEU A C 1
ATOM 2302 O O . LEU A 1 299 ? -18.921 6.987 6.124 1.00 92.81 299 LEU A O 1
ATOM 2306 N N . LEU A 1 300 ? -20.541 5.750 7.079 1.00 92.56 300 LEU A N 1
ATOM 2307 C CA . LEU A 1 300 ? -20.140 4.443 6.552 1.00 92.56 300 LEU A CA 1
ATOM 2308 C C . LEU A 1 300 ? -20.861 4.067 5.251 1.00 92.56 300 LEU A C 1
ATOM 2310 O O . LEU A 1 300 ? -20.572 3.017 4.684 1.00 92.56 300 LEU A O 1
ATOM 2314 N N . SER A 1 301 ? -21.784 4.900 4.760 1.00 90.69 301 SER A N 1
ATOM 2315 C CA . SER A 1 301 ? -22.464 4.629 3.492 1.00 90.69 301 SER A CA 1
ATOM 2316 C C . SER A 1 301 ? -21.458 4.515 2.341 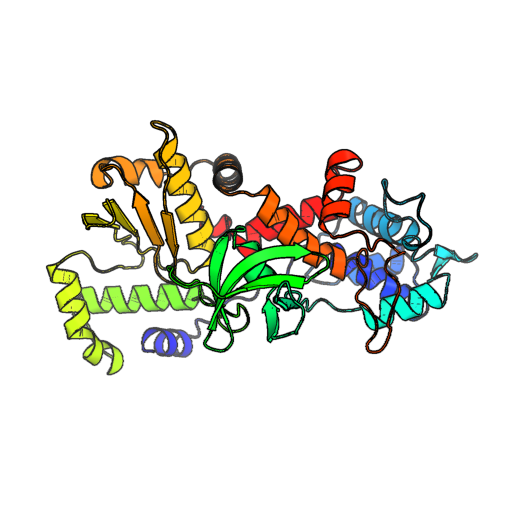1.00 90.69 301 SER A C 1
ATOM 2318 O O . SER A 1 301 ? -20.515 5.307 2.234 1.00 90.69 301 SER A O 1
ATOM 2320 N N . VAL A 1 302 ? -21.638 3.505 1.490 1.00 87.94 302 VAL A N 1
ATOM 2321 C CA . VAL A 1 302 ? -20.739 3.225 0.365 1.00 87.94 302 VAL A CA 1
ATOM 2322 C C . VAL A 1 302 ? -21.328 3.862 -0.900 1.00 87.94 302 VAL A C 1
ATOM 2324 O O . VAL A 1 302 ? -22.354 3.386 -1.394 1.00 87.94 302 VAL A O 1
ATOM 2327 N N . PRO A 1 303 ? -20.746 4.962 -1.416 1.00 88.38 303 PRO A N 1
ATOM 2328 C CA . PRO A 1 303 ? -21.170 5.561 -2.677 1.00 88.38 303 PRO A CA 1
ATOM 2329 C C . PRO A 1 303 ? -20.637 4.731 -3.863 1.00 88.38 303 PRO A C 1
ATOM 2331 O O . PRO A 1 303 ? -19.887 3.772 -3.657 1.00 88.38 303 PRO A O 1
ATOM 2334 N N . PRO A 1 304 ? -20.965 5.088 -5.120 1.00 90.31 304 PRO A N 1
ATOM 2335 C CA . PRO A 1 304 ? -20.312 4.493 -6.283 1.00 90.31 304 PRO A CA 1
ATOM 2336 C C . PRO A 1 304 ? -18.784 4.536 -6.155 1.00 90.31 304 PRO A C 1
ATOM 2338 O O . PRO A 1 304 ? -18.227 5.506 -5.636 1.00 90.31 304 PRO A O 1
ATOM 2341 N N . LEU A 1 305 ? -18.103 3.499 -6.654 1.00 85.06 305 LEU A N 1
ATOM 2342 C CA . LEU A 1 305 ? -16.658 3.314 -6.471 1.00 85.06 305 LEU A CA 1
ATOM 2343 C C . LEU A 1 305 ? -15.837 4.546 -6.886 1.00 85.06 305 LEU A C 1
ATOM 2345 O O . LEU A 1 305 ? -14.878 4.899 -6.209 1.00 85.06 305 LEU A O 1
ATOM 2349 N N . GLU A 1 306 ? -16.226 5.223 -7.965 1.00 84.88 306 GLU A N 1
ATOM 2350 C CA . GLU A 1 306 ? -15.567 6.447 -8.442 1.00 84.88 306 GLU A CA 1
ATOM 2351 C C . GLU A 1 306 ? -15.629 7.579 -7.407 1.00 84.88 306 GLU A C 1
ATOM 2353 O O . GLU A 1 306 ? -14.624 8.235 -7.130 1.00 84.88 306 GLU A O 1
ATOM 2358 N N . THR A 1 307 ? -16.792 7.772 -6.781 1.00 88.12 307 THR A N 1
ATOM 2359 C CA . THR A 1 307 ? -16.981 8.750 -5.706 1.00 88.12 307 THR A CA 1
ATOM 2360 C C . THR A 1 307 ? -16.190 8.353 -4.465 1.00 88.12 307 THR A C 1
ATOM 2362 O O . THR A 1 307 ? -15.504 9.194 -3.889 1.00 88.12 307 THR A O 1
ATOM 2365 N N . LEU A 1 308 ? -16.218 7.072 -4.083 1.00 87.25 308 LEU A N 1
ATOM 2366 C CA . LEU A 1 308 ? -15.449 6.578 -2.940 1.00 87.25 308 LEU A CA 1
ATOM 2367 C C . LEU A 1 308 ? -13.946 6.812 -3.135 1.00 87.25 308 LEU A C 1
ATOM 2369 O O . LEU A 1 308 ? -13.277 7.296 -2.226 1.00 87.25 308 LEU A O 1
ATOM 2373 N N . LEU A 1 309 ? -13.418 6.512 -4.324 1.00 83.38 309 LEU A N 1
ATOM 2374 C CA . LEU A 1 309 ? -12.015 6.746 -4.668 1.00 83.38 309 LEU A CA 1
ATOM 2375 C C . LEU A 1 309 ? -11.645 8.223 -4.527 1.00 83.38 309 LEU A C 1
ATOM 2377 O O . LEU A 1 309 ? -10.619 8.542 -3.927 1.00 83.38 309 LEU A O 1
ATOM 2381 N N . HIS A 1 310 ? -12.494 9.115 -5.040 1.00 83.38 310 HIS A N 1
ATOM 2382 C CA . HIS A 1 310 ? -12.281 10.552 -4.923 1.00 83.38 310 HIS A CA 1
ATOM 2383 C C . HIS A 1 310 ? -12.243 11.010 -3.458 1.00 83.38 310 HIS A C 1
ATOM 2385 O O . HIS A 1 310 ? -11.326 11.725 -3.057 1.00 83.38 310 HIS A O 1
ATOM 2391 N N . GLU A 1 311 ? -13.193 10.560 -2.638 1.00 86.81 311 GLU A N 1
ATOM 2392 C CA . GLU A 1 311 ? -13.250 10.916 -1.218 1.00 86.81 311 GLU A CA 1
ATOM 2393 C C . GLU A 1 311 ? -12.071 10.350 -0.422 1.00 86.81 311 GLU A C 1
ATOM 2395 O O . GLU A 1 311 ? -11.496 11.055 0.403 1.00 86.81 311 GLU A O 1
ATOM 2400 N N . VAL A 1 312 ? -11.656 9.108 -0.687 1.00 84.12 312 VAL A N 1
ATOM 2401 C CA . VAL A 1 312 ? -10.483 8.499 -0.040 1.00 84.12 312 VAL A CA 1
ATOM 2402 C C . VAL A 1 312 ? -9.223 9.301 -0.358 1.00 84.12 312 VAL A C 1
ATOM 2404 O O . VAL A 1 312 ? -8.471 9.644 0.557 1.00 84.12 312 VAL A O 1
ATOM 2407 N N . LEU A 1 313 ? -9.018 9.659 -1.628 1.00 78.38 313 LEU A N 1
ATOM 2408 C CA . LEU A 1 313 ? -7.884 10.482 -2.050 1.00 78.38 313 LEU A CA 1
ATOM 2409 C C . LEU A 1 313 ? -7.926 11.888 -1.438 1.00 78.38 313 LEU A C 1
ATOM 2411 O O . LEU A 1 313 ? -6.880 12.405 -1.061 1.00 78.38 313 LEU A O 1
ATOM 2415 N N . ALA A 1 314 ? -9.110 12.490 -1.296 1.00 81.38 314 ALA A N 1
ATOM 2416 C CA . ALA A 1 314 ? -9.274 13.795 -0.655 1.00 81.38 314 ALA A CA 1
ATOM 2417 C C . ALA A 1 314 ? -9.095 13.746 0.875 1.00 81.38 314 ALA A C 1
ATOM 2419 O O . ALA A 1 314 ? -8.636 14.715 1.479 1.00 81.38 314 ALA A O 1
ATOM 2420 N N . SER A 1 315 ? -9.459 12.626 1.507 1.00 78.38 315 SER A N 1
ATOM 2421 C CA . SER A 1 315 ? -9.392 12.435 2.962 1.00 78.38 315 SER A CA 1
ATOM 2422 C C . SER A 1 315 ? -7.973 12.233 3.488 1.00 78.38 315 SER A C 1
ATOM 2424 O O . SER A 1 315 ? -7.669 12.522 4.647 1.00 78.38 315 SER A O 1
ATOM 2426 N N . LEU A 1 316 ? -7.093 11.733 2.628 1.00 72.50 316 LEU A N 1
ATOM 2427 C CA . LEU A 1 316 ? -5.694 11.497 2.923 1.00 72.50 316 LEU A CA 1
ATOM 2428 C C . LEU A 1 316 ? -4.864 12.606 2.282 1.00 72.50 316 LEU A C 1
ATOM 2430 O O . LEU A 1 316 ? -5.259 13.203 1.287 1.00 72.50 316 LEU A O 1
ATOM 2434 N N . ASN A 1 317 ? -3.659 12.858 2.793 1.00 68.81 317 ASN A N 1
ATOM 2435 C CA . ASN A 1 317 ? -2.685 13.637 2.029 1.00 68.81 317 ASN A CA 1
ATOM 2436 C C . ASN A 1 317 ? -2.140 12.757 0.885 1.00 68.81 317 ASN A C 1
ATOM 2438 O O . ASN A 1 317 ? -1.001 12.288 0.935 1.00 68.81 317 ASN A O 1
ATOM 2442 N N . ALA A 1 318 ? -3.000 12.449 -0.095 1.00 65.50 318 ALA A N 1
ATOM 2443 C CA . ALA A 1 318 ? -2.735 11.508 -1.177 1.00 65.50 318 ALA A CA 1
ATOM 2444 C C . ALA A 1 318 ? -1.489 11.901 -1.969 1.00 65.50 318 ALA A C 1
ATOM 2446 O O . ALA A 1 318 ? -0.717 11.029 -2.352 1.00 65.50 318 ALA A O 1
ATOM 2447 N N . THR A 1 319 ? -1.228 13.202 -2.105 1.00 65.81 319 THR A N 1
ATOM 2448 C CA . THR A 1 319 ? -0.007 13.732 -2.713 1.00 65.81 319 THR A CA 1
ATOM 2449 C C . THR A 1 319 ? 1.252 13.237 -2.001 1.00 65.81 319 THR A C 1
ATOM 2451 O O . THR A 1 319 ? 2.184 12.783 -2.658 1.00 65.81 319 THR A O 1
ATOM 2454 N N . GLU A 1 320 ? 1.296 13.261 -0.668 1.00 68.31 320 GLU A N 1
ATOM 2455 C CA . GLU A 1 320 ? 2.466 12.790 0.089 1.00 68.31 320 GLU A CA 1
ATOM 2456 C C . GLU A 1 320 ? 2.616 11.266 0.052 1.00 68.31 320 GLU A C 1
ATOM 2458 O O . GLU A 1 320 ? 3.728 10.743 -0.066 1.00 68.31 320 GLU A O 1
ATOM 2463 N N . LEU A 1 321 ? 1.503 10.530 0.102 1.00 70.19 321 LEU A N 1
ATOM 2464 C CA . LEU A 1 321 ? 1.538 9.072 -0.005 1.00 70.19 321 LEU A CA 1
ATOM 2465 C C . LEU A 1 321 ? 1.956 8.616 -1.414 1.00 70.19 321 LEU A C 1
ATOM 2467 O O . LEU A 1 321 ? 2.785 7.712 -1.543 1.00 70.19 321 LEU A O 1
ATOM 2471 N N . ALA A 1 322 ? 1.464 9.285 -2.459 1.00 74.62 322 ALA A N 1
ATOM 2472 C CA . ALA A 1 322 ? 1.861 9.057 -3.845 1.00 74.62 322 ALA A CA 1
ATOM 2473 C C . ALA A 1 322 ? 3.335 9.418 -4.067 1.00 74.62 322 ALA A C 1
ATOM 2475 O O . ALA A 1 322 ? 4.063 8.628 -4.657 1.00 74.62 322 ALA A O 1
ATOM 2476 N N . ARG A 1 323 ? 3.826 10.537 -3.508 1.00 75.12 323 ARG A N 1
ATOM 2477 C CA . ARG A 1 323 ? 5.263 10.890 -3.511 1.00 75.12 323 ARG A CA 1
ATOM 2478 C C . ARG A 1 323 ? 6.120 9.804 -2.866 1.00 75.12 323 ARG A C 1
ATOM 2480 O O . ARG A 1 323 ? 7.206 9.493 -3.361 1.00 75.12 323 ARG A O 1
ATOM 2487 N N . ARG A 1 324 ? 5.648 9.211 -1.764 1.00 75.06 324 ARG A N 1
ATOM 2488 C CA . ARG A 1 324 ? 6.343 8.102 -1.098 1.00 75.06 324 ARG A CA 1
ATOM 2489 C C . ARG A 1 324 ? 6.380 6.854 -1.979 1.00 75.06 324 ARG A C 1
ATOM 2491 O O . ARG A 1 324 ? 7.462 6.303 -2.153 1.00 75.06 324 ARG A O 1
ATOM 2498 N N . ARG A 1 325 ? 5.248 6.445 -2.560 1.00 82.88 325 ARG A N 1
ATOM 2499 C CA . ARG A 1 325 ? 5.171 5.291 -3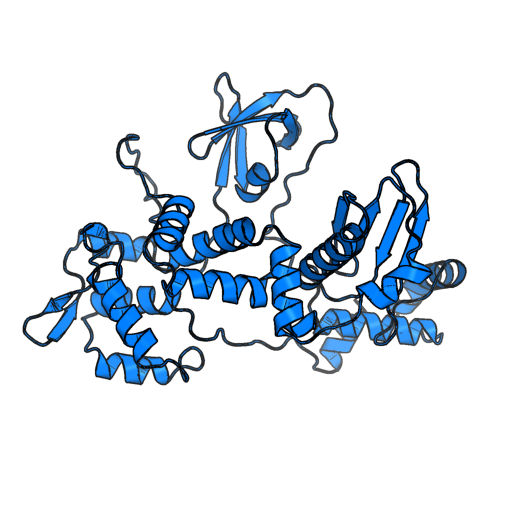.480 1.00 82.88 325 ARG A CA 1
ATOM 2500 C C . ARG A 1 325 ? 6.018 5.510 -4.733 1.00 82.88 325 ARG A C 1
ATOM 2502 O O . ARG A 1 325 ? 6.815 4.655 -5.105 1.00 82.88 325 ARG A O 1
ATOM 2509 N N . PHE A 1 326 ? 5.961 6.708 -5.305 1.00 88.00 326 PHE A N 1
ATOM 2510 C CA . PHE A 1 326 ? 6.747 7.084 -6.473 1.00 88.00 326 PHE A CA 1
ATOM 2511 C C . PHE A 1 326 ? 8.259 6.989 -6.237 1.00 88.00 326 PHE A C 1
ATOM 2513 O O . PHE A 1 326 ? 9.007 6.702 -7.160 1.00 88.00 326 PHE A O 1
ATOM 2520 N N . ARG A 1 327 ? 8.749 7.184 -5.008 1.00 83.31 327 ARG A N 1
ATOM 2521 C CA . ARG A 1 327 ? 10.178 7.014 -4.691 1.00 83.31 327 ARG A CA 1
ATOM 2522 C C . ARG A 1 327 ? 10.676 5.595 -4.940 1.00 83.31 327 ARG A C 1
ATOM 2524 O O . ARG A 1 327 ? 11.811 5.420 -5.383 1.00 83.31 327 ARG A O 1
ATOM 2531 N N . GLU A 1 328 ? 9.853 4.604 -4.625 1.00 84.12 328 GLU A N 1
ATOM 2532 C CA . GLU A 1 328 ? 10.156 3.192 -4.852 1.00 84.12 328 GLU A CA 1
ATOM 2533 C C . GLU A 1 328 ? 10.152 2.897 -6.355 1.00 84.12 328 GLU A C 1
ATOM 2535 O O . GLU A 1 328 ? 11.164 2.441 -6.888 1.00 84.12 328 GLU A O 1
ATOM 2540 N N . ILE A 1 329 ? 9.088 3.318 -7.042 1.00 91.25 329 IL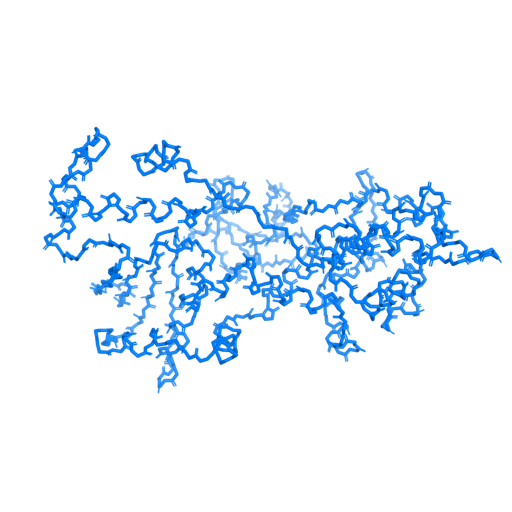E A N 1
ATOM 2541 C CA . ILE A 1 329 ? 8.931 3.234 -8.501 1.00 91.25 329 ILE A CA 1
ATOM 2542 C C . ILE A 1 329 ? 10.103 3.904 -9.224 1.00 91.25 329 ILE A C 1
ATOM 2544 O O . ILE A 1 329 ? 10.703 3.319 -10.114 1.00 91.25 329 ILE A O 1
ATOM 2548 N N . ALA A 1 330 ? 10.513 5.105 -8.817 1.00 89.69 330 ALA A N 1
ATOM 2549 C CA . ALA A 1 330 ? 11.616 5.838 -9.433 1.00 89.69 330 ALA A CA 1
ATOM 2550 C C . ALA A 1 330 ? 12.977 5.150 -9.230 1.00 89.69 330 ALA A C 1
ATOM 2552 O O . ALA A 1 330 ? 13.859 5.260 -10.087 1.00 89.69 330 ALA A O 1
ATOM 2553 N N . ARG A 1 331 ? 13.172 4.424 -8.121 1.00 86.56 331 ARG A N 1
ATOM 2554 C CA . ARG A 1 331 ? 14.369 3.589 -7.924 1.00 86.56 331 ARG A CA 1
ATOM 2555 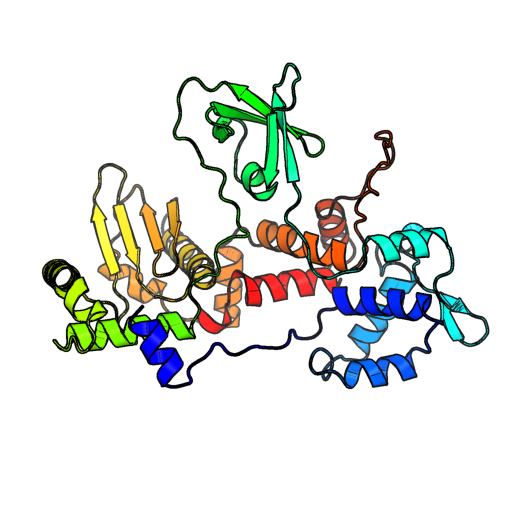C C . ARG A 1 331 ? 14.350 2.383 -8.854 1.00 86.56 331 ARG A C 1
ATOM 2557 O O . ARG A 1 331 ? 15.328 2.179 -9.566 1.00 86.56 331 ARG A O 1
ATOM 2564 N N . ILE A 1 332 ? 13.249 1.634 -8.875 1.00 91.25 332 ILE A N 1
ATOM 2565 C CA . ILE A 1 332 ? 13.094 0.430 -9.705 1.00 91.25 332 ILE A CA 1
ATOM 2566 C C . ILE A 1 332 ? 13.197 0.801 -11.188 1.00 91.25 332 ILE A C 1
ATOM 2568 O O . ILE A 1 332 ? 13.987 0.220 -11.927 1.00 91.25 332 ILE A O 1
ATOM 2572 N N . ALA A 1 333 ? 12.506 1.864 -11.602 1.00 92.69 333 ALA A N 1
ATOM 2573 C CA . ALA A 1 333 ? 12.538 2.398 -12.955 1.00 92.69 333 ALA A CA 1
ATOM 2574 C C . ALA A 1 333 ? 13.906 2.974 -13.352 1.00 92.69 333 ALA A C 1
ATOM 2576 O O . ALA A 1 333 ? 14.081 3.336 -14.515 1.00 92.69 333 ALA A O 1
ATOM 2577 N N . GLY A 1 334 ? 14.879 3.065 -12.436 1.00 88.56 334 GLY A N 1
ATOM 2578 C CA . GLY A 1 334 ? 16.244 3.530 -12.683 1.00 88.56 334 GLY A CA 1
ATOM 2579 C C . GLY A 1 334 ? 16.374 5.032 -12.951 1.00 88.56 334 GLY A C 1
ATOM 2580 O O . GLY A 1 334 ? 17.278 5.435 -13.682 1.00 88.56 334 GLY A O 1
ATOM 2581 N N . LEU A 1 335 ? 15.479 5.844 -12.378 1.00 87.56 335 LEU A N 1
ATOM 2582 C CA . LEU A 1 335 ? 15.590 7.308 -12.332 1.00 87.56 335 LEU A CA 1
ATOM 2583 C C . LEU A 1 335 ? 16.522 7.769 -11.204 1.00 87.56 335 LEU A C 1
ATOM 2585 O O . LEU A 1 335 ? 17.237 8.760 -11.344 1.00 87.56 335 LEU A O 1
ATOM 2589 N N . ILE A 1 336 ? 16.520 7.041 -10.085 1.00 81.44 336 ILE A N 1
ATOM 2590 C CA . ILE A 1 336 ? 17.316 7.349 -8.893 1.00 81.44 336 ILE A CA 1
ATOM 2591 C C . ILE A 1 336 ? 18.370 6.269 -8.703 1.00 81.44 336 ILE A C 1
ATOM 2593 O O . ILE A 1 336 ? 18.072 5.078 -8.746 1.00 81.44 336 ILE A O 1
ATOM 2597 N N . PHE A 1 337 ? 19.602 6.691 -8.427 1.00 73.62 337 PHE A N 1
ATOM 2598 C CA . PHE A 1 337 ? 20.741 5.791 -8.280 1.00 73.62 337 PHE A CA 1
ATOM 2599 C C . PHE A 1 337 ? 21.253 5.790 -6.844 1.00 73.62 337 PHE A C 1
ATOM 2601 O O . PHE A 1 337 ? 21.533 6.846 -6.274 1.00 73.62 337 PHE A O 1
ATOM 2608 N N . GLN A 1 338 ? 21.430 4.603 -6.276 1.00 63.16 338 GLN A N 1
ATOM 2609 C CA . GLN A 1 338 ? 22.109 4.427 -4.999 1.00 63.16 338 GLN A CA 1
ATOM 2610 C C . GLN A 1 338 ? 23.625 4.499 -5.208 1.00 63.16 338 GLN A C 1
ATOM 2612 O O . GLN A 1 338 ? 24.157 4.044 -6.225 1.00 63.16 338 GLN A O 1
ATOM 2617 N N . SER A 1 339 ? 24.326 5.119 -4.261 1.00 55.50 339 SER A N 1
ATOM 2618 C CA . SER A 1 339 ? 25.784 5.239 -4.287 1.00 55.50 339 SER A CA 1
ATOM 2619 C C . SER A 1 339 ? 26.470 3.891 -4.043 1.00 55.50 339 SER A C 1
ATOM 2621 O O . SER A 1 339 ? 25.970 3.038 -3.308 1.00 55.50 339 SER A O 1
ATOM 2623 N N . HIS A 1 340 ? 27.646 3.702 -4.650 1.00 54.19 340 HIS A N 1
ATOM 2624 C CA . HIS A 1 340 ? 28.461 2.510 -4.430 1.00 54.19 340 HIS A CA 1
ATOM 2625 C C . HIS A 1 340 ? 29.039 2.485 -3.001 1.00 54.19 340 HIS A C 1
ATOM 2627 O O . HIS A 1 340 ? 29.498 3.523 -2.506 1.00 54.19 340 HIS A O 1
ATOM 2633 N N . PRO A 1 341 ? 29.117 1.309 -2.347 1.00 41.88 341 PRO A N 1
ATOM 2634 C CA . PRO A 1 341 ? 29.874 1.156 -1.109 1.00 41.88 341 PRO A CA 1
ATOM 2635 C C . PRO A 1 341 ? 31.337 1.591 -1.311 1.00 41.88 341 PRO A C 1
ATOM 2637 O O . PRO A 1 341 ? 32.056 1.001 -2.112 1.00 41.88 341 PRO A O 1
ATOM 2640 N N . GLY A 1 342 ? 31.773 2.633 -0.594 1.00 48.38 342 GLY A N 1
ATOM 2641 C CA . GLY A 1 342 ? 33.152 3.147 -0.631 1.00 48.38 342 GLY A CA 1
ATOM 2642 C C . GLY A 1 342 ? 33.374 4.437 -1.433 1.00 48.38 342 GLY A C 1
ATOM 2643 O O . GLY A 1 342 ? 34.436 5.044 -1.300 1.00 48.38 342 GLY A O 1
ATOM 2644 N N . GLU A 1 343 ? 32.393 4.923 -2.201 1.00 47.91 343 GLU A N 1
ATOM 2645 C CA . GLU A 1 343 ? 32.507 6.220 -2.884 1.00 47.91 343 GLU A CA 1
ATOM 2646 C C . GLU A 1 343 ? 32.218 7.385 -1.916 1.00 47.91 343 GLU A C 1
ATOM 2648 O O . GLU A 1 343 ? 31.082 7.610 -1.496 1.00 47.91 343 GLU A O 1
ATOM 2653 N N . ARG A 1 344 ? 33.246 8.178 -1.580 1.00 39.38 344 ARG A N 1
ATOM 2654 C CA . ARG A 1 344 ? 33.065 9.536 -1.037 1.00 39.38 344 ARG A CA 1
ATOM 2655 C C . ARG A 1 344 ? 32.923 10.498 -2.215 1.00 39.38 344 ARG A C 1
ATOM 2657 O O . ARG A 1 344 ? 33.890 10.683 -2.947 1.00 39.38 344 ARG A O 1
ATOM 2664 N N . ARG A 1 345 ? 31.764 11.139 -2.395 1.00 50.72 345 ARG A N 1
ATOM 2665 C CA . ARG A 1 345 ? 31.608 12.222 -3.384 1.00 50.72 345 ARG A CA 1
ATOM 2666 C C . ARG A 1 345 ? 31.381 13.581 -2.744 1.00 50.72 345 ARG A C 1
ATOM 2668 O O . ARG A 1 345 ? 30.801 13.697 -1.669 1.00 50.72 345 ARG A O 1
ATOM 2675 N N . SER A 1 346 ? 31.867 14.597 -3.455 1.00 36.34 346 SER A N 1
ATOM 2676 C CA . SER A 1 346 ? 31.600 16.003 -3.190 1.00 36.34 346 SER A CA 1
ATOM 2677 C C . SER A 1 346 ? 30.182 16.368 -3.639 1.00 36.34 346 SER A C 1
ATOM 2679 O O . SER A 1 346 ? 29.683 15.880 -4.653 1.00 36.34 346 SER A O 1
ATOM 2681 N N . ASN A 1 347 ? 29.555 17.255 -2.868 1.00 37.06 347 ASN A N 1
ATOM 2682 C CA . ASN A 1 347 ? 28.168 17.734 -2.938 1.00 37.06 347 ASN A CA 1
ATOM 2683 C C . ASN A 1 347 ? 27.734 18.428 -4.256 1.00 37.06 347 ASN A C 1
ATOM 2685 O O . ASN A 1 347 ? 26.764 19.178 -4.253 1.00 37.06 347 ASN A O 1
ATOM 2689 N N . ARG A 1 348 ? 28.443 18.252 -5.380 1.00 33.41 348 ARG A N 1
ATOM 2690 C CA . ARG A 1 348 ? 28.240 19.052 -6.606 1.00 33.41 348 ARG A CA 1
ATOM 2691 C C . ARG A 1 348 ? 27.361 18.409 -7.681 1.00 33.41 348 ARG A C 1
ATOM 2693 O O . ARG A 1 348 ? 26.988 19.093 -8.626 1.00 33.41 348 ARG A O 1
ATOM 2700 N N . GLN A 1 349 ? 27.014 17.131 -7.546 1.00 41.53 349 GLN A N 1
ATOM 2701 C CA . GLN A 1 349 ? 26.012 16.480 -8.392 1.00 41.53 349 GLN A CA 1
ATOM 2702 C C . GLN A 1 349 ? 24.720 16.353 -7.589 1.00 41.53 349 GLN A C 1
ATOM 2704 O O . GLN A 1 349 ? 24.620 15.507 -6.703 1.00 41.53 349 GLN A O 1
ATOM 2709 N N . LEU A 1 350 ? 23.755 17.226 -7.886 1.00 39.75 350 LEU A N 1
ATOM 2710 C CA . LEU A 1 350 ? 22.364 17.080 -7.470 1.00 39.75 350 LEU A CA 1
ATOM 2711 C C . LEU A 1 350 ? 21.874 15.717 -7.967 1.00 39.75 350 LEU A C 1
ATOM 2713 O O . LEU A 1 350 ? 21.513 15.567 -9.131 1.00 39.75 350 LEU A O 1
ATOM 2717 N N . GLN A 1 351 ? 21.884 14.705 -7.100 1.00 49.50 351 GLN A N 1
ATOM 2718 C CA . GLN A 1 351 ? 20.976 13.590 -7.300 1.00 49.50 351 GLN A CA 1
ATOM 2719 C C . GLN A 1 351 ? 19.574 14.191 -7.240 1.00 49.50 351 GLN A C 1
ATOM 2721 O O . GLN A 1 351 ? 19.177 14.730 -6.205 1.00 49.50 351 GLN A O 1
ATOM 2726 N N . ALA A 1 352 ? 18.863 14.166 -8.366 1.00 57.00 352 ALA A N 1
ATOM 2727 C CA . ALA A 1 352 ? 17.449 14.486 -8.377 1.00 57.00 352 ALA A CA 1
ATOM 2728 C C . ALA A 1 352 ? 16.769 13.561 -7.364 1.00 57.00 352 ALA A C 1
ATOM 2730 O O . ALA A 1 352 ? 16.880 12.334 -7.440 1.00 57.00 352 ALA A O 1
ATOM 2731 N N . SER A 1 353 ? 16.136 14.153 -6.356 1.00 69.44 353 SER A N 1
ATOM 2732 C CA . SER A 1 353 ? 15.338 13.390 -5.409 1.00 69.44 353 SER A CA 1
ATOM 2733 C C . SER A 1 353 ? 14.120 12.823 -6.141 1.00 69.44 353 SER A C 1
ATOM 2735 O O . SER A 1 353 ? 13.665 13.389 -7.137 1.00 69.44 353 SER A O 1
ATOM 2737 N N . ALA A 1 354 ? 13.551 11.728 -5.635 1.00 76.06 354 ALA A N 1
ATOM 2738 C CA . ALA A 1 354 ? 12.252 11.239 -6.113 1.00 76.06 354 ALA A CA 1
ATOM 2739 C C . ALA A 1 354 ? 11.206 12.353 -6.169 1.00 76.06 354 ALA A C 1
ATOM 2741 O O . ALA A 1 354 ? 10.415 12.415 -7.101 1.00 76.06 354 ALA A O 1
ATOM 2742 N N . THR A 1 355 ? 11.255 13.253 -5.187 1.00 74.88 355 THR A N 1
ATOM 2743 C CA . THR A 1 355 ? 10.408 14.438 -5.096 1.00 74.88 355 THR A CA 1
ATOM 2744 C C . THR A 1 355 ? 10.550 15.342 -6.317 1.00 74.88 355 THR A C 1
ATOM 2746 O O . THR A 1 355 ? 9.537 15.757 -6.864 1.00 74.88 355 THR A O 1
ATOM 2749 N N . LEU A 1 356 ? 11.777 15.600 -6.784 1.00 82.12 356 LEU A N 1
ATOM 2750 C CA . LEU A 1 356 ? 12.004 16.443 -7.958 1.00 82.12 356 LEU A CA 1
ATOM 2751 C C . LEU A 1 356 ? 11.438 15.799 -9.227 1.00 82.12 356 LEU A C 1
ATOM 2753 O O . LEU A 1 356 ? 10.767 16.472 -9.997 1.00 82.12 356 LEU A O 1
ATOM 2757 N N . PHE A 1 357 ? 11.668 14.500 -9.441 1.00 86.81 357 PHE A N 1
ATOM 2758 C CA . PHE A 1 357 ? 11.083 13.801 -10.592 1.00 86.81 357 PHE A CA 1
ATOM 2759 C C . PHE A 1 357 ? 9.561 13.782 -10.543 1.00 86.81 357 PHE A C 1
ATOM 2761 O O . PHE A 1 357 ? 8.918 14.006 -11.562 1.00 86.81 357 PHE A O 1
ATOM 2768 N N . PHE A 1 358 ? 8.994 13.550 -9.360 1.00 85.38 358 PHE A N 1
ATOM 2769 C CA . PHE A 1 358 ? 7.554 13.588 -9.159 1.00 85.38 358 PHE A CA 1
ATOM 2770 C C . PHE A 1 358 ? 6.982 14.961 -9.534 1.00 85.38 358 PHE A C 1
ATOM 2772 O O . PHE A 1 358 ? 6.005 15.036 -10.269 1.00 85.38 358 PHE A O 1
ATOM 2779 N N . GLU A 1 359 ? 7.617 16.049 -9.087 1.00 85.31 359 GLU A N 1
ATOM 2780 C CA . GLU A 1 359 ? 7.210 17.421 -9.414 1.00 85.31 359 GLU A CA 1
ATOM 2781 C C . GLU A 1 359 ? 7.373 17.746 -10.900 1.00 85.31 359 GLU A C 1
ATOM 2783 O O . GLU A 1 359 ? 6.461 18.311 -11.499 1.00 85.31 359 GLU A O 1
ATOM 2788 N N . VAL A 1 360 ? 8.495 17.353 -11.509 1.00 87.38 360 VAL A N 1
ATOM 2789 C CA . VAL A 1 360 ? 8.748 17.552 -12.942 1.00 87.38 360 VAL A CA 1
ATOM 2790 C C . VAL A 1 360 ? 7.706 16.819 -13.776 1.00 87.38 360 VAL A C 1
ATOM 2792 O O . VAL A 1 360 ? 7.139 17.421 -14.682 1.00 87.38 360 VAL A O 1
ATOM 2795 N N . PHE A 1 361 ? 7.411 15.555 -13.469 1.00 91.06 361 PHE A N 1
ATOM 2796 C CA . PHE A 1 361 ? 6.378 14.817 -14.188 1.00 91.06 361 PHE A CA 1
ATOM 2797 C C . PHE A 1 361 ? 5.000 15.433 -13.943 1.00 91.06 361 PHE A C 1
ATOM 2799 O O . PHE A 1 361 ? 4.295 15.702 -14.902 1.00 91.06 361 PHE A O 1
ATOM 2806 N N . GLN A 1 362 ? 4.636 15.795 -12.710 1.00 88.25 362 GLN A N 1
ATOM 2807 C CA . GLN A 1 362 ? 3.342 16.443 -12.468 1.00 88.25 362 GLN A CA 1
ATOM 2808 C C . GLN A 1 362 ? 3.164 17.753 -13.252 1.00 88.25 362 GLN A C 1
ATOM 2810 O O . GLN A 1 362 ? 2.061 18.045 -13.706 1.00 88.25 362 GLN A O 1
ATOM 2815 N N . GLN A 1 363 ? 4.228 18.545 -13.409 1.00 87.31 363 GLN A N 1
ATOM 2816 C CA . GLN A 1 363 ? 4.162 19.849 -14.076 1.00 87.31 363 GLN A CA 1
ATOM 2817 C C . GLN A 1 363 ? 4.329 19.770 -15.599 1.00 87.31 363 GLN A C 1
ATOM 2819 O O . GLN A 1 363 ? 3.728 20.568 -16.316 1.00 87.31 363 GLN A O 1
ATOM 2824 N N . HIS A 1 364 ? 5.154 18.845 -16.096 1.00 86.75 364 HIS A N 1
ATOM 2825 C CA . HIS A 1 364 ? 5.605 18.827 -17.492 1.00 86.75 364 HIS A CA 1
ATOM 2826 C C . HIS A 1 364 ? 5.249 17.548 -18.263 1.00 86.75 364 HIS A C 1
ATOM 2828 O O . HIS A 1 364 ? 5.323 17.557 -19.489 1.00 86.75 364 HIS A O 1
ATOM 2834 N N . ASP A 1 365 ? 4.867 16.466 -17.584 1.00 89.75 365 ASP A N 1
ATOM 2835 C CA . ASP A 1 365 ? 4.418 15.197 -18.179 1.00 89.75 365 ASP A CA 1
ATOM 2836 C C . ASP A 1 365 ? 3.368 14.524 -17.273 1.00 89.75 365 ASP A C 1
ATOM 2838 O O . ASP A 1 365 ? 3.613 13.465 -16.690 1.00 89.75 365 ASP A O 1
ATOM 2842 N N . PRO A 1 366 ? 2.190 15.152 -17.078 1.00 87.75 366 PRO A N 1
ATOM 2843 C CA . PRO A 1 366 ? 1.166 14.631 -16.170 1.00 87.75 366 PRO A CA 1
ATOM 2844 C C . PRO A 1 366 ? 0.587 13.287 -16.641 1.00 87.75 366 PRO A C 1
ATOM 2846 O O . PRO A 1 366 ? -0.011 12.565 -15.850 1.00 87.75 366 PRO A O 1
ATOM 2849 N N . GLY A 1 367 ? 0.777 12.939 -17.919 1.00 89.56 367 GLY A N 1
ATOM 2850 C CA . GLY A 1 367 ? 0.430 11.637 -18.488 1.00 89.56 367 GLY A CA 1
ATOM 2851 C C . GLY A 1 367 ? 1.489 10.553 -18.259 1.00 89.56 367 GLY A C 1
ATOM 2852 O O . GLY A 1 367 ? 1.349 9.457 -18.799 1.00 89.56 367 GLY A O 1
ATOM 2853 N N . ASN A 1 368 ? 2.551 10.830 -17.494 1.00 93.62 368 ASN A N 1
ATOM 2854 C CA . ASN A 1 368 ? 3.618 9.868 -17.259 1.00 93.62 368 ASN A CA 1
ATOM 2855 C C . ASN A 1 368 ? 3.092 8.606 -16.561 1.00 93.62 368 ASN A C 1
ATOM 2857 O O . ASN A 1 368 ? 2.534 8.665 -15.461 1.00 93.62 368 ASN A O 1
ATOM 2861 N N . LEU A 1 369 ? 3.337 7.440 -17.160 1.00 94.88 369 LEU A N 1
ATOM 2862 C CA . LEU A 1 369 ? 2.778 6.194 -16.645 1.00 94.88 369 LEU A CA 1
ATOM 2863 C C . LEU A 1 369 ? 3.382 5.751 -15.299 1.00 94.88 369 LEU A C 1
ATOM 2865 O O . LEU A 1 369 ? 2.738 4.988 -14.583 1.00 94.88 369 LEU A O 1
ATOM 2869 N N . LEU A 1 370 ? 4.553 6.263 -14.891 1.00 94.56 370 LEU A N 1
ATOM 2870 C CA . LEU A 1 370 ? 5.088 6.019 -13.541 1.00 94.56 370 LEU A CA 1
ATOM 2871 C C . LEU A 1 370 ? 4.317 6.787 -12.459 1.00 94.56 370 LEU A C 1
ATOM 2873 O O . LEU A 1 370 ? 4.210 6.299 -11.334 1.00 94.56 370 LEU A O 1
ATOM 2877 N N . LEU A 1 371 ? 3.766 7.968 -12.778 1.00 91.56 371 LEU A N 1
ATOM 2878 C CA . LEU A 1 371 ? 2.868 8.683 -11.863 1.00 91.56 371 LEU A CA 1
ATOM 2879 C C . LEU A 1 371 ? 1.550 7.925 -11.715 1.00 91.56 371 LEU A C 1
ATOM 2881 O O . LEU A 1 371 ? 1.128 7.642 -10.595 1.00 91.56 371 LEU A O 1
ATOM 2885 N N . ALA A 1 372 ? 0.957 7.520 -12.841 1.00 90.50 372 ALA A N 1
ATOM 2886 C CA . ALA A 1 372 ? -0.267 6.725 -12.845 1.00 90.50 372 ALA A CA 1
ATOM 2887 C C . ALA A 1 372 ? -0.085 5.391 -12.096 1.00 90.50 372 ALA A C 1
ATOM 2889 O O . ALA A 1 372 ? -0.959 4.971 -11.335 1.00 90.50 372 ALA A O 1
ATOM 2890 N N . GLN A 1 373 ? 1.073 4.739 -12.251 1.00 92.56 373 GLN A N 1
ATOM 2891 C CA . GLN A 1 373 ? 1.418 3.548 -11.480 1.00 92.56 373 GLN A CA 1
ATOM 2892 C C . GLN A 1 373 ? 1.492 3.848 -9.976 1.00 92.56 373 GLN A C 1
ATOM 2894 O O . GLN A 1 373 ? 0.922 3.089 -9.194 1.00 92.56 373 GLN A O 1
ATOM 2899 N N . ALA A 1 374 ? 2.131 4.949 -9.561 1.00 89.00 374 ALA A N 1
ATOM 2900 C CA . ALA A 1 374 ? 2.235 5.326 -8.149 1.00 89.00 374 ALA A CA 1
ATOM 2901 C C . ALA A 1 374 ? 0.863 5.539 -7.495 1.00 89.00 374 ALA A C 1
ATOM 2903 O O . ALA A 1 374 ? 0.637 5.082 -6.374 1.00 89.00 374 ALA A O 1
ATOM 2904 N N . GLU A 1 375 ? -0.063 6.188 -8.201 1.00 84.81 375 GLU A N 1
ATOM 2905 C CA . GLU A 1 375 ? -1.440 6.380 -7.739 1.00 84.81 375 GLU A CA 1
ATOM 2906 C C . GLU A 1 375 ? -2.209 5.055 -7.674 1.00 84.81 375 GLU A C 1
ATOM 2908 O O . GLU A 1 375 ? -2.844 4.744 -6.664 1.00 84.81 375 GLU A O 1
ATOM 2913 N N . ARG A 1 376 ? -2.108 4.223 -8.716 1.00 86.12 376 ARG A N 1
ATOM 2914 C CA . ARG A 1 376 ? -2.758 2.906 -8.759 1.00 86.12 376 ARG A CA 1
ATOM 2915 C C . ARG A 1 376 ? -2.278 1.998 -7.630 1.00 86.12 376 ARG A C 1
ATOM 2917 O O . ARG A 1 376 ? -3.102 1.360 -6.972 1.00 86.12 376 ARG A O 1
ATOM 2924 N N . GLU A 1 377 ? -0.970 1.936 -7.394 1.00 85.94 377 GLU A N 1
ATOM 2925 C CA . GLU A 1 377 ? -0.373 1.126 -6.329 1.00 85.94 377 GLU A CA 1
ATOM 2926 C C . GLU A 1 377 ? -0.682 1.672 -4.939 1.00 85.94 377 GLU A C 1
ATOM 2928 O O . GLU A 1 377 ? -0.944 0.886 -4.033 1.00 85.94 377 GLU A O 1
ATOM 2933 N N . LEU A 1 378 ? -0.746 2.995 -4.764 1.00 81.94 378 LEU A N 1
ATOM 2934 C CA . LEU A 1 378 ? -1.241 3.592 -3.525 1.00 81.94 378 LEU A CA 1
ATOM 2935 C C . LEU A 1 378 ? -2.655 3.083 -3.199 1.00 81.94 378 LEU A C 1
ATOM 2937 O O . LEU A 1 378 ? -2.915 2.608 -2.094 1.00 81.94 378 LEU A O 1
ATOM 2941 N N . LEU A 1 379 ? -3.559 3.129 -4.177 1.00 77.50 379 LEU A N 1
ATOM 2942 C CA . LEU A 1 379 ? -4.953 2.718 -3.999 1.00 77.50 379 LEU A CA 1
ATOM 2943 C C . LEU A 1 379 ? -5.110 1.211 -3.751 1.00 77.50 379 LEU A C 1
ATOM 2945 O O . LEU A 1 379 ? -5.962 0.804 -2.963 1.00 77.50 379 LEU A O 1
ATOM 2949 N N . THR A 1 380 ? -4.307 0.374 -4.412 1.00 76.81 380 THR A N 1
ATOM 2950 C CA . THR A 1 380 ? -4.423 -1.091 -4.289 1.00 76.81 380 THR A CA 1
ATOM 2951 C C . THR A 1 380 ? -3.615 -1.686 -3.142 1.00 76.81 380 THR A C 1
ATOM 2953 O O . THR A 1 380 ? -4.104 -2.601 -2.492 1.00 76.81 380 THR A O 1
ATOM 2956 N N . GLN A 1 381 ? -2.400 -1.203 -2.880 1.00 72.56 381 GLN A N 1
ATOM 2957 C CA . GLN A 1 381 ? -1.473 -1.840 -1.937 1.00 72.56 381 GLN A CA 1
ATOM 2958 C C . GLN A 1 381 ? -1.473 -1.179 -0.552 1.00 72.56 381 GLN A C 1
ATOM 2960 O O . GLN A 1 381 ? -1.320 -1.871 0.455 1.00 72.56 381 GLN A O 1
ATOM 2965 N N . GLU A 1 382 ? -1.651 0.144 -0.477 1.00 70.00 382 GLU A N 1
ATOM 2966 C CA . GLU A 1 382 ? -1.640 0.869 0.805 1.00 70.00 382 GLU A CA 1
ATOM 2967 C C . GLU A 1 382 ? -3.028 1.121 1.374 1.00 70.00 382 GLU A C 1
ATOM 2969 O O . GLU A 1 382 ? -3.180 1.179 2.589 1.00 70.00 382 GLU A O 1
ATOM 2974 N N . LEU A 1 383 ? -4.027 1.302 0.513 1.00 69.50 383 LEU A N 1
ATOM 2975 C CA . LEU A 1 383 ? -5.383 1.652 0.940 1.00 69.50 383 LEU A CA 1
ATOM 2976 C C . LEU A 1 383 ? -6.391 0.525 0.718 1.00 69.50 383 LEU A C 1
ATOM 2978 O O . LEU A 1 383 ? -7.457 0.563 1.324 1.00 69.50 383 LEU A O 1
ATOM 2982 N N . ASP A 1 384 ? -6.042 -0.462 -0.117 1.00 76.50 384 ASP A N 1
ATOM 2983 C CA . ASP A 1 384 ? -6.884 -1.601 -0.499 1.00 76.50 384 ASP A CA 1
ATOM 2984 C C . ASP A 1 384 ? -8.342 -1.170 -0.751 1.00 76.50 384 ASP A C 1
ATOM 2986 O O . ASP A 1 384 ? -9.289 -1.653 -0.131 1.00 76.50 384 ASP A O 1
ATOM 2990 N N . VAL A 1 385 ? -8.529 -0.183 -1.639 1.00 72.94 385 VAL A N 1
ATOM 2991 C CA . VAL A 1 385 ? -9.839 0.480 -1.803 1.00 72.94 385 VAL A CA 1
ATOM 2992 C C . VAL A 1 385 ? -10.933 -0.488 -2.255 1.00 72.94 385 VAL A C 1
ATOM 2994 O O . VAL A 1 385 ? -12.094 -0.301 -1.912 1.00 72.94 385 VAL A O 1
ATOM 2997 N N . ARG A 1 386 ? -10.580 -1.566 -2.964 1.00 76.50 386 ARG A N 1
ATOM 2998 C CA . ARG A 1 386 ? -11.542 -2.618 -3.335 1.00 76.50 386 ARG A CA 1
ATOM 2999 C C . ARG A 1 386 ? -12.119 -3.358 -2.135 1.00 76.50 386 ARG A C 1
ATOM 3001 O O . ARG A 1 386 ? -13.184 -3.937 -2.270 1.00 76.50 386 ARG A O 1
ATOM 3008 N N . ARG A 1 387 ? -11.385 -3.400 -1.027 1.00 78.12 387 ARG A N 1
ATOM 3009 C CA . ARG A 1 387 ? -11.827 -3.993 0.233 1.00 78.12 387 ARG A CA 1
ATOM 3010 C C . ARG A 1 387 ? -12.502 -2.973 1.147 1.00 78.12 387 ARG A C 1
ATOM 3012 O O . ARG A 1 387 ? -13.241 -3.363 2.042 1.00 78.12 387 ARG A O 1
ATOM 3019 N N . LEU A 1 388 ? -12.193 -1.690 0.965 1.00 77.38 388 LEU A N 1
ATOM 3020 C CA . LEU A 1 388 ? -12.896 -0.597 1.632 1.00 77.38 388 LEU A CA 1
ATOM 3021 C C . LEU A 1 388 ? -14.320 -0.409 1.080 1.00 77.38 388 LEU A C 1
ATOM 3023 O O . LEU A 1 388 ? -15.214 -0.081 1.856 1.00 77.38 388 LEU A O 1
ATOM 3027 N N . ALA A 1 389 ? -14.486 -0.558 -0.239 1.00 70.69 389 ALA A N 1
ATOM 3028 C CA . ALA A 1 389 ? -15.770 -0.576 -0.944 1.00 70.69 389 ALA A CA 1
ATOM 3029 C C . ALA A 1 389 ? -16.541 -1.865 -0.649 1.00 70.69 389 ALA A C 1
ATOM 3031 O O . ALA A 1 389 ? -17.779 -1.770 -0.494 1.00 70.69 389 ALA A O 1
#

Secondary structure (DSSP, 8-state):
-HHHHHHHHTT--PPP---S--HHHHHHHHHHHHHTT-B-HHHHHHHHHTSTTTTT--HHHHHHHHHHHHH-SSS-TT-GGG---EE-TTS-EE---HHHHHHHHHH--S-PPPPEEEEEETTS-EEEEEEHHHHTTPPTT-EEEETTEEEEEEEEETTEEEEEE-SS--PBP---GGG-PPPPHHHHHHHHHHHHHHHTT---SHHHHHHHHHHHHHHHHSPPPBTTB-EEEEEE-SS-EEEEEE---HHHHHHHHHHHHHHHHHSSS---EEEEE-SS-EEEEESS---HHHHHHHHT----HHHHHHHHHHHTTHHHHHHHHHHHHHHHTTSS-PPPTT----TTS----HHHHHHHHHHH-TT-HHHHHHHHHIIIIIS-HHHH-

Radius of gyration: 25.08 Å; chains: 1; bounding box: 60×49×68 Å

pLDDT: mean 85.82, std 12.46, range [33.41, 98.38]